Protein 2OYY (pdb70)

Foldseek 3Di:
DVDPDLADPDLVRNLVVLLVVLVVVVCVVPVPVVVVVVVCVVLVPPPVSVVVSVVSSVVSSVVSCVVHVND/DPDPDLADDDLVVLLVVLLVVLVVVCCVVDVPVVVVVVCCVVLVPPDVSVVVSVVSSVVSSVVSCVVHVND/DPDPDLADDDLVRNLVVLLVVLCVVVCVVPVPVVVVVVVCVPLVPPPVSVVVSVVSSVVSSVVSCVVHVVD/DPDPDLADDDLVVLLVVLLVVLVVVVCVVDVPVVVVVVVCVVCVPPPVNVVVSVVSSVVSSVVSCVVNVVD/DVDPDLADDDLVVNLVVLLVVLVVVVCVVDVPVVVVVVVCVPQVPPPVSVVVSVVSSVVSSVVSCVVNVND/DPDPDLADPDLVRNLVVLLVVLVVVVCVVPVPVVVVVVVCVVCVPPPVSVVVSVVSSVVSSVVSCVVNVVD/DVCDDLADPDLVVLLVVLLVVLVVVVCVVPVPVVVVVVVCVVQVPPDVSVVVSVVSSVVSSVVSCVVNVND/DPDPDLADDDLVVLLVVLLVVLCVVVCVVPVPVVVVVVCCVPLVPPPVSVVVSVVSSVVSSVVSCVVNVND

Organism: Ruegeria pomeroyi (strain ATCC 700808 / DSM 15171 / DSS-3) (NCBI:txid246200)

Structure (mmCIF, N/CA/C/O backbone):
data_2OYY
#
_entry.id   2OYY
#
_cell.length_a   173.710
_cell.length_b   173.710
_cell.length_c   45.880
_cell.angle_alpha   90.00
_cell.angle_beta   90.00
_cell.angle_gamma   120.00
#
_symmetry.space_group_name_H-M   'H 3'
#
loop_
_entity.id
_entity.type
_entity.pdbx_description
1 polymer 'Hexameric cytochrome'
2 non-polymer 'IODIDE ION'
3 non-polymer 'PROTOPORPHYRIN IX CONTAINING FE'
#
loop_
_atom_site.group_PDB
_atom_site.id
_atom_site.type_symbol
_atom_site.label_atom_id
_atom_site.label_alt_id
_atom_site.label_comp_id
_atom_site.label_asym_id
_atom_site.label_entity_id
_atom_site.label_seq_id
_atom_site.pdbx_PDB_ins_code
_atom_site.Cartn_x
_atom_site.Cartn_y
_atom_site.Cartn_z
_atom_site.occupancy
_atom_site.B_iso_or_equiv
_atom_site.auth_seq_id
_atom_site.auth_comp_id
_atom_site.auth_asym_id
_atom_site.auth_atom_id
_atom_site.pdbx_PDB_model_num
ATOM 1 N N . THR A 1 4 ? -27.786 6.195 -5.098 1.00 10.51 1 THR A N 1
ATOM 2 C CA . THR A 1 4 ? -26.699 6.574 -6.058 1.00 10.22 1 THR A CA 1
ATOM 3 C C . THR A 1 4 ? -25.746 7.650 -5.504 1.00 9.99 1 THR A C 1
ATOM 4 O O . THR A 1 4 ? -25.784 8.815 -5.919 1.00 9.85 1 THR A O 1
ATOM 6 N N . TRP A 1 5 ? -24.888 7.228 -4.574 1.00 9.84 2 TRP A N 1
ATOM 7 C CA . TRP A 1 5 ? -23.852 8.081 -3.965 1.00 9.50 2 TRP A CA 1
ATOM 8 C C . TRP A 1 5 ? -22.519 8.091 -4.744 1.00 8.89 2 TRP A C 1
ATOM 9 O O . TRP A 1 5 ? -21.818 9.115 -4.756 1.00 9.18 2 TRP A O 1
ATOM 20 N N . LEU A 1 6 ? -22.149 6.971 -5.369 1.00 7.60 3 LEU A N 1
ATOM 21 C CA . LEU A 1 6 ? -20.912 6.958 -6.166 1.00 6.59 3 LEU A CA 1
ATOM 22 C C . LEU A 1 6 ? -21.127 6.736 -7.667 1.00 6.31 3 LEU A C 1
ATOM 23 O O . LEU A 1 6 ? -20.926 5.614 -8.158 1.00 6.12 3 LEU A O 1
ATOM 28 N N . PRO A 1 7 ? -21.524 7.807 -8.395 1.00 6.18 4 PRO A N 1
ATOM 29 C CA . PRO A 1 7 ? -21.833 7.709 -9.828 1.00 5.98 4 PRO A CA 1
ATOM 30 C C . PRO A 1 7 ? -20.597 7.427 -10.672 1.00 5.86 4 PRO A C 1
ATOM 31 O O . PRO A 1 7 ? -20.626 6.540 -11.533 1.00 5.38 4 PRO A O 1
ATOM 35 N N . THR A 1 8 ? -19.525 8.183 -10.419 1.00 5.93 5 THR A N 1
ATOM 36 C CA . THR A 1 8 ? -18.270 8.049 -11.159 1.00 5.92 5 THR A CA 1
ATOM 37 C C . THR A 1 8 ? -17.059 8.455 -10.348 1.00 5.80 5 THR A C 1
ATOM 38 O O . THR A 1 8 ? -17.165 9.066 -9.281 1.00 6.13 5 THR A O 1
ATOM 42 N N . LEU A 1 9 ? -15.899 8.116 -10.898 1.00 5.56 6 LEU A N 1
ATOM 43 C CA . LEU A 1 9 ? -14.615 8.470 -10.343 1.00 4.62 6 LEU A CA 1
ATOM 44 C C . LEU A 1 9 ? -14.049 9.590 -11.174 1.00 4.15 6 LEU A C 1
ATOM 45 O O . LEU A 1 9 ? -13.021 10.175 -10.830 1.00 4.35 6 LEU A O 1
ATOM 50 N N . VAL A 1 10 ? -14.696 9.873 -12.291 1.00 3.85 7 VAL A N 1
ATOM 51 C CA . VAL A 1 10 ? -14.245 10.967 -13.140 1.00 3.74 7 VAL A CA 1
ATOM 52 C C . VAL A 1 10 ? -14.485 12.288 -12.390 1.00 3.92 7 VAL A C 1
ATOM 53 O O . VAL A 1 10 ? -15.573 12.541 -11.866 1.00 3.91 7 VAL A O 1
ATOM 57 N N . THR A 1 11 ? -13.428 13.093 -12.318 1.00 3.84 8 THR A N 1
ATOM 58 C CA . THR A 1 11 ? -13.394 14.325 -11.555 1.00 3.50 8 THR A CA 1
ATOM 59 C C . THR A 1 11 ? -12.818 15.442 -12.443 1.00 3.64 8 THR A C 1
ATOM 60 O O . THR A 1 11 ? -11.804 15.238 -13.111 1.00 3.25 8 THR A O 1
ATOM 64 N N . ALA A 1 12 ? -13.472 16.608 -12.452 1.00 3.89 9 ALA A N 1
ATOM 65 C CA . ALA A 1 12 ? -13.076 17.726 -13.331 1.00 4.22 9 ALA A CA 1
ATOM 66 C C . ALA A 1 12 ? -11.661 18.248 -13.066 1.00 4.46 9 ALA A C 1
ATOM 67 O O . ALA A 1 12 ? -10.896 18.486 -14.010 1.00 4.04 9 ALA A O 1
ATOM 69 N N . THR A 1 13 ? -11.320 18.431 -11.788 1.00 4.49 10 THR A N 1
ATOM 70 C CA . THR A 1 13 ? -9.979 18.877 -11.426 1.00 4.89 10 THR A CA 1
ATOM 71 C C . THR A 1 13 ? -9.291 17.922 -10.455 1.00 5.15 10 THR A C 1
ATOM 72 O O . THR A 1 13 ? -9.957 17.267 -9.660 1.00 5.62 10 THR A O 1
ATOM 76 N N . PRO A 1 14 ? -7.948 17.839 -10.501 1.00 5.26 11 PRO A N 1
ATOM 77 C CA . PRO A 1 14 ? -7.248 17.063 -9.476 1.00 5.26 11 PRO A CA 1
ATOM 78 C C . PRO A 1 14 ? -7.750 17.350 -8.069 1.00 5.32 11 PRO A C 1
ATOM 79 O O . PRO A 1 14 ? -7.885 16.443 -7.271 1.00 5.70 11 PRO A O 1
ATOM 83 N N . GLN A 1 15 ? -8.030 18.609 -7.782 1.00 5.64 12 GLN A N 1
ATOM 84 C CA . GLN A 1 15 ? -8.581 19.020 -6.501 1.00 6.21 12 GLN A CA 1
ATOM 85 C C . GLN A 1 15 ? -9.863 18.269 -6.154 1.00 6.39 12 GLN A C 1
ATOM 86 O O . GLN A 1 15 ? -10.016 17.743 -5.035 1.00 6.36 12 GLN A O 1
ATOM 92 N N . GLU A 1 16 ? -10.783 18.219 -7.114 1.00 6.05 13 GLU A N 1
ATOM 93 C CA . GLU A 1 16 ? -12.045 17.519 -6.913 1.00 5.72 13 GLU A CA 1
ATOM 94 C C . GLU A 1 16 ? -11.808 16.021 -6.668 1.00 4.76 13 GLU A C 1
ATOM 95 O O . GLU A 1 16 ? -12.627 15.353 -6.048 1.00 5.17 13 GLU A O 1
ATOM 101 N N . GLY A 1 17 ? -10.683 15.505 -7.153 1.00 3.93 14 GLY A N 1
ATOM 102 C CA . GLY A 1 17 ? -10.323 14.105 -6.964 1.00 2.49 14 GLY A CA 1
ATOM 103 C C . GLY A 1 17 ? -9.924 13.813 -5.527 1.00 2.32 14 GLY A C 1
ATOM 104 O O . GLY A 1 17 ? -10.322 12.801 -4.955 1.00 2.13 14 GLY A O 1
ATOM 105 N N . PHE A 1 18 ? -9.146 14.715 -4.936 1.00 2.00 15 PHE A N 1
ATOM 106 C CA . PHE A 1 18 ? -8.750 14.595 -3.541 1.00 2.00 15 PHE A CA 1
ATOM 107 C C . PHE A 1 18 ? -9.953 14.648 -2.588 1.00 2.00 15 PHE A C 1
ATOM 108 O O . PHE A 1 18 ? -10.003 13.902 -1.594 1.00 2.00 15 PHE A O 1
ATOM 116 N N . ASP A 1 19 ? -10.921 15.517 -2.885 1.00 2.00 16 ASP A N 1
ATOM 117 C CA . ASP A 1 19 ? -12.164 15.569 -2.098 1.00 2.00 16 ASP A CA 1
ATOM 118 C C . ASP A 1 19 ? -12.991 14.320 -2.329 1.00 2.00 16 ASP A C 1
ATOM 119 O O . ASP A 1 19 ? -13.689 13.859 -1.435 1.00 2.00 16 ASP A O 1
ATOM 124 N N . LEU A 1 20 ? -12.922 13.773 -3.537 1.00 2.00 17 LEU A N 1
ATOM 125 C CA . LEU A 1 20 ? -13.607 12.520 -3.796 1.00 2.00 17 LEU A CA 1
ATOM 126 C C . LEU A 1 20 ? -12.898 11.417 -3.032 1.00 2.00 17 LEU A C 1
ATOM 127 O O . LEU A 1 20 ? -13.540 10.488 -2.560 1.00 2.00 17 LEU A O 1
ATOM 132 N N . ALA A 1 21 ? -11.576 11.538 -2.905 1.00 2.00 18 ALA A N 1
ATOM 133 C CA . ALA A 1 21 ? -10.748 10.562 -2.181 1.00 2.00 18 ALA A CA 1
ATOM 134 C C . ALA A 1 21 ? -11.037 10.570 -0.684 1.00 2.00 18 ALA A C 1
ATOM 135 O O . ALA A 1 21 ? -11.111 9.507 -0.059 1.00 2.00 18 ALA A O 1
ATOM 137 N N . VAL A 1 22 ? -11.198 11.776 -0.121 1.00 2.00 19 VAL A N 1
ATOM 138 C CA . VAL A 1 22 ? -11.574 11.935 1.289 1.00 2.00 19 VAL A CA 1
ATOM 139 C C . VAL A 1 22 ? -12.968 11.344 1.462 1.00 2.03 19 VAL A C 1
ATOM 140 O O . VAL A 1 22 ? -13.280 10.706 2.491 1.00 2.12 19 VAL A O 1
ATOM 144 N N . LYS A 1 23 ? -13.804 11.541 0.446 1.00 2.00 20 LYS A N 1
ATOM 145 C CA . LYS A 1 23 ? -15.174 11.036 0.506 1.00 2.00 20 LYS A CA 1
ATOM 146 C C . LYS A 1 23 ? -15.165 9.531 0.543 1.00 2.00 20 LYS A C 1
ATOM 147 O O . LYS A 1 23 ? -15.773 8.937 1.422 1.00 2.00 20 LYS A O 1
ATOM 153 N N . LEU A 1 24 ? -14.464 8.919 -0.407 1.00 2.00 21 LEU A N 1
ATOM 154 C CA . LEU A 1 24 ? -14.380 7.467 -0.483 1.00 2.00 21 LEU A CA 1
ATOM 155 C C . LEU A 1 24 ? -13.882 6.814 0.805 1.00 2.00 21 LEU A C 1
ATOM 156 O O . LEU A 1 24 ? -14.262 5.684 1.127 1.00 2.00 21 LEU A O 1
ATOM 161 N N . SER A 1 25 ? -13.044 7.540 1.536 1.00 2.00 22 SER A N 1
ATOM 162 C CA . SER A 1 25 ? -12.473 7.051 2.772 1.00 2.00 22 SER A CA 1
ATOM 163 C C . SER A 1 25 ? -13.530 7.005 3.854 1.00 2.00 22 SER A C 1
ATOM 164 O O . SER A 1 25 ? -13.594 6.054 4.624 1.00 2.17 22 SER A O 1
ATOM 167 N N . ARG A 1 26 ? -14.363 8.037 3.908 1.00 2.00 23 ARG A N 1
ATOM 168 C CA . ARG A 1 26 ? -15.368 8.153 4.955 1.00 2.00 23 ARG A CA 1
ATOM 169 C C . ARG A 1 26 ? -16.561 7.253 4.730 1.00 2.00 23 ARG A C 1
ATOM 170 O O . ARG A 1 26 ? -17.223 6.848 5.692 1.00 2.00 23 ARG A O 1
ATOM 178 N N . ILE A 1 27 ? -16.849 6.947 3.467 1.00 2.00 24 ILE A N 1
ATOM 179 C CA . ILE A 1 27 ? -18.012 6.138 3.175 1.00 2.00 24 ILE A CA 1
ATOM 180 C C . ILE A 1 27 ? -17.752 4.702 3.634 1.00 2.00 24 ILE A C 1
ATOM 181 O O . ILE A 1 27 ? -18.665 4.035 4.118 1.00 2.00 24 ILE A O 1
ATOM 186 N N . ALA A 1 28 ? -16.513 4.231 3.518 1.00 2.00 25 ALA A N 1
ATOM 187 C CA . ALA A 1 28 ? -16.182 2.899 4.056 1.00 2.00 25 ALA A CA 1
ATOM 188 C C . ALA A 1 28 ? -16.523 2.851 5.544 1.00 2.00 25 ALA A C 1
ATOM 189 O O . ALA A 1 28 ? -17.029 1.852 6.046 1.00 2.00 25 ALA A O 1
ATOM 191 N N . VAL A 1 29 ? -16.245 3.956 6.229 1.00 2.00 26 VAL A N 1
ATOM 192 C CA . VAL A 1 29 ? -16.501 4.083 7.643 1.00 2.00 26 VAL A CA 1
ATOM 193 C C . VAL A 1 29 ? -18.002 4.113 7.929 1.00 2.00 26 VAL A C 1
ATOM 194 O O . VAL A 1 29 ? -18.496 3.344 8.758 1.00 2.00 26 VAL A O 1
ATOM 198 N N . LYS A 1 30 ? -18.720 4.981 7.226 1.00 2.00 27 LYS A N 1
ATOM 199 C CA . LYS A 1 30 ? -20.162 5.099 7.409 1.00 2.10 27 LYS A CA 1
ATOM 200 C C . LYS A 1 30 ? -20.896 3.768 7.150 1.00 2.00 27 LYS A C 1
ATOM 201 O O . LYS A 1 30 ? -21.929 3.503 7.768 1.00 2.00 27 LYS A O 1
ATOM 207 N N . LYS A 1 31 ? -20.350 2.929 6.266 1.00 2.00 28 LYS A N 1
ATOM 208 C CA . LYS A 1 31 ? -20.977 1.643 5.973 1.00 2.00 28 LYS A CA 1
ATOM 209 C C . LYS A 1 31 ? -20.764 0.631 7.079 1.00 2.00 28 LYS A C 1
ATOM 210 O O . LYS A 1 31 ? -21.659 -0.125 7.430 1.00 2.00 28 LYS A O 1
ATOM 216 N N . THR A 1 32 ? -19.582 0.648 7.658 1.00 2.00 29 THR A N 1
ATOM 217 C CA . THR A 1 32 ? -19.218 -0.352 8.634 1.00 2.00 29 THR A CA 1
ATOM 218 C C . THR A 1 32 ? -19.697 0.083 10.015 1.00 2.04 29 THR A C 1
ATOM 219 O O . THR A 1 32 ? -19.746 -0.727 10.945 1.00 2.08 29 THR A O 1
ATOM 223 N N . GLN A 1 33 ? -20.058 1.359 10.142 1.00 2.14 30 GLN A N 1
ATOM 224 C CA . GLN A 1 33 ? -20.600 1.882 11.389 1.00 2.26 30 GLN A CA 1
ATOM 225 C C . GLN A 1 33 ? -21.666 2.936 11.113 1.00 2.68 30 GLN A C 1
ATOM 226 O O . GLN A 1 33 ? -21.407 4.131 11.255 1.00 3.09 30 GLN A O 1
ATOM 232 N N . PRO A 1 34 ? -22.869 2.502 10.700 1.00 2.78 31 PRO A N 1
ATOM 233 C CA . PRO A 1 34 ? -23.897 3.452 10.307 1.00 3.02 31 PRO A CA 1
ATOM 234 C C . PRO A 1 34 ? -24.514 4.236 11.467 1.00 3.53 31 PRO A C 1
ATOM 235 O O . PRO A 1 34 ? -25.162 5.261 11.235 1.00 3.70 31 PRO A O 1
ATOM 239 N N . ASP A 1 35 ? -24.317 3.762 12.695 1.00 3.86 32 ASP A N 1
ATOM 240 C CA . ASP A 1 35 ? -24.806 4.468 13.867 1.00 4.21 32 ASP A CA 1
ATOM 241 C C . ASP A 1 35 ? -24.070 5.803 13.983 1.00 4.69 32 ASP A C 1
ATOM 242 O O . ASP A 1 35 ? -22.940 5.855 14.472 1.00 5.27 32 ASP A O 1
ATOM 247 N N . ALA A 1 36 ? -24.715 6.877 13.528 1.00 4.97 33 ALA A N 1
ATOM 248 C CA . ALA A 1 36 ? -24.116 8.221 13.539 1.00 4.99 33 ALA A CA 1
ATOM 249 C C . ALA A 1 36 ? -23.819 8.735 14.937 1.00 4.83 33 ALA A C 1
ATOM 250 O O . ALA A 1 36 ? -23.044 9.672 15.113 1.00 4.58 33 ALA A O 1
ATOM 252 N N . GLN A 1 37 ? -24.459 8.132 15.929 1.00 5.12 34 GLN A N 1
ATOM 253 C CA . GLN A 1 37 ? -24.240 8.536 17.305 1.00 5.39 34 GLN A CA 1
ATOM 254 C C . GLN A 1 37 ? -22.849 8.086 17.750 1.00 4.90 34 GLN A C 1
ATOM 255 O O . GLN A 1 37 ? -22.111 8.850 18.388 1.00 5.27 34 GLN A O 1
ATOM 261 N N . VAL A 1 38 ? -22.469 6.865 17.399 1.00 4.15 35 VAL A N 1
ATOM 262 C CA . VAL A 1 38 ? -21.150 6.407 17.792 1.00 3.98 35 VAL A CA 1
ATOM 263 C C . VAL A 1 38 ? -20.072 7.002 16.889 1.00 3.96 35 VAL A C 1
ATOM 264 O O . VAL A 1 38 ? -18.924 7.136 17.313 1.00 4.40 35 VAL A O 1
ATOM 268 N N . ARG A 1 39 ? -20.435 7.370 15.661 1.00 3.57 36 ARG A N 1
ATOM 269 C CA . ARG A 1 39 ? -19.486 8.013 14.753 1.00 3.39 36 ARG A CA 1
ATOM 270 C C . ARG A 1 39 ? -19.066 9.374 15.275 1.00 3.45 36 ARG A C 1
ATOM 271 O O . ARG A 1 39 ? -17.946 9.805 15.038 1.00 4.07 36 ARG A O 1
ATOM 279 N N . ASP A 1 40 ? -19.962 10.039 15.994 1.00 3.84 37 ASP A N 1
ATOM 280 C CA . ASP A 1 40 ? -19.656 11.314 16.650 1.00 4.47 37 ASP A CA 1
ATOM 281 C C . ASP A 1 40 ? -18.743 11.136 17.854 1.00 4.32 37 ASP A C 1
ATOM 282 O O . ASP A 1 40 ? -17.816 11.917 18.061 1.00 4.59 37 ASP A O 1
ATOM 287 N N . THR A 1 41 ? -19.017 10.111 18.653 1.00 3.97 38 THR A N 1
ATOM 288 C CA . THR A 1 41 ? -18.213 9.855 19.835 1.00 3.77 38 THR A CA 1
ATOM 289 C C . THR A 1 41 ? -16.773 9.495 19.467 1.00 3.22 38 THR A C 1
ATOM 290 O O . THR A 1 41 ? -15.851 9.825 20.203 1.00 3.54 38 THR A O 1
ATOM 294 N N . LEU A 1 42 ? -16.582 8.829 18.332 1.00 2.55 39 LEU A N 1
ATOM 295 C CA . LEU A 1 42 ? -15.249 8.391 17.942 1.00 2.00 39 LEU A CA 1
ATOM 296 C C . LEU A 1 42 ? -14.508 9.538 17.308 1.00 2.00 39 LEU A C 1
ATOM 297 O O . LEU A 1 42 ? -13.283 9.607 17.375 1.00 2.00 39 LEU A O 1
ATOM 302 N N . ARG A 1 43 ? -15.265 10.439 16.687 1.00 2.00 40 ARG A N 1
ATOM 303 C CA . ARG A 1 43 ? -14.698 11.636 16.091 1.00 2.00 40 ARG A CA 1
ATOM 304 C C . ARG A 1 43 ? -13.990 12.447 17.156 1.00 2.00 40 ARG A C 1
ATOM 305 O O . ARG A 1 43 ? -12.835 12.844 16.976 1.00 2.00 40 ARG A O 1
ATOM 313 N N . ALA A 1 44 ? -14.684 12.681 18.270 1.00 2.00 41 ALA A N 1
ATOM 314 C CA . ALA A 1 44 ? -14.105 13.428 19.389 1.00 2.00 41 ALA A CA 1
ATOM 315 C C . ALA A 1 44 ? -12.751 12.828 19.799 1.00 2.00 41 ALA A C 1
ATOM 316 O O . ALA A 1 44 ? -11.852 13.535 20.236 1.00 2.00 41 ALA A O 1
ATOM 318 N N . VAL A 1 45 ? -12.611 11.523 19.605 1.00 2.00 42 VAL A N 1
ATOM 319 C CA . VAL A 1 45 ? -11.392 10.781 19.941 1.00 2.00 42 VAL A CA 1
ATOM 320 C C . VAL A 1 45 ? -10.244 10.884 18.903 1.00 2.00 42 VAL A C 1
ATOM 321 O O . VAL A 1 45 ? -9.126 11.265 19.262 1.00 2.61 42 VAL A O 1
ATOM 325 N N . TYR A 1 46 ? -10.500 10.542 17.641 1.00 2.00 43 TYR A N 1
ATOM 326 C CA . TYR A 1 46 ? -9.441 10.524 16.615 1.00 2.00 43 TYR A CA 1
ATOM 327 C C . TYR A 1 46 ? -9.076 11.905 16.041 1.00 2.47 43 TYR A C 1
ATOM 328 O O . TYR A 1 46 ? -7.995 12.063 15.441 1.00 3.18 43 TYR A O 1
ATOM 337 N N . GLU A 1 47 ? -9.966 12.894 16.177 1.00 2.75 44 GLU A N 1
ATOM 338 C CA . GLU A 1 47 ? -9.720 14.218 15.586 1.00 2.77 44 GLU A CA 1
ATOM 339 C C . GLU A 1 47 ? -8.531 14.894 16.258 1.00 3.08 44 GLU A C 1
ATOM 340 O O . GLU A 1 47 ? -7.984 15.869 15.732 1.00 3.71 44 GLU A O 1
ATOM 346 N N . LYS A 1 48 ? -8.137 14.350 17.409 1.00 3.03 45 LYS A N 1
ATOM 347 C CA . LYS A 1 48 ? -7.071 14.902 18.228 1.00 3.32 45 LYS A CA 1
ATOM 348 C C . LYS A 1 48 ? -5.965 13.870 18.495 1.00 2.91 45 LYS A C 1
ATOM 349 O O . LYS A 1 48 ? -5.158 14.052 19.410 1.00 2.67 45 LYS A O 1
ATOM 355 N N . ASP A 1 49 ? -5.944 12.797 17.697 1.00 2.21 46 ASP A N 1
ATOM 356 C CA . ASP A 1 49 ? -4.945 11.717 17.804 1.00 2.00 46 ASP A CA 1
ATOM 357 C C . ASP A 1 49 ? -4.032 11.824 16.592 1.00 2.00 46 ASP A C 1
ATOM 358 O O . ASP A 1 49 ? -4.452 11.589 15.453 1.00 2.00 46 ASP A O 1
ATOM 363 N N . ALA A 1 50 ? -2.786 12.194 16.845 1.00 2.00 47 ALA A N 1
ATOM 364 C CA . ALA A 1 50 ? -1.771 12.272 15.802 1.00 2.00 47 ALA A CA 1
ATOM 365 C C . ALA A 1 50 ? -1.717 11.037 14.884 1.00 2.00 47 ALA A C 1
ATOM 366 O O . ALA A 1 50 ? -1.882 11.165 13.672 1.00 2.00 47 ALA A O 1
ATOM 368 N N . ASN A 1 51 ? -1.493 9.856 15.460 1.00 2.00 48 ASN A N 1
ATOM 369 C CA . ASN A 1 51 ? -1.353 8.623 14.675 1.00 2.00 48 ASN A CA 1
ATOM 370 C C . ASN A 1 51 ? -2.596 8.312 13.851 1.00 2.00 48 ASN A C 1
ATOM 371 O O . ASN A 1 51 ? -2.501 7.771 12.768 1.00 2.00 48 ASN A O 1
ATOM 376 N N . ALA A 1 52 ? -3.761 8.652 14.387 1.00 2.00 49 ALA A N 1
ATOM 377 C CA . ALA A 1 52 ? -5.026 8.445 13.699 1.00 2.00 49 ALA A CA 1
ATOM 378 C C . ALA A 1 52 ? -5.096 9.333 12.459 1.00 2.00 49 ALA A C 1
ATOM 379 O O . ALA A 1 52 ? -5.540 8.914 11.396 1.00 2.00 49 ALA A O 1
ATOM 381 N N . LEU A 1 53 ? -4.632 10.563 12.635 1.00 2.00 50 LEU A N 1
ATOM 382 C CA . LEU A 1 53 ? -4.699 11.591 11.624 1.00 2.00 50 LEU A CA 1
ATOM 383 C C . LEU A 1 53 ? -3.690 11.313 10.534 1.00 2.00 50 LEU A C 1
ATOM 384 O O . LEU A 1 53 ? -3.948 11.604 9.375 1.00 2.00 50 LEU A O 1
ATOM 389 N N . ILE A 1 54 ? -2.556 10.720 10.893 1.00 2.00 51 ILE A N 1
ATOM 390 C CA . ILE A 1 54 ? -1.613 10.254 9.880 1.00 2.00 51 ILE A CA 1
ATOM 391 C C . ILE A 1 54 ? -2.242 9.093 9.119 1.00 2.00 51 ILE A C 1
ATOM 392 O O . ILE A 1 54 ? -2.239 9.073 7.892 1.00 2.00 51 ILE A O 1
ATOM 397 N N . ALA A 1 55 ? -2.811 8.154 9.876 1.00 2.00 52 ALA A N 1
ATOM 398 C CA . ALA A 1 55 ? -3.458 6.962 9.344 1.00 2.00 52 ALA A CA 1
ATOM 3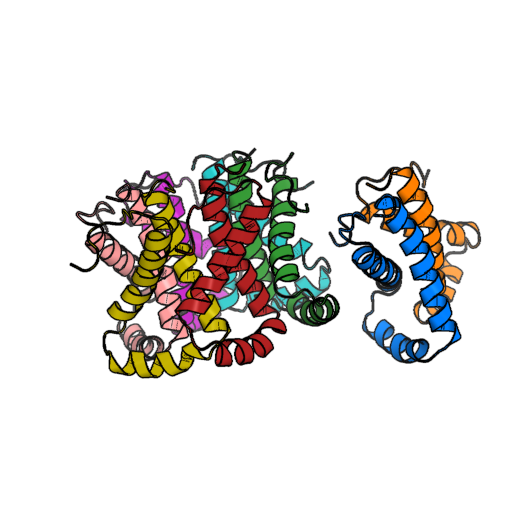99 C C . ALA A 1 55 ? -4.586 7.313 8.369 1.00 2.00 52 ALA A C 1
ATOM 400 O O . ALA A 1 55 ? -4.912 6.548 7.451 1.00 2.00 52 ALA A O 1
ATOM 402 N N . VAL A 1 56 ? -5.195 8.469 8.602 1.00 2.00 53 VAL A N 1
ATOM 403 C CA . VAL A 1 56 ? -6.284 8.933 7.796 1.00 2.00 53 VAL A CA 1
ATOM 404 C C . VAL A 1 56 ? -5.747 9.336 6.428 1.00 2.00 53 VAL A C 1
ATOM 405 O O . VAL A 1 56 ? -6.223 8.850 5.404 1.00 2.00 53 VAL A O 1
ATOM 409 N N . SER A 1 57 ? -4.741 10.207 6.441 1.00 2.00 54 SER A N 1
ATOM 410 C CA . SER A 1 57 ? -4.012 10.616 5.255 1.00 2.00 54 SER A CA 1
ATOM 411 C C . SER A 1 57 ? -3.539 9.407 4.461 1.00 2.00 54 SER A C 1
ATOM 412 O O . SER A 1 57 ? -3.485 9.449 3.225 1.00 2.00 54 SER A O 1
ATOM 415 N N . ALA A 1 58 ? -3.228 8.320 5.163 1.00 2.00 55 ALA A N 1
ATOM 416 C CA . ALA A 1 58 ? -2.780 7.102 4.486 1.00 2.00 55 ALA A CA 1
ATOM 417 C C . ALA A 1 58 ? -3.892 6.520 3.594 1.00 2.00 55 ALA A C 1
ATOM 418 O O . ALA A 1 58 ? -3.642 6.103 2.463 1.00 2.00 55 ALA A O 1
ATOM 420 N N . VAL A 1 59 ? -5.113 6.524 4.131 1.00 2.00 56 VAL A N 1
ATOM 421 C CA . VAL A 1 59 ? -6.280 5.951 3.468 1.00 2.00 56 VAL A CA 1
ATOM 422 C C . VAL A 1 59 ? -6.584 6.778 2.255 1.00 2.00 56 VAL A C 1
ATOM 423 O O . VAL A 1 59 ? -6.628 6.251 1.144 1.00 2.00 56 VAL A O 1
ATOM 427 N N . VAL A 1 60 ? -6.767 8.080 2.468 1.00 2.00 57 VAL A N 1
ATOM 428 C CA . VAL A 1 60 ? -7.057 8.989 1.368 1.00 2.00 57 VAL A CA 1
ATOM 429 C C . VAL A 1 60 ? -5.977 8.995 0.295 1.00 2.00 57 VAL A C 1
ATOM 430 O O . VAL A 1 60 ? -6.273 9.282 -0.856 1.00 2.00 57 VAL A O 1
ATOM 434 N N . ALA A 1 61 ? -4.739 8.669 0.685 1.00 2.00 58 ALA A N 1
ATOM 435 C CA . ALA A 1 61 ? -3.607 8.510 -0.234 1.00 2.00 58 ALA A CA 1
ATOM 436 C C . ALA A 1 61 ? -3.850 7.350 -1.177 1.00 2.00 58 ALA A C 1
ATOM 437 O O . ALA A 1 61 ? -3.722 7.496 -2.407 1.00 2.00 58 ALA A O 1
ATOM 439 N N . THR A 1 62 ? -4.221 6.203 -0.612 1.00 2.00 59 THR A N 1
ATOM 440 C CA . THR A 1 62 ? -4.572 5.058 -1.432 1.00 2.00 59 THR A CA 1
ATOM 441 C C . THR A 1 62 ? -5.689 5.415 -2.414 1.00 2.00 59 THR A C 1
ATOM 442 O O . THR A 1 62 ? -5.560 5.178 -3.605 1.00 2.00 59 THR A O 1
ATOM 446 N N . HIS A 1 63 ? -6.771 5.998 -1.916 1.00 2.00 60 HIS A N 1
ATOM 447 C CA . HIS A 1 63 ? -7.892 6.348 -2.770 1.00 2.00 60 HIS A CA 1
ATOM 448 C C . HIS A 1 63 ? -7.504 7.363 -3.848 1.00 2.00 60 HIS A C 1
ATOM 449 O O . HIS A 1 63 ? -7.830 7.171 -5.026 1.00 2.00 60 HIS A O 1
ATOM 456 N N . PHE A 1 64 ? -6.797 8.422 -3.454 1.00 2.00 61 PHE A N 1
ATOM 457 C CA . PHE A 1 64 ? -6.357 9.395 -4.435 1.00 2.00 61 PHE A CA 1
ATOM 458 C C . PHE A 1 64 ? -5.541 8.766 -5.560 1.00 2.00 61 PHE A C 1
ATOM 459 O O . PHE A 1 64 ? -5.529 9.261 -6.679 1.00 2.00 61 PHE A O 1
ATOM 467 N N . GLN A 1 65 ? -4.884 7.662 -5.267 1.00 2.00 62 GLN A N 1
ATOM 468 C CA . GLN A 1 65 ? -4.098 6.956 -6.268 1.00 2.00 62 GLN A CA 1
ATOM 469 C C . GLN A 1 65 ? -5.033 6.330 -7.291 1.00 2.02 62 GLN A C 1
ATOM 470 O O . GLN A 1 65 ? -4.765 6.371 -8.501 1.00 2.00 62 GLN A O 1
ATOM 476 N N . THR A 1 66 ? -6.149 5.791 -6.794 1.00 2.40 63 THR A N 1
ATOM 477 C CA . THR A 1 66 ? -7.156 5.147 -7.632 1.00 2.73 63 THR A CA 1
ATOM 478 C C . THR A 1 66 ? -7.904 6.145 -8.499 1.00 2.96 63 THR A C 1
ATOM 479 O O . THR A 1 66 ? -8.154 5.874 -9.671 1.00 3.60 63 THR A O 1
ATOM 483 N N . ILE A 1 67 ? -8.270 7.294 -7.933 1.00 3.00 64 ILE A N 1
ATOM 484 C CA . ILE A 1 67 ? -8.999 8.297 -8.710 1.00 3.08 64 ILE A CA 1
ATOM 485 C C . ILE A 1 67 ? -8.126 9.166 -9.641 1.00 2.97 64 ILE A C 1
ATOM 486 O O . ILE A 1 67 ? -8.604 9.694 -10.645 1.00 3.02 64 ILE A O 1
ATOM 491 N N . ALA A 1 68 ? -6.857 9.323 -9.307 1.00 3.01 65 ALA A N 1
ATOM 492 C CA . ALA A 1 68 ? -5.954 10.023 -10.194 1.00 3.21 65 ALA A CA 1
ATOM 493 C C . ALA A 1 68 ? -5.837 9.214 -11.475 1.00 3.51 65 ALA A C 1
ATOM 494 O O . ALA A 1 68 ? -5.939 9.763 -12.580 1.00 3.71 65 ALA A O 1
ATOM 496 N N . ALA A 1 69 ? -5.654 7.904 -11.315 1.00 3.51 66 ALA A N 1
ATOM 497 C CA . ALA A 1 69 ? -5.555 6.991 -12.443 1.00 3.89 66 ALA A CA 1
ATOM 498 C C . ALA A 1 69 ? -6.856 6.972 -13.213 1.00 4.10 66 ALA A C 1
ATOM 499 O O . ALA A 1 69 ? -6.848 6.868 -14.434 1.00 4.12 66 ALA A O 1
ATOM 501 N N . ALA A 1 70 ? -7.976 7.076 -12.504 1.00 4.23 67 ALA A N 1
ATOM 502 C CA . ALA A 1 70 ? -9.268 7.099 -13.187 1.00 4.75 67 ALA A CA 1
ATOM 503 C C . ALA A 1 70 ? -9.353 8.293 -14.148 1.00 4.72 67 ALA A C 1
ATOM 504 O O . ALA A 1 70 ? -9.930 8.199 -15.223 1.00 4.83 67 ALA A O 1
ATOM 506 N N . ASN A 1 71 ? -8.743 9.404 -13.758 1.00 5.13 68 ASN A N 1
ATOM 507 C CA . ASN A 1 71 ? -8.733 10.618 -14.572 1.00 5.49 68 ASN A CA 1
ATOM 508 C C . ASN A 1 71 ? -7.499 10.775 -15.459 1.00 5.74 68 ASN A C 1
ATOM 509 O O . ASN A 1 71 ? -7.247 11.864 -15.971 1.00 6.06 68 ASN A O 1
ATOM 514 N N . ASP A 1 72 ? -6.744 9.692 -15.644 1.00 6.06 69 ASP A N 1
ATOM 515 C CA . ASP A 1 72 ? -5.486 9.733 -16.386 1.00 6.15 69 ASP A CA 1
ATOM 516 C C . ASP A 1 72 ? -4.666 10.928 -15.898 1.00 5.79 69 ASP A C 1
ATOM 517 O O . ASP A 1 72 ? -4.066 11.664 -16.697 1.00 5.37 69 ASP A O 1
ATOM 522 N N . TYR A 1 73 ? -4.700 11.127 -14.575 1.00 5.18 70 TYR A N 1
ATOM 523 C CA . TYR A 1 73 ? -3.922 12.157 -13.879 1.00 4.50 70 TYR A CA 1
ATOM 524 C C . TYR A 1 73 ? -4.209 13.589 -14.344 1.00 4.61 70 TYR A C 1
ATOM 525 O O . TYR A 1 73 ? -3.329 14.460 -14.306 1.00 4.62 70 TYR A O 1
ATOM 534 N N . TRP A 1 74 ? -5.448 13.824 -14.777 1.00 4.72 71 TRP A N 1
ATOM 535 C CA . TRP A 1 74 ? -5.929 15.157 -15.180 1.00 4.86 71 TRP A CA 1
ATOM 536 C C . TRP A 1 74 ? -5.044 15.914 -16.177 1.00 4.80 71 TRP A C 1
ATOM 537 O O . TRP A 1 74 ? -4.373 15.305 -17.020 1.00 5.23 71 TRP A O 1
ATOM 548 N N . THR B 1 4 ? -19.200 -20.981 -4.720 1.00 9.17 1 THR B N 1
ATOM 549 C CA . THR B 1 4 ? -18.816 -19.908 -5.694 1.00 9.47 1 THR B CA 1
ATOM 550 C C . THR B 1 4 ? -19.312 -18.516 -5.261 1.00 9.61 1 THR B C 1
ATOM 551 O O . THR B 1 4 ? -20.422 -18.091 -5.608 1.00 10.05 1 THR B O 1
ATOM 553 N N . TRP B 1 5 ? -18.472 -17.809 -4.510 1.00 9.23 2 TRP B N 1
ATOM 554 C CA . TRP B 1 5 ? -18.837 -16.519 -3.933 1.00 8.70 2 TRP B CA 1
ATOM 555 C C . TRP B 1 5 ? -18.240 -15.348 -4.711 1.00 8.09 2 TRP B C 1
ATOM 556 O O . TRP B 1 5 ? -18.855 -14.274 -4.794 1.00 8.02 2 TRP B O 1
ATOM 567 N N . LEU B 1 6 ? -17.049 -15.543 -5.281 1.00 7.00 3 LEU B N 1
ATOM 568 C CA . LEU B 1 6 ? -16.423 -14.491 -6.086 1.00 6.06 3 LEU B CA 1
ATOM 569 C C . LEU B 1 6 ? -16.367 -14.793 -7.603 1.00 5.71 3 LEU B C 1
ATOM 570 O O . LEU B 1 6 ? -15.316 -15.124 -8.140 1.00 5.64 3 LEU B O 1
ATOM 575 N N . PRO B 1 7 ? -17.502 -14.659 -8.296 1.00 5.44 4 PRO B N 1
ATOM 576 C CA . PRO B 1 7 ? -17.553 -15.010 -9.713 1.00 5.77 4 PRO B CA 1
ATOM 577 C C . PRO B 1 7 ? -16.738 -14.097 -10.634 1.00 5.78 4 PRO B C 1
ATOM 578 O O . PRO B 1 7 ? -16.065 -14.582 -11.555 1.00 5.71 4 PRO B O 1
ATOM 582 N N . THR B 1 8 ? -16.808 -12.788 -10.397 1.00 5.82 5 THR B N 1
ATOM 583 C CA . THR B 1 8 ? -16.141 -11.812 -11.260 1.00 5.59 5 THR B CA 1
ATOM 584 C C . THR B 1 8 ? -15.779 -10.551 -10.509 1.00 5.18 5 THR B C 1
ATOM 585 O O . THR B 1 8 ? -16.366 -10.243 -9.473 1.00 4.63 5 THR B O 1
ATOM 589 N N . LEU B 1 9 ? -14.824 -9.814 -11.076 1.00 5.00 6 LEU B N 1
ATOM 590 C CA . LEU B 1 9 ? -14.440 -8.495 -10.596 1.00 4.56 6 LEU B CA 1
ATOM 591 C C . LEU B 1 9 ? -15.153 -7.423 -11.389 1.00 4.31 6 LEU B C 1
ATOM 592 O O . LEU B 1 9 ? -15.132 -6.254 -11.028 1.00 4.67 6 LEU B O 1
ATOM 597 N N . VAL B 1 10 ? -15.776 -7.818 -12.488 1.00 4.27 7 VAL B N 1
ATOM 598 C CA . VAL B 1 10 ? -16.522 -6.865 -13.288 1.00 3.85 7 VAL B CA 1
ATOM 599 C C . VAL B 1 10 ? -17.758 -6.385 -12.535 1.00 3.44 7 VAL B C 1
ATOM 600 O O . VAL B 1 10 ? -18.539 -7.176 -12.002 1.00 3.25 7 VAL B O 1
ATOM 604 N N . THR B 1 11 ? -17.904 -5.068 -12.499 1.00 3.04 8 THR B N 1
ATOM 605 C CA . THR B 1 11 ? -18.983 -4.406 -11.800 1.00 3.01 8 THR B CA 1
ATOM 606 C C . THR B 1 11 ? -19.552 -3.295 -12.671 1.00 3.25 8 THR B C 1
ATOM 607 O O . THR B 1 11 ? -18.804 -2.552 -13.303 1.00 3.04 8 THR B O 1
ATOM 611 N N . ALA B 1 12 ? -20.880 -3.193 -12.696 1.00 3.76 9 ALA B N 1
ATOM 612 C CA . ALA B 1 12 ? -21.583 -2.208 -13.519 1.00 4.03 9 ALA B CA 1
ATOM 613 C C . ALA B 1 12 ? -21.168 -0.775 -13.196 1.00 3.94 9 ALA B C 1
ATOM 614 O O . ALA B 1 12 ? -20.702 -0.069 -14.074 1.00 3.94 9 ALA B O 1
ATOM 616 N N . THR B 1 13 ? -21.336 -0.351 -11.946 1.00 3.85 10 THR B N 1
ATOM 617 C CA . THR B 1 13 ? -21.009 1.023 -11.554 1.00 4.12 10 THR B CA 1
ATOM 618 C C . THR B 1 13 ? -19.907 1.033 -10.510 1.00 4.26 10 THR B C 1
ATOM 619 O O . THR B 1 13 ? -19.663 0.011 -9.895 1.00 4.05 10 THR B O 1
ATOM 623 N N . PRO B 1 14 ? -19.230 2.191 -10.314 1.00 4.73 11 PRO B N 1
ATOM 624 C CA . PRO B 1 14 ? -18.263 2.381 -9.228 1.00 4.99 11 PRO B CA 1
ATOM 625 C C . PRO B 1 14 ? -18.855 2.100 -7.858 1.00 5.32 11 PRO B C 1
ATOM 626 O O . PRO B 1 14 ? -18.152 1.646 -6.964 1.00 5.96 11 PRO B O 1
ATOM 630 N N . GLN B 1 15 ? -20.138 2.378 -7.696 1.00 5.48 12 GLN B N 1
ATOM 631 C CA . GLN B 1 15 ? -20.815 2.133 -6.440 1.00 6.09 12 GLN B CA 1
ATOM 632 C C . GLN B 1 15 ? -20.718 0.656 -6.058 1.00 5.92 12 GLN B C 1
ATOM 633 O O . GLN B 1 15 ? -20.295 0.301 -4.947 1.00 5.91 12 GLN B O 1
ATOM 639 N N . GLU B 1 16 ? -21.110 -0.195 -7.000 1.00 5.66 13 GLU B N 1
ATOM 640 C CA . GLU B 1 16 ? -21.018 -1.647 -6.846 1.00 5.23 13 GLU B CA 1
ATOM 641 C C . GLU B 1 16 ? -19.573 -2.118 -6.871 1.00 4.15 13 GLU B C 1
ATOM 642 O O . GLU B 1 16 ? -19.287 -3.263 -6.561 1.00 4.04 13 GLU B O 1
ATOM 648 N N . GLY B 1 17 ? -18.669 -1.235 -7.270 1.00 3.46 14 GLY B N 1
ATOM 649 C CA . GLY B 1 17 ? -17.244 -1.512 -7.178 1.00 2.54 14 GLY B CA 1
ATOM 650 C C . GLY B 1 17 ? -16.819 -1.406 -5.727 1.00 2.01 14 GLY B C 1
ATOM 651 O O . GLY B 1 17 ? -16.004 -2.191 -5.242 1.00 2.00 14 GLY B O 1
ATOM 652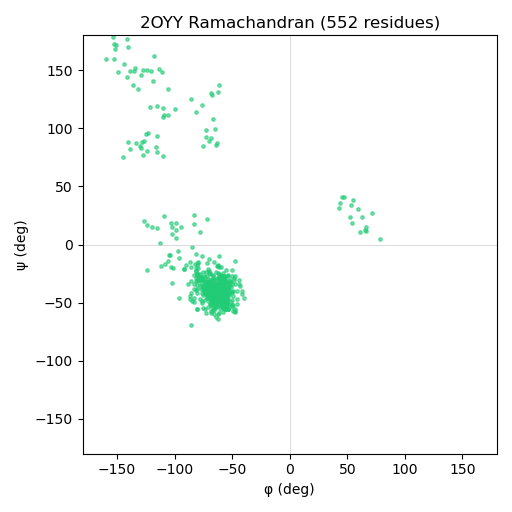 N N . PHE B 1 18 ? -17.405 -0.436 -5.033 1.00 2.00 15 PHE B N 1
ATOM 653 C CA . PHE B 1 18 ? -17.025 -0.137 -3.673 1.00 2.00 15 PHE B CA 1
ATOM 654 C C . PHE B 1 18 ? -17.635 -1.165 -2.734 1.00 2.00 15 PHE B C 1
ATOM 655 O O . PHE B 1 18 ? -17.002 -1.560 -1.758 1.00 2.00 15 PHE B O 1
ATOM 663 N N . ASP B 1 19 ? -18.851 -1.608 -3.058 1.00 2.00 16 ASP B N 1
ATOM 664 C CA . ASP B 1 19 ? -19.561 -2.608 -2.269 1.00 2.00 16 ASP B CA 1
ATOM 665 C C . ASP B 1 19 ? -18.807 -3.949 -2.332 1.00 2.00 16 ASP B C 1
ATOM 666 O O . ASP B 1 19 ? -18.596 -4.612 -1.302 1.00 2.00 16 ASP B O 1
ATOM 671 N N . LEU B 1 20 ? -18.406 -4.335 -3.549 1.00 2.00 17 LEU B N 1
ATOM 672 C CA . LEU B 1 20 ? -17.599 -5.530 -3.763 1.00 2.00 17 LEU B CA 1
ATOM 673 C C . LEU B 1 20 ? -16.276 -5.400 -3.025 1.00 2.00 17 LEU B C 1
ATOM 674 O O . LEU B 1 20 ? -15.824 -6.349 -2.378 1.00 2.09 17 LEU B O 1
ATOM 679 N N . ALA B 1 21 ? -15.654 -4.229 -3.113 1.00 2.00 18 ALA B N 1
ATOM 680 C CA . ALA B 1 21 ? -14.394 -3.994 -2.414 1.00 2.00 18 ALA B CA 1
ATOM 681 C C . ALA B 1 21 ? -14.603 -4.294 -0.933 1.00 2.00 18 ALA B C 1
ATOM 682 O O . ALA B 1 21 ? -13.882 -5.092 -0.362 1.00 2.00 18 ALA B O 1
ATOM 684 N N . VAL B 1 22 ? -15.643 -3.718 -0.342 1.00 2.00 19 VAL B N 1
ATOM 685 C CA . VAL B 1 22 ? -15.992 -3.999 1.048 1.00 2.00 19 VAL B CA 1
ATOM 686 C C . VAL B 1 22 ? -16.172 -5.498 1.311 1.00 2.00 19 VAL B C 1
ATOM 687 O O . VAL B 1 22 ? -15.621 -6.026 2.294 1.00 2.00 19 VAL B O 1
ATOM 691 N N . LYS B 1 23 ? -16.930 -6.181 0.439 1.00 2.00 20 LYS B N 1
ATOM 692 C CA . LYS B 1 23 ? -17.188 -7.616 0.626 1.00 2.00 20 LYS B CA 1
ATOM 693 C C . LYS B 1 23 ? -15.874 -8.364 0.649 1.00 2.00 20 LYS B C 1
ATOM 694 O O . LYS B 1 23 ? -15.582 -9.108 1.604 1.00 2.00 20 LYS B O 1
ATOM 700 N N . LEU B 1 24 ? -15.073 -8.136 -0.398 1.00 2.00 21 LEU B N 1
ATOM 701 C CA . LEU B 1 24 ? -13.773 -8.754 -0.494 1.00 2.00 21 LEU B CA 1
ATOM 702 C C . LEU B 1 24 ? -13.002 -8.541 0.795 1.00 2.00 21 LEU B C 1
ATOM 703 O O . LEU B 1 24 ? -12.352 -9.456 1.285 1.00 2.00 21 LEU B O 1
ATOM 708 N N . SER B 1 25 ? -13.088 -7.352 1.374 1.00 2.00 22 SER B N 1
ATOM 709 C CA . SER B 1 25 ? -12.336 -7.102 2.600 1.00 2.00 22 SER B CA 1
ATOM 710 C C . SER B 1 25 ? -12.777 -8.078 3.681 1.00 2.00 22 SER B C 1
ATOM 711 O O . SER B 1 25 ? -11.947 -8.670 4.354 1.00 2.00 22 SER B O 1
ATOM 714 N N . ARG B 1 26 ? -14.087 -8.276 3.776 1.00 2.00 23 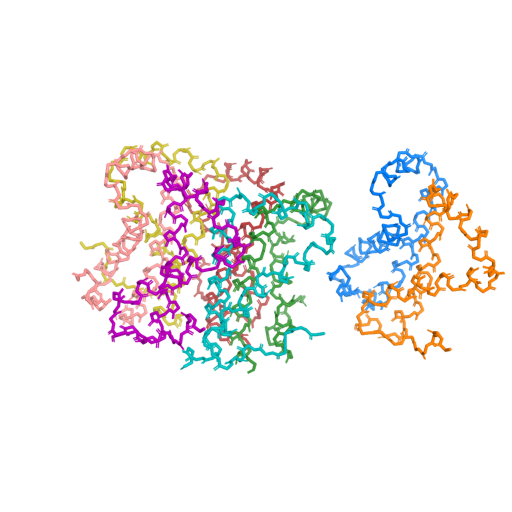ARG B N 1
ATOM 715 C CA . ARG B 1 26 ? -14.711 -9.115 4.784 1.00 2.00 23 ARG B CA 1
ATOM 716 C C . ARG B 1 26 ? -14.492 -10.590 4.604 1.00 2.00 23 ARG B C 1
ATOM 717 O O . ARG B 1 26 ? -14.377 -11.322 5.592 1.00 2.00 23 ARG B O 1
ATOM 725 N N . ILE B 1 27 ? -14.461 -11.050 3.355 1.00 2.00 24 ILE B N 1
ATOM 726 C CA . ILE B 1 27 ? -14.335 -12.482 3.129 1.00 2.00 24 ILE B CA 1
ATOM 727 C C . ILE B 1 27 ? -12.976 -12.990 3.620 1.00 2.00 24 ILE B C 1
ATOM 728 O O . ILE B 1 27 ? -12.854 -14.141 4.034 1.00 2.00 24 ILE B O 1
ATOM 733 N N . ALA B 1 28 ? -11.965 -12.125 3.579 1.00 2.00 25 ALA B N 1
ATOM 734 C CA . ALA B 1 28 ? -10.646 -12.468 4.106 1.00 2.00 25 ALA B CA 1
ATOM 735 C C . ALA B 1 28 ? -10.673 -12.820 5.609 1.00 2.00 25 ALA B C 1
ATOM 736 O O . ALA B 1 28 ? -10.007 -13.765 6.013 1.00 2.00 25 ALA B O 1
ATOM 738 N N . VAL B 1 29 ? -11.432 -12.080 6.419 1.00 2.00 26 VAL B N 1
ATOM 739 C CA . VAL B 1 29 ? -11.514 -12.365 7.851 1.00 2.00 26 VAL B CA 1
ATOM 740 C C . VAL B 1 29 ? -12.397 -13.548 8.132 1.00 2.00 26 VAL B C 1
ATOM 741 O O . VAL B 1 29 ? -12.205 -14.273 9.113 1.00 2.00 26 VAL B O 1
ATOM 745 N N . LYS B 1 30 ? -13.359 -13.748 7.238 1.00 2.25 27 LYS B N 1
ATOM 746 C CA . LYS B 1 30 ? -14.287 -14.830 7.334 1.00 2.54 27 LYS B CA 1
ATOM 747 C C . LYS B 1 30 ? -13.545 -16.135 7.054 1.00 2.40 27 LYS B C 1
ATOM 748 O O . LYS B 1 30 ? -13.755 -17.123 7.761 1.00 2.45 27 LYS B O 1
ATOM 754 N N . LYS B 1 31 ? -12.665 -16.132 6.048 1.00 2.16 28 LYS B N 1
ATOM 755 C CA . LYS B 1 31 ? -11.865 -17.321 5.735 1.00 2.00 28 LYS B CA 1
ATOM 756 C C . LYS B 1 31 ? -10.880 -17.654 6.849 1.00 2.00 28 LYS B C 1
ATOM 757 O O . LYS B 1 31 ? -10.757 -18.804 7.233 1.00 2.48 28 LYS B O 1
ATOM 763 N N . THR B 1 32 ? -10.202 -16.646 7.383 1.00 2.02 29 THR B N 1
ATOM 764 C CA . THR B 1 32 ? -9.189 -16.867 8.412 1.00 2.00 29 THR B CA 1
ATOM 765 C C . THR B 1 32 ? -9.819 -17.256 9.751 1.00 2.00 29 THR B C 1
ATOM 766 O O . THR B 1 32 ? -9.368 -18.181 10.416 1.00 2.00 29 THR B O 1
ATOM 770 N N . GLN B 1 33 ? -10.857 -16.515 10.139 1.00 2.00 30 GLN B N 1
ATOM 771 C CA . GLN B 1 33 ? -11.633 -16.796 11.341 1.00 2.00 30 GLN B CA 1
ATOM 772 C C . GLN B 1 33 ? -13.063 -17.166 10.953 1.00 2.18 30 GLN B C 1
ATOM 773 O O . GLN B 1 33 ? -13.895 -16.278 10.766 1.00 2.01 30 GLN B O 1
ATOM 779 N N . PRO B 1 34 ? -13.342 -18.478 10.791 1.00 2.28 31 PRO B N 1
ATOM 780 C CA . PRO B 1 34 ? -14.677 -18.943 10.414 1.00 2.46 31 PRO B CA 1
ATOM 781 C C . PRO B 1 34 ? -15.719 -19.062 11.547 1.00 2.87 31 PRO B C 1
ATOM 782 O O . PRO B 1 34 ? -16.919 -19.023 11.264 1.00 2.90 31 PRO B O 1
ATOM 786 N N . ASP B 1 35 ? -15.275 -19.192 12.800 1.00 3.13 32 ASP B N 1
ATOM 787 C CA . ASP B 1 35 ? -16.185 -19.279 13.954 1.00 3.56 32 ASP B CA 1
ATOM 788 C C . ASP B 1 35 ? -17.012 -17.996 14.115 1.00 3.87 32 ASP B C 1
ATOM 789 O O . ASP B 1 35 ? -16.635 -17.079 14.860 1.00 4.03 32 ASP B O 1
ATOM 794 N N . ALA B 1 36 ? -18.151 -17.958 13.425 1.00 3.93 33 ALA B N 1
ATOM 795 C CA . ALA B 1 36 ? -18.991 -16.768 13.341 1.00 4.39 33 ALA B CA 1
ATOM 796 C C . ALA B 1 36 ? -19.288 -16.158 14.702 1.00 4.67 33 ALA B C 1
ATOM 797 O O . ALA B 1 36 ? -19.530 -14.946 14.815 1.00 4.70 33 ALA B O 1
ATOM 799 N N . GLN B 1 37 ? -19.261 -16.996 15.728 1.00 4.73 34 GLN B N 1
ATOM 800 C CA . GLN B 1 37 ? -19.555 -16.531 17.067 1.00 5.70 34 GLN B CA 1
ATOM 801 C C . GLN B 1 37 ? -18.489 -15.546 17.579 1.00 5.38 34 GLN B C 1
ATOM 802 O O . GLN B 1 37 ? -18.833 -14.462 18.056 1.00 5.98 34 GLN B O 1
ATOM 808 N N . VAL B 1 38 ? -17.210 -15.903 17.466 1.00 4.86 35 VAL B N 1
ATOM 809 C CA . VAL B 1 38 ? -16.131 -15.029 17.937 1.00 3.98 35 VAL B CA 1
ATOM 810 C C . VAL B 1 38 ? -16.072 -13.783 17.067 1.00 4.15 35 VAL B C 1
ATOM 811 O O . VAL B 1 38 ? -15.731 -12.694 17.550 1.00 4.07 35 VAL B O 1
ATOM 815 N N . ARG B 1 39 ? -16.410 -13.957 15.785 1.00 3.97 36 ARG B N 1
ATOM 816 C CA . ARG B 1 39 ? -16.506 -12.842 14.852 1.00 3.68 36 ARG B CA 1
ATOM 817 C C . ARG B 1 39 ? -17.490 -11.834 15.395 1.00 4.17 36 ARG B C 1
ATOM 818 O O . ARG B 1 39 ? -17.263 -10.623 15.263 1.00 4.78 36 ARG B O 1
ATOM 826 N N . ASP B 1 40 ? -18.567 -12.330 16.019 1.00 4.34 37 ASP B N 1
ATOM 827 C CA . ASP B 1 40 ? -19.552 -11.463 16.686 1.00 4.41 37 ASP B CA 1
ATOM 828 C C . ASP B 1 40 ? -18.911 -10.728 17.868 1.00 4.38 37 ASP B C 1
ATOM 829 O O . ASP B 1 40 ? -19.142 -9.530 18.047 1.00 4.78 37 ASP B O 1
ATOM 834 N N . THR B 1 41 ? -18.097 -11.436 18.653 1.00 3.61 38 THR B N 1
ATOM 835 C CA . THR B 1 41 ? -17.467 -10.836 19.823 1.00 3.44 38 THR B CA 1
ATOM 836 C C . THR B 1 41 ? -16.568 -9.638 19.431 1.00 3.31 38 THR B C 1
ATOM 837 O O . THR B 1 41 ? -16.592 -8.577 20.066 1.00 3.49 38 THR B O 1
ATOM 841 N N . LEU B 1 42 ? -15.812 -9.799 18.357 1.00 2.97 39 LEU B N 1
ATOM 842 C CA . LEU B 1 42 ? -14.808 -8.812 17.969 1.00 2.53 39 LEU B CA 1
ATOM 843 C C . LEU B 1 42 ? -15.432 -7.644 17.243 1.00 2.00 39 LEU B C 1
ATOM 844 O O . LEU B 1 42 ? -14.883 -6.547 17.240 1.00 2.13 39 LEU B O 1
ATOM 849 N N . ARG B 1 43 ? -16.575 -7.907 16.622 1.00 2.00 40 ARG B N 1
ATOM 850 C CA . ARG B 1 43 ? -17.356 -6.891 15.946 1.00 2.00 40 ARG B CA 1
ATOM 851 C C . ARG B 1 43 ? -17.640 -5.792 16.953 1.00 2.00 40 ARG B C 1
ATOM 852 O O . ARG B 1 43 ? -17.455 -4.605 16.668 1.00 2.00 40 ARG B O 1
ATOM 860 N N . ALA B 1 44 ? -18.048 -6.236 18.143 1.00 2.00 41 ALA B N 1
ATOM 861 C CA . ALA B 1 44 ? -18.403 -5.387 19.284 1.00 2.00 41 ALA B CA 1
ATOM 862 C C . ALA B 1 44 ? -17.250 -4.540 19.789 1.00 2.00 41 ALA B C 1
ATOM 863 O O . ALA B 1 44 ? -17.468 -3.558 20.501 1.00 2.00 41 ALA B O 1
ATOM 865 N N . VAL B 1 45 ? -16.039 -4.939 19.427 1.00 2.00 42 VAL B N 1
ATOM 866 C CA . VAL B 1 45 ? -14.824 -4.263 19.845 1.00 2.00 42 VAL B CA 1
ATOM 867 C C . VAL B 1 45 ? -14.331 -3.251 18.764 1.00 2.00 42 VAL B C 1
ATOM 868 O O . VAL B 1 45 ? -13.987 -2.101 19.092 1.00 2.00 42 VAL B O 1
ATOM 872 N N . TYR B 1 46 ? -14.306 -3.661 17.491 1.00 2.00 43 TYR B N 1
ATOM 873 C CA . TYR B 1 46 ? -13.801 -2.770 16.429 1.00 2.00 43 TYR B CA 1
ATOM 874 C C . TYR B 1 46 ? -14.786 -1.739 15.935 1.00 2.00 43 TYR B C 1
ATOM 875 O O . TYR B 1 46 ? -14.393 -0.653 15.531 1.00 2.08 43 TYR B O 1
ATOM 884 N N . GLU B 1 47 ? -16.070 -2.070 15.968 1.00 2.49 44 GLU B N 1
ATOM 885 C CA . GLU B 1 47 ? -17.085 -1.160 15.468 1.00 2.63 44 GLU B CA 1
ATOM 886 C C . GLU B 1 47 ? -17.086 0.122 16.292 1.00 2.87 44 GLU B C 1
ATOM 887 O O . GLU B 1 47 ? -17.622 1.134 15.871 1.00 3.28 44 GLU B O 1
ATOM 893 N N . LYS B 1 48 ? -16.485 0.074 17.473 1.00 3.21 45 LYS B N 1
ATOM 894 C CA . LYS B 1 48 ? -16.414 1.253 18.325 1.00 3.24 45 LYS B CA 1
ATOM 895 C C . LYS B 1 48 ? -14.979 1.713 18.508 1.00 2.74 45 LYS B C 1
ATOM 896 O O . LYS B 1 48 ? -14.680 2.516 19.391 1.00 3.62 45 LYS B O 1
ATOM 902 N N . ASP B 1 49 ? -14.084 1.205 17.673 1.00 2.23 46 ASP B N 1
ATOM 903 C CA . ASP B 1 49 ? -12.687 1.616 17.709 1.00 2.00 46 ASP B CA 1
ATOM 904 C C . ASP B 1 49 ? -12.414 2.519 16.510 1.00 2.00 46 ASP B C 1
ATOM 905 O O . ASP B 1 49 ? -12.835 2.223 15.384 1.00 2.00 46 ASP B O 1
ATOM 910 N N . ALA B 1 50 ? -11.739 3.633 16.757 1.00 2.00 47 ALA B N 1
ATOM 911 C CA . ALA B 1 50 ? -11.465 4.613 15.712 1.00 2.00 47 ALA B CA 1
ATOM 912 C C . ALA B 1 50 ? -10.358 4.128 14.797 1.00 2.00 47 ALA B C 1
ATOM 913 O O . ALA B 1 50 ? -10.516 4.060 13.566 1.00 2.00 47 ALA B O 1
ATOM 915 N N . ASN B 1 51 ? -9.232 3.788 15.409 1.00 2.00 48 ASN B N 1
ATOM 916 C CA . ASN B 1 51 ? -8.110 3.236 14.683 1.00 2.00 48 ASN B CA 1
ATOM 917 C C . ASN B 1 51 ? -8.533 1.985 13.919 1.00 2.00 48 ASN B C 1
ATOM 918 O O . ASN B 1 51 ? -8.077 1.764 12.805 1.00 2.00 48 ASN B O 1
ATOM 923 N N . ALA B 1 52 ? -9.428 1.191 14.502 1.00 2.00 49 ALA B N 1
ATOM 924 C CA . ALA B 1 52 ? -9.931 -0.002 13.807 1.00 2.00 49 ALA B CA 1
ATOM 925 C C . ALA B 1 52 ? -10.743 0.324 12.544 1.00 2.00 49 ALA B C 1
ATOM 926 O O . ALA B 1 52 ? -10.647 -0.371 11.554 1.00 2.00 49 ALA B O 1
ATOM 928 N N . LEU B 1 53 ? -11.551 1.379 12.613 1.00 2.00 50 LEU B N 1
ATOM 929 C CA . LEU B 1 53 ? -12.402 1.775 11.509 1.00 2.00 50 LEU B CA 1
ATOM 930 C C . LEU B 1 53 ? -11.610 2.362 10.335 1.00 2.00 50 LEU B C 1
ATOM 931 O O . LEU B 1 53 ? -11.949 2.119 9.164 1.00 2.00 50 LEU B O 1
ATOM 936 N N . ILE B 1 54 ? -10.558 3.125 10.658 1.00 2.00 51 ILE B N 1
ATOM 937 C CA . ILE B 1 54 ? -9.648 3.724 9.659 1.00 2.00 51 ILE B CA 1
ATOM 938 C C . ILE B 1 54 ? -8.824 2.607 9.014 1.00 2.00 51 ILE B C 1
ATOM 939 O O . ILE B 1 54 ? -8.599 2.605 7.793 1.00 2.00 51 ILE B O 1
ATOM 944 N N . ALA B 1 55 ? -8.367 1.657 9.838 1.00 2.00 52 ALA B N 1
ATOM 945 C CA . ALA B 1 55 ? -7.666 0.506 9.310 1.00 2.00 52 ALA B CA 1
ATOM 946 C C . ALA B 1 55 ? -8.589 -0.179 8.287 1.00 2.00 52 ALA B C 1
ATOM 947 O O . ALA B 1 55 ? -8.203 -0.425 7.135 1.00 2.00 52 ALA B O 1
ATOM 949 N N . VAL B 1 56 ? -9.816 -0.459 8.728 1.00 2.00 53 VAL B N 1
ATOM 950 C CA . VAL B 1 56 ? -10.835 -1.070 7.893 1.00 2.00 53 VAL B CA 1
ATOM 951 C C . VAL B 1 56 ? -10.975 -0.341 6.543 1.00 2.00 53 VAL B C 1
ATOM 952 O O . VAL B 1 56 ? -10.883 -0.975 5.499 1.00 2.00 53 VAL B O 1
ATOM 956 N N . SER B 1 57 ? -11.153 0.985 6.587 1.00 2.00 54 SER B N 1
ATOM 957 C CA . SER B 1 57 ? -11.242 1.802 5.389 1.00 2.00 54 SER B CA 1
ATOM 958 C C . SER B 1 57 ? -10.045 1.612 4.442 1.00 2.00 54 SER B C 1
ATOM 959 O O . SER B 1 57 ? -10.202 1.643 3.212 1.00 2.00 54 SER B O 1
ATOM 962 N N . ALA B 1 58 ? -8.869 1.387 5.018 1.00 2.00 55 ALA B N 1
ATOM 963 C CA . ALA B 1 58 ? -7.649 1.162 4.259 1.00 2.00 55 ALA B CA 1
ATOM 964 C C . ALA B 1 58 ? -7.677 -0.100 3.444 1.00 2.00 55 ALA B C 1
ATOM 965 O O . ALA B 1 58 ? -7.353 -0.078 2.243 1.00 2.00 55 ALA B O 1
ATOM 967 N N . VAL B 1 59 ? -8.029 -1.212 4.087 1.00 2.00 56 VAL B N 1
ATOM 968 C CA . VAL B 1 59 ? -8.189 -2.498 3.386 1.00 2.00 56 VAL B CA 1
ATOM 969 C C . VAL B 1 59 ? -9.105 -2.375 2.152 1.00 2.00 56 VAL B C 1
ATOM 970 O O . VAL B 1 59 ? -8.747 -2.822 1.058 1.00 2.00 56 VAL B O 1
ATOM 974 N N . VAL B 1 60 ? -10.279 -1.768 2.344 1.00 2.00 57 VAL B N 1
ATOM 975 C CA . VAL B 1 60 ? -11.208 -1.605 1.246 1.00 2.00 57 VAL B CA 1
ATOM 976 C C . VAL B 1 60 ? -10.627 -0.648 0.203 1.00 2.00 57 VAL B C 1
ATOM 977 O O . VAL B 1 60 ? -10.926 -0.761 -0.980 1.00 2.00 57 VAL B O 1
ATOM 981 N N . ALA B 1 61 ? -9.759 0.260 0.634 1.00 2.00 58 ALA B N 1
ATOM 982 C CA . ALA B 1 61 ? -9.165 1.230 -0.288 1.00 2.00 58 ALA B CA 1
ATOM 983 C C . ALA B 1 61 ? -8.174 0.522 -1.211 1.00 2.00 58 ALA B C 1
ATOM 984 O O . ALA B 1 61 ? -8.051 0.866 -2.403 1.00 2.00 58 ALA B O 1
ATOM 986 N N . THR B 1 62 ? -7.477 -0.470 -0.659 1.00 2.00 59 THR B N 1
ATOM 987 C CA . THR B 1 62 ? -6.622 -1.325 -1.461 1.00 2.00 59 THR B CA 1
ATOM 988 C C . THR B 1 62 ? -7.456 -2.172 -2.412 1.00 2.00 59 THR B C 1
ATOM 989 O O . THR B 1 62 ? -7.081 -2.359 -3.572 1.00 2.00 59 THR B O 1
ATOM 993 N N . HIS B 1 63 ? -8.570 -2.705 -1.921 1.00 2.00 60 HIS B N 1
ATOM 994 C CA . HIS B 1 63 ? -9.397 -3.606 -2.724 1.00 2.00 60 HIS B CA 1
ATOM 995 C C . HIS B 1 63 ? -10.065 -2.847 -3.865 1.00 2.00 60 HIS B C 1
ATOM 996 O O . HIS B 1 63 ? -10.049 -3.284 -5.009 1.00 2.00 60 HIS B O 1
ATOM 1003 N N . PHE B 1 64 ? -10.632 -1.695 -3.536 1.00 2.00 61 PHE B N 1
ATOM 1004 C CA . PHE B 1 64 ? -11.293 -0.834 -4.514 1.00 2.00 61 PHE B CA 1
ATOM 1005 C C . PHE B 1 64 ? -10.354 -0.458 -5.649 1.00 2.00 61 PHE B C 1
ATOM 1006 O O . PHE B 1 64 ? -10.775 -0.367 -6.815 1.00 2.00 61 PHE B O 1
ATOM 1014 N N . GLN B 1 65 ? -9.082 -0.290 -5.287 1.00 2.00 62 GLN B N 1
ATOM 1015 C CA . GLN B 1 65 ? -7.992 -0.006 -6.227 1.00 2.00 62 GLN B CA 1
ATOM 1016 C C . GLN B 1 65 ? -7.817 -1.110 -7.294 1.00 2.00 62 GLN B C 1
ATOM 1017 O O . GLN B 1 65 ? -7.523 -0.824 -8.459 1.00 2.00 62 GLN B O 1
ATOM 1023 N N . THR B 1 66 ? -8.023 -2.354 -6.860 1.00 2.00 63 THR B N 1
ATOM 1024 C CA . THR B 1 66 ? -7.909 -3.552 -7.691 1.00 2.11 63 THR B CA 1
ATOM 1025 C C . THR B 1 66 ? -9.082 -3.665 -8.648 1.00 2.38 63 THR B C 1
ATOM 1026 O O . THR B 1 66 ? -8.901 -3.749 -9.859 1.00 2.19 63 THR B O 1
ATOM 1030 N N . ILE B 1 67 ? -10.292 -3.653 -8.097 1.00 2.90 64 ILE B N 1
ATOM 1031 C CA . ILE B 1 67 ? -11.493 -3.783 -8.915 1.00 3.05 64 ILE B CA 1
ATOM 1032 C C . ILE B 1 67 ? -11.682 -2.581 -9.848 1.00 3.08 64 ILE B C 1
ATOM 1033 O O . ILE B 1 67 ? -12.008 -2.753 -11.025 1.00 2.98 64 ILE B O 1
ATOM 1038 N N . ALA B 1 68 ? -11.441 -1.376 -9.334 1.00 3.19 65 ALA B N 1
ATOM 1039 C CA . ALA B 1 68 ? -11.533 -0.168 -10.156 1.00 3.23 65 ALA B CA 1
ATOM 1040 C C . ALA B 1 68 ? -10.684 -0.323 -11.413 1.00 3.21 65 ALA B C 1
ATOM 1041 O O . ALA B 1 68 ? -11.119 0.022 -12.514 1.00 3.15 65 ALA B O 1
ATOM 1043 N N . ALA B 1 69 ? -9.482 -0.868 -11.231 1.00 3.51 66 ALA B N 1
ATOM 1044 C CA . ALA B 1 69 ? -8.554 -1.157 -12.333 1.00 3.80 66 ALA B CA 1
ATOM 1045 C C . ALA B 1 69 ? -9.115 -2.233 -13.237 1.00 3.86 66 ALA B C 1
ATOM 1046 O O . ALA B 1 69 ? -8.933 -2.177 -14.446 1.00 4.24 66 ALA B O 1
ATOM 1048 N N . ALA B 1 70 ? -9.805 -3.198 -12.627 1.00 4.32 67 ALA B N 1
ATOM 1049 C CA . ALA B 1 70 ? -10.421 -4.336 -13.317 1.00 4.57 67 ALA B CA 1
ATOM 1050 C C . ALA B 1 70 ? -11.617 -3.904 -14.152 1.00 4.71 67 ALA B C 1
ATOM 1051 O O . ALA B 1 70 ? -12.002 -4.580 -15.104 1.00 5.21 67 ALA B O 1
ATOM 1053 N N . ASN B 1 71 ? -12.210 -2.778 -13.788 1.00 4.89 68 ASN B N 1
ATOM 1054 C CA . ASN B 1 71 ? -13.342 -2.254 -14.527 1.00 5.26 68 ASN B CA 1
ATOM 1055 C C . ASN B 1 71 ? -12.948 -1.171 -15.506 1.00 5.41 68 ASN B C 1
ATOM 1056 O O . ASN B 1 71 ? -13.809 -0.565 -16.146 1.00 5.30 68 ASN B O 1
ATOM 1061 N N . ASP B 1 72 ? -11.640 -0.947 -15.631 1.00 5.69 69 ASP B N 1
ATOM 1062 C CA . ASP B 1 72 ? -11.110 0.155 -16.437 1.00 6.13 69 ASP B CA 1
ATOM 1063 C C . ASP B 1 72 ? -11.723 1.497 -15.973 1.00 5.63 69 ASP B C 1
ATOM 1064 O O . ASP B 1 72 ? -12.047 2.384 -16.768 1.00 5.25 69 ASP B O 1
ATOM 1069 N N . TYR B 1 73 ? -11.882 1.593 -14.655 1.00 5.03 70 TYR B N 1
ATOM 1070 C CA . TYR B 1 73 ? -12.242 2.819 -13.952 1.00 4.57 70 TYR B CA 1
ATOM 1071 C C . TYR B 1 73 ? -13.638 3.402 -14.249 1.00 4.61 70 TYR B C 1
ATOM 1072 O O . TYR B 1 73 ? -13.941 4.511 -13.830 1.00 4.73 70 TYR B O 1
ATOM 1081 N N . TRP B 1 74 ? -14.498 2.628 -14.912 1.00 5.04 71 TRP B N 1
ATOM 1082 C CA . TRP B 1 74 ? -15.855 3.073 -15.323 1.00 5.29 71 TRP B CA 1
ATOM 1083 C C . TRP B 1 74 ? -15.868 4.390 -16.106 1.00 5.05 71 TRP B C 1
ATOM 1084 O O . TRP B 1 74 ? -15.546 4.421 -17.295 1.00 5.68 71 TRP B O 1
ATOM 1095 N N . THR C 1 4 ? -16.037 20.082 -19.267 1.00 9.35 1 THR C N 1
ATOM 1096 C CA . THR C 1 4 ? -17.132 19.536 -20.126 1.00 9.53 1 THR C CA 1
ATOM 1097 C C . THR C 1 4 ? -17.904 18.429 -19.404 1.00 9.43 1 THR C C 1
ATOM 1098 O O . THR C 1 4 ? -17.683 17.242 -19.660 1.00 9.53 1 THR C O 1
ATOM 1100 N N . TRP C 1 5 ? -18.816 18.845 -18.516 1.00 8.86 2 TRP C N 1
ATOM 1101 C CA . TRP C 1 5 ? -19.598 17.938 -17.677 1.00 8.48 2 TRP C CA 1
ATOM 1102 C C . TRP C 1 5 ? -20.932 17.559 -18.321 1.00 7.92 2 TRP C C 1
ATOM 1103 O O . TRP C 1 5 ? -21.521 16.545 -17.963 1.00 8.06 2 TRP C O 1
ATOM 1114 N N . LEU C 1 6 ? -21.411 18.366 -19.266 1.00 7.12 3 LEU C N 1
ATOM 1115 C CA . LEU C 1 6 ? -22.662 18.064 -19.980 1.00 6.09 3 LEU C CA 1
ATOM 1116 C C . LEU C 1 6 ? -22.451 17.830 -21.491 1.00 6.04 3 LEU C C 1
ATOM 1117 O O . LEU C 1 6 ? -22.604 18.747 -22.302 1.00 6.51 3 LEU C O 1
ATOM 1122 N N . PRO C 1 7 ? -22.081 16.603 -21.873 1.00 5.65 4 PRO C N 1
ATOM 1123 C CA . PRO C 1 7 ? -21.887 16.323 -23.290 1.00 5.90 4 PRO C CA 1
ATOM 1124 C C . PRO C 1 7 ? -23.164 16.406 -24.130 1.00 6.04 4 PRO C C 1
ATOM 1125 O O . PRO C 1 7 ? -23.140 16.996 -25.218 1.00 6.47 4 PRO C O 1
ATOM 1129 N N . THR C 1 8 ? -24.248 15.796 -23.648 1.00 5.72 5 THR C N 1
ATOM 1130 C CA . THR C 1 8 ? -25.536 15.815 -24.338 1.00 5.80 5 THR C CA 1
ATOM 1131 C C . THR C 1 8 ? -26.700 15.645 -23.372 1.00 5.45 5 THR C C 1
ATOM 1132 O O . THR C 1 8 ? -26.509 15.473 -22.164 1.00 5.14 5 THR C O 1
ATOM 1136 N N . LEU C 1 9 ? -27.905 15.689 -23.937 1.00 4.73 6 LEU C N 1
ATOM 1137 C CA . LEU C 1 9 ? -29.113 15.375 -23.215 1.00 4.30 6 LEU C CA 1
ATOM 1138 C C . LEU C 1 9 ? -29.690 14.028 -23.673 1.00 4.23 6 LEU C C 1
ATOM 1139 O O . LEU C 1 9 ? -30.524 13.434 -22.993 1.00 4.81 6 LEU C O 1
ATOM 1144 N N . VAL C 1 10 ? -29.246 13.555 -24.833 1.00 4.32 7 VAL C N 1
ATOM 1145 C CA . VAL C 1 10 ? -29.602 12.238 -25.338 1.00 3.71 7 VAL C CA 1
ATOM 1146 C C . VAL C 1 10 ? -29.111 11.179 -24.375 1.00 3.86 7 VAL C C 1
ATOM 1147 O O . VAL C 1 10 ? -27.983 11.239 -23.882 1.00 4.24 7 VAL C O 1
ATOM 1151 N N . THR C 1 11 ? -29.964 10.193 -24.145 1.00 3.85 8 THR C N 1
ATOM 1152 C CA . THR C 1 11 ? -29.741 9.148 -23.165 1.00 3.52 8 THR C CA 1
ATOM 1153 C C . THR C 1 11 ? -30.181 7.792 -23.737 1.00 3.50 8 THR C C 1
ATOM 1154 O O . THR C 1 11 ? -31.104 7.717 -24.547 1.00 3.26 8 THR C O 1
ATOM 1158 N N . ALA C 1 12 ? -29.526 6.721 -23.310 1.00 3.78 9 ALA C N 1
ATOM 1159 C CA . ALA C 1 12 ? -29.894 5.386 -23.781 1.00 4.22 9 ALA C CA 1
ATOM 1160 C C . ALA C 1 12 ? -31.318 4.953 -23.377 1.00 4.53 9 ALA C C 1
ATOM 1161 O O . ALA C 1 12 ? -32.066 4.419 -24.188 1.00 4.76 9 ALA C O 1
ATOM 1163 N N . THR C 1 13 ? -31.699 5.202 -22.130 1.00 4.88 10 THR C N 1
ATOM 1164 C CA . THR C 1 13 ? -32.931 4.639 -21.584 1.00 5.19 10 THR C CA 1
ATOM 1165 C C . THR C 1 13 ? -33.609 5.672 -20.702 1.00 5.13 10 THR C C 1
ATOM 1166 O O . THR C 1 13 ? -32.932 6.381 -19.984 1.00 5.18 10 THR C O 1
ATOM 1170 N N . PRO C 1 14 ? -34.950 5.724 -20.705 1.00 5.29 11 PRO C N 1
ATOM 1171 C CA . PRO C 1 14 ? -35.621 6.668 -19.808 1.00 5.66 11 PRO C CA 1
ATOM 1172 C C . PRO C 1 14 ? -34.968 6.695 -18.440 1.00 5.78 11 PRO C C 1
ATOM 1173 O O . PRO C 1 14 ? -34.801 7.748 -17.859 1.00 6.04 11 PRO C O 1
ATOM 1177 N N . GLN C 1 15 ? -34.579 5.536 -17.938 1.00 6.29 12 GLN C N 1
ATOM 1178 C CA . GLN C 1 15 ? -33.924 5.468 -16.648 1.00 6.60 12 GLN C CA 1
ATOM 1179 C C . GLN C 1 15 ? -32.676 6.363 -16.589 1.00 6.82 12 GLN C C 1
ATOM 1180 O O . GLN C 1 15 ? -32.525 7.191 -15.674 1.00 6.89 12 GLN C O 1
ATOM 1186 N N . GLU C 1 16 ? -31.789 6.190 -17.568 1.00 6.53 13 GLU C N 1
ATOM 1187 C CA . GLU C 1 16 ? -30.610 7.037 -17.687 1.00 6.25 13 GLU C CA 1
ATOM 1188 C C . GLU C 1 16 ? -31.005 8.506 -17.816 1.00 5.57 13 GLU C C 1
ATOM 1189 O O . GLU C 1 16 ? -30.222 9.404 -17.469 1.00 5.60 13 GLU C O 1
ATOM 1195 N N . GLY C 1 17 ? -32.228 8.737 -18.300 1.00 4.58 14 GLY C N 1
ATOM 1196 C CA . GLY C 1 17 ? -32.778 10.086 -18.426 1.00 3.28 14 GLY C CA 1
ATOM 1197 C C . GLY C 1 17 ? -32.983 10.730 -17.070 1.00 2.32 14 GLY C C 1
ATOM 1198 O O . GLY C 1 17 ? -32.603 11.865 -16.851 1.00 2.24 14 GLY C O 1
ATOM 1199 N N . PHE C 1 18 ? -33.589 9.975 -16.169 1.00 2.00 15 PHE C N 1
ATOM 1200 C CA . PHE C 1 18 ? -33.863 10.401 -14.799 1.00 2.00 15 PHE C CA 1
ATOM 1201 C C . PHE C 1 18 ? -32.560 10.759 -14.098 1.00 2.00 15 PHE C C 1
ATOM 1202 O O . PHE C 1 18 ? -32.423 11.848 -13.557 1.00 2.00 15 PHE C O 1
ATOM 1210 N N . ASP C 1 19 ? -31.596 9.842 -14.142 1.00 2.00 16 ASP C N 1
ATOM 1211 C CA . ASP C 1 19 ? -30.300 10.008 -13.477 1.00 2.00 16 ASP C CA 1
ATOM 1212 C C . ASP C 1 19 ? -29.613 11.284 -13.918 1.00 2.00 16 ASP C C 1
ATOM 1213 O O . ASP C 1 19 ? -28.926 11.938 -13.140 1.00 2.00 16 ASP C O 1
ATOM 1218 N N . LEU C 1 20 ? -29.857 11.658 -15.165 1.00 2.00 17 LEU C N 1
ATOM 1219 C CA . LEU C 1 20 ? -29.344 12.903 -15.711 1.00 2.00 17 LEU C CA 1
ATOM 1220 C C . LEU C 1 20 ? -30.081 14.090 -15.120 1.00 2.00 17 LEU C C 1
ATOM 1221 O O . LEU C 1 20 ? -29.470 15.114 -14.830 1.00 2.00 17 LE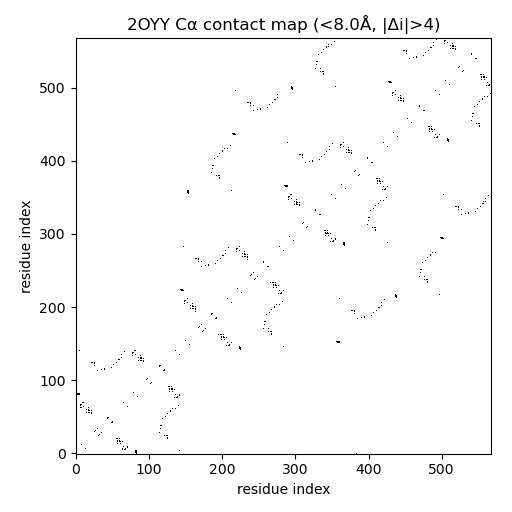U C O 1
ATOM 1226 N N . ALA C 1 21 ? -31.391 13.940 -14.948 1.00 2.00 18 ALA C N 1
ATOM 1227 C CA . ALA C 1 21 ? -32.235 14.982 -14.391 1.00 2.00 18 ALA C CA 1
ATOM 1228 C C . ALA C 1 21 ? -31.797 15.274 -12.965 1.00 2.00 18 ALA C C 1
ATOM 1229 O O . ALA C 1 21 ? -31.683 16.437 -12.560 1.00 2.00 18 ALA C O 1
ATOM 1231 N N . VAL C 1 22 ? -31.515 14.216 -12.223 1.00 2.00 19 VAL C N 1
ATOM 1232 C CA . VAL C 1 22 ? -30.933 14.350 -10.899 1.00 2.00 19 VAL C CA 1
ATOM 1233 C C . VAL C 1 22 ? -29.554 15.005 -10.965 1.00 2.00 19 VAL C C 1
ATOM 1234 O O . VAL C 1 22 ? -29.211 15.802 -10.083 1.00 2.14 19 VAL C O 1
ATOM 1238 N N . LYS C 1 23 ? -28.764 14.687 -11.988 1.00 2.00 20 LYS C N 1
ATOM 1239 C CA . LYS C 1 23 ? -27.438 15.304 -12.120 1.00 2.00 20 LYS C CA 1
ATOM 1240 C C . LYS C 1 23 ? -27.568 16.815 -12.362 1.00 2.00 20 LYS C C 1
ATOM 1241 O O . LYS C 1 23 ? -26.937 17.622 -11.687 1.00 2.00 20 LYS C O 1
ATOM 1247 N N . LEU C 1 24 ? -28.427 17.178 -13.307 1.00 2.00 21 LEU C N 1
ATOM 1248 C CA . LEU C 1 24 ? -28.715 18.566 -13.629 1.00 2.00 21 LEU C CA 1
ATOM 1249 C C . LEU C 1 24 ? -29.299 19.309 -12.452 1.00 2.00 21 LEU C C 1
ATOM 1250 O O . LEU C 1 24 ? -29.032 20.487 -12.262 1.00 2.00 21 LEU C O 1
ATOM 1255 N N . SER C 1 25 ? -30.123 18.638 -11.664 1.00 2.00 22 SER C N 1
ATOM 1256 C CA . SER C 1 25 ? -30.660 19.302 -10.500 1.00 2.00 22 SER C CA 1
ATOM 1257 C C . SER C 1 25 ? -29.528 19.656 -9.533 1.00 2.00 22 SER C C 1
ATOM 1258 O O . SER C 1 25 ? -29.569 20.690 -8.891 1.00 2.00 22 SER C O 1
ATOM 1261 N N . ARG C 1 26 ? -28.501 18.813 -9.474 1.00 2.00 23 ARG C N 1
ATOM 1262 C CA . ARG C 1 26 ? -27.448 18.963 -8.488 1.00 2.00 23 ARG C CA 1
ATOM 1263 C C . ARG C 1 26 ? -26.370 19.940 -8.860 1.00 2.00 23 ARG C C 1
ATOM 1264 O O . ARG C 1 26 ? -25.837 20.616 -7.986 1.00 2.00 23 ARG C O 1
ATOM 1272 N N . ILE C 1 27 ? -26.050 20.029 -10.154 1.00 2.00 24 ILE C N 1
ATOM 1273 C CA . ILE C 1 27 ? -24.889 20.815 -10.565 1.00 2.00 24 ILE C CA 1
ATOM 1274 C C . ILE C 1 27 ? -25.174 22.295 -10.392 1.00 2.00 24 ILE C C 1
ATOM 1275 O O . ILE C 1 27 ? -24.256 23.071 -10.102 1.00 2.00 24 ILE C O 1
ATOM 1280 N N . ALA C 1 28 ? -26.446 22.669 -10.569 1.00 2.00 25 ALA C N 1
ATOM 1281 C CA . ALA C 1 28 ? -26.903 24.029 -10.307 1.00 2.00 25 ALA C CA 1
ATOM 1282 C C . ALA C 1 28 ? -26.687 24.407 -8.860 1.00 2.00 25 ALA C C 1
ATOM 1283 O O . ALA C 1 28 ? -26.492 25.581 -8.554 1.00 2.00 25 ALA C O 1
ATOM 1285 N N . VAL C 1 29 ? -26.744 23.418 -7.971 1.00 2.00 26 VAL C N 1
ATOM 1286 C CA . VAL C 1 29 ? -26.408 23.634 -6.563 1.00 2.00 26 VAL C CA 1
ATOM 1287 C C . VAL C 1 29 ? -24.903 23.917 -6.482 1.00 2.01 26 VAL C C 1
ATOM 1288 O O . VAL C 1 29 ? -24.482 24.972 -6.015 1.00 2.17 26 VAL C O 1
ATOM 1292 N N . LYS C 1 30 ? -24.112 22.969 -6.983 1.00 2.50 27 LYS C N 1
ATOM 1293 C CA . LYS C 1 30 ? -22.657 23.033 -6.976 1.00 2.97 27 LYS C CA 1
ATOM 1294 C C . LYS C 1 30 ? -22.157 24.378 -7.499 1.00 2.69 27 LYS C C 1
ATOM 1295 O O . LYS C 1 30 ? -21.283 24.984 -6.907 1.00 2.65 27 LYS C O 1
ATOM 1301 N N . LYS C 1 31 ? -22.740 24.857 -8.592 1.00 2.48 28 LYS C N 1
ATOM 1302 C CA . LYS C 1 31 ? -22.301 26.107 -9.212 1.00 2.14 28 LYS C CA 1
ATOM 1303 C C . LYS C 1 31 ? -22.602 27.338 -8.387 1.00 2.55 28 LYS C C 1
ATOM 1304 O O . LYS C 1 31 ? -21.784 28.264 -8.336 1.00 2.97 28 LYS C O 1
ATOM 1310 N N . THR C 1 32 ? -23.772 27.380 -7.749 1.00 2.47 29 THR C N 1
ATOM 1311 C CA . THR C 1 32 ? -24.114 28.560 -6.950 1.00 2.39 29 THR C CA 1
ATOM 1312 C C . THR C 1 32 ? -23.490 28.462 -5.551 1.00 2.47 29 THR C C 1
ATOM 1313 O O . THR C 1 32 ? -23.208 29.476 -4.901 1.00 2.43 29 THR C O 1
ATOM 1317 N N . GLN C 1 33 ? -23.252 27.234 -5.102 1.00 2.46 30 GLN C N 1
ATOM 1318 C CA . GLN C 1 33 ? -22.509 27.025 -3.862 1.00 2.62 30 GLN C CA 1
ATOM 1319 C C . GLN C 1 33 ? -21.357 26.029 -4.059 1.00 2.69 30 GLN C C 1
ATOM 1320 O O . GLN C 1 33 ? -21.509 24.831 -3.783 1.00 2.37 30 GLN C O 1
ATOM 1326 N N . PRO C 1 34 ? -20.208 26.536 -4.559 1.00 3.01 31 PRO C N 1
ATOM 1327 C CA . PRO C 1 34 ? -18.963 25.791 -4.843 1.00 3.11 31 PRO C CA 1
ATOM 1328 C C . PRO C 1 34 ? -18.155 25.284 -3.637 1.00 3.51 31 PRO C C 1
ATOM 1329 O O . PRO C 1 34 ? -17.367 24.340 -3.789 1.00 3.88 31 PRO C O 1
ATOM 1333 N N . ASP C 1 35 ? -18.331 25.900 -2.470 1.00 3.54 32 ASP C N 1
ATOM 1334 C CA . ASP C 1 35 ? -17.640 25.475 -1.260 1.00 3.88 32 ASP C CA 1
ATOM 1335 C C . ASP C 1 35 ? -18.182 24.123 -0.780 1.00 4.00 32 ASP C C 1
ATOM 1336 O O . ASP C 1 35 ? -19.107 24.064 0.031 1.00 4.22 32 ASP C O 1
ATOM 1341 N N . ALA C 1 36 ? -17.583 23.045 -1.278 1.00 4.21 33 ALA C N 1
ATOM 1342 C CA . ALA C 1 36 ? -18.047 21.673 -1.019 1.00 4.58 33 ALA C CA 1
ATOM 1343 C C . ALA C 1 36 ? -18.309 21.380 0.456 1.00 4.76 33 ALA C C 1
ATOM 1344 O O . ALA C 1 36 ? -19.191 20.581 0.793 1.00 4.97 33 ALA C O 1
ATOM 1346 N N . GLN C 1 37 ? -17.560 22.053 1.321 1.00 4.92 34 GLN C N 1
ATOM 1347 C CA . GLN C 1 37 ? -17.695 21.899 2.755 1.00 4.89 34 GLN C CA 1
ATOM 1348 C C . GLN C 1 37 ? -19.079 22.336 3.211 1.00 4.50 34 GLN C C 1
ATOM 1349 O O . GLN C 1 37 ? -19.699 21.663 4.045 1.00 4.62 34 GLN C O 1
ATOM 1355 N N . VAL C 1 38 ? -19.581 23.449 2.676 1.00 4.04 35 VAL C N 1
ATOM 1356 C CA . VAL C 1 38 ? -20.889 23.937 3.146 1.00 3.63 35 VAL C CA 1
ATOM 1357 C C . VAL C 1 38 ? -22.028 23.061 2.605 1.00 3.49 35 VAL C C 1
ATOM 1358 O O . VAL C 1 38 ? -23.025 22.832 3.286 1.00 3.24 35 VAL C O 1
ATOM 1362 N N . ARG C 1 39 ? -21.852 22.551 1.387 1.00 3.45 36 ARG C N 1
ATOM 1363 C CA . ARG C 1 39 ? -22.819 21.643 0.800 1.00 3.37 36 ARG C CA 1
ATOM 1364 C C . ARG C 1 39 ? -22.980 20.402 1.660 1.00 3.44 36 ARG C C 1
ATOM 1365 O O . ARG C 1 39 ? -24.060 19.841 1.729 1.00 3.69 36 ARG C O 1
ATOM 1373 N N . ASP C 1 40 ? -21.905 19.988 2.315 1.00 3.57 37 ASP C N 1
ATOM 1374 C CA . ASP C 1 40 ? -21.968 18.883 3.258 1.00 4.13 37 ASP C CA 1
ATOM 1375 C C . ASP C 1 40 ? -22.813 19.208 4.490 1.00 4.03 37 ASP C C 1
ATOM 1376 O O . ASP C 1 40 ? -23.648 18.399 4.890 1.00 4.33 37 ASP C O 1
ATOM 1381 N N . THR C 1 41 ? -22.605 20.395 5.067 1.00 3.73 38 THR C N 1
ATOM 1382 C CA . THR C 1 41 ? -23.386 20.872 6.213 1.00 3.33 38 THR C CA 1
ATOM 1383 C C . THR C 1 41 ? -24.884 20.933 5.880 1.00 3.34 38 THR C C 1
ATOM 1384 O O . THR C 1 41 ? -25.729 20.392 6.618 1.00 3.45 38 THR C O 1
ATOM 1388 N N . LEU C 1 42 ? -25.199 21.588 4.766 1.00 2.70 39 LEU C N 1
ATOM 1389 C CA . LEU C 1 42 ? -26.583 21.788 4.359 1.00 2.49 39 LEU C CA 1
ATOM 1390 C C . LEU C 1 42 ? -27.271 20.457 4.036 1.00 2.31 39 LEU C C 1
ATOM 1391 O O . LEU C 1 42 ? -28.474 20.292 4.298 1.00 2.19 39 LEU C O 1
ATOM 1396 N N . ARG C 1 43 ? -26.502 19.530 3.459 1.00 2.00 40 ARG C N 1
ATOM 1397 C CA . ARG C 1 43 ? -26.988 18.195 3.148 1.00 2.00 40 ARG C CA 1
ATOM 1398 C C . ARG C 1 43 ? -27.554 17.543 4.397 1.00 2.00 40 ARG C C 1
ATOM 1399 O O . ARG C 1 43 ? -28.630 16.964 4.352 1.00 2.00 40 ARG C O 1
ATOM 1407 N N . ALA C 1 44 ? -26.819 17.638 5.506 1.00 2.00 41 ALA C N 1
ATOM 1408 C CA . ALA C 1 44 ? -27.280 17.076 6.766 1.00 2.00 41 ALA C CA 1
ATOM 1409 C C . ALA C 1 44 ? -28.710 17.520 7.086 1.00 2.00 41 ALA C C 1
ATOM 1410 O O . ALA C 1 44 ? -29.480 16.751 7.642 1.00 2.00 41 ALA C O 1
ATOM 1412 N N . VAL C 1 45 ? -29.058 18.745 6.692 1.00 2.00 42 VAL C N 1
ATOM 1413 C CA . VAL C 1 45 ? -30.319 19.371 7.087 1.00 2.00 42 VAL C CA 1
ATOM 1414 C C . VAL C 1 45 ? -31.455 18.970 6.158 1.00 2.03 42 VAL C C 1
ATOM 1415 O O . VAL C 1 45 ? -32.534 18.581 6.626 1.00 2.13 42 VAL C O 1
ATOM 1419 N N . TYR C 1 46 ? -31.223 19.058 4.848 1.00 2.00 43 TYR C N 1
ATOM 1420 C CA . TYR C 1 46 ? -32.300 18.850 3.897 1.00 2.00 43 TYR C CA 1
ATOM 1421 C C . TYR C 1 46 ? -32.607 17.373 3.736 1.00 2.04 43 TYR C C 1
ATOM 1422 O O . TYR C 1 46 ? -33.752 17.008 3.439 1.00 2.23 43 TYR C O 1
ATOM 1431 N N . GLU C 1 47 ? -31.589 16.532 3.918 1.00 2.13 44 GLU C N 1
ATOM 1432 C CA . GLU C 1 47 ? -31.734 15.095 3.697 1.00 2.22 44 GLU C CA 1
ATOM 1433 C C . GLU C 1 47 ? -32.761 14.524 4.647 1.00 2.45 44 GLU C C 1
ATOM 1434 O O . GLU C 1 47 ? -33.279 13.436 4.440 1.00 2.58 44 GLU C O 1
ATOM 1440 N N . LYS C 1 48 ? -33.048 15.270 5.702 1.00 2.89 45 LYS C N 1
ATOM 1441 C CA . LYS C 1 48 ? -33.949 14.791 6.726 1.00 3.44 45 LYS C CA 1
ATOM 1442 C C . LYS C 1 48 ? -35.140 15.728 6.831 1.00 3.18 45 LYS C C 1
ATOM 1443 O O . LYS C 1 48 ? -35.882 15.681 7.800 1.00 3.68 45 LYS C O 1
ATOM 1449 N N . ASP C 1 49 ? -35.308 16.576 5.823 1.00 2.51 46 ASP C N 1
ATOM 1450 C CA . ASP C 1 49 ? -36.413 17.516 5.771 1.00 2.00 46 ASP C CA 1
ATOM 1451 C C . ASP C 1 49 ? -37.433 17.024 4.750 1.00 2.00 46 ASP C C 1
ATOM 1452 O O . ASP C 1 49 ? -37.160 17.016 3.537 1.00 2.00 46 ASP C O 1
ATOM 1457 N N . ALA C 1 50 ? -38.602 16.615 5.246 1.00 2.00 47 ALA C N 1
ATOM 1458 C CA . ALA C 1 50 ? -39.678 16.120 4.400 1.00 2.00 47 ALA C CA 1
ATOM 1459 C C . ALA C 1 50 ? -40.023 17.121 3.297 1.00 2.00 47 ALA C C 1
ATOM 1460 O O . ALA C 1 50 ? -40.132 16.746 2.133 1.00 2.00 47 ALA C O 1
ATOM 1462 N N . ASN C 1 51 ? -40.159 18.390 3.673 1.00 2.00 48 ASN C N 1
ATOM 1463 C CA . ASN C 1 51 ? -40.453 19.467 2.721 1.00 2.00 48 ASN C CA 1
ATOM 1464 C C . ASN C 1 51 ? -39.378 19.684 1.658 1.00 2.00 48 ASN C C 1
ATOM 1465 O O . ASN C 1 51 ? -39.702 19.835 0.489 1.00 2.00 48 ASN C O 1
ATOM 1470 N N . ALA C 1 52 ? -38.117 19.691 2.073 1.00 2.00 49 ALA C N 1
ATOM 1471 C CA . ALA C 1 52 ? -36.978 19.791 1.153 1.00 2.00 49 ALA C CA 1
ATOM 1472 C C . ALA C 1 52 ? -36.997 18.694 0.090 1.00 2.00 49 ALA C C 1
ATOM 1473 O O . ALA C 1 52 ? -37.000 18.993 -1.116 1.00 2.00 49 ALA C O 1
ATOM 1475 N N . LEU C 1 53 ? -37.053 17.441 0.556 1.00 2.00 50 LEU C N 1
ATOM 1476 C CA . LEU C 1 53 ? -37.019 16.256 -0.285 1.00 2.00 50 LEU C CA 1
ATOM 1477 C C . LEU C 1 53 ? -38.138 16.216 -1.335 1.00 2.00 50 LEU C C 1
ATOM 1478 O O . LEU C 1 53 ? -37.972 15.598 -2.388 1.00 2.00 50 LEU C O 1
ATOM 1483 N N . ILE C 1 54 ? -39.263 16.877 -1.046 1.00 2.00 51 ILE C N 1
ATOM 1484 C CA . ILE C 1 54 ? -40.375 16.998 -2.000 1.00 2.00 51 ILE C CA 1
ATOM 1485 C C . ILE C 1 54 ? -40.010 18.039 -3.050 1.00 2.00 51 ILE C C 1
ATOM 1486 O O . ILE C 1 54 ? -40.232 17.842 -4.266 1.00 2.00 51 ILE C O 1
ATOM 1491 N N . ALA C 1 55 ? -39.414 19.131 -2.565 1.00 2.00 52 ALA C N 1
ATOM 1492 C CA . ALA C 1 55 ? -38.971 20.229 -3.417 1.00 2.00 52 ALA C CA 1
ATOM 1493 C C . ALA C 1 55 ? -37.894 19.745 -4.390 1.00 2.00 52 ALA C C 1
ATOM 1494 O O . ALA C 1 55 ? -37.831 20.186 -5.541 1.00 2.00 52 ALA C O 1
ATOM 1496 N N . VAL C 1 56 ? -37.070 18.816 -3.907 1.00 2.00 53 VAL C N 1
ATOM 1497 C CA . VAL C 1 56 ? -35.993 18.208 -4.678 1.00 2.00 53 VAL C CA 1
ATOM 1498 C C . VAL C 1 56 ? -36.551 17.348 -5.804 1.00 2.00 53 VAL C C 1
ATOM 1499 O O . VAL C 1 56 ? -36.136 17.487 -6.964 1.00 2.00 53 VAL C O 1
ATOM 1503 N N . SER C 1 57 ? -37.514 16.497 -5.456 1.00 2.00 54 SER C N 1
ATOM 1504 C CA . SER C 1 57 ? -38.221 15.691 -6.443 1.00 2.00 54 SER C CA 1
ATOM 1505 C C . SER C 1 57 ? -38.793 16.598 -7.516 1.00 2.00 54 SER C C 1
ATOM 1506 O O . SER C 1 57 ? -38.702 16.295 -8.714 1.00 2.00 54 SER C O 1
ATOM 1509 N N . ALA C 1 58 ? -39.334 17.729 -7.072 1.00 2.00 55 ALA C N 1
ATOM 1510 C CA . ALA C 1 58 ? -39.937 18.720 -7.943 1.00 2.00 55 ALA C CA 1
ATOM 1511 C C . ALA C 1 58 ? -38.971 19.278 -8.972 1.00 2.00 55 ALA C C 1
ATOM 1512 O O . ALA C 1 58 ? -39.343 19.440 -10.127 1.00 2.00 55 ALA C O 1
ATOM 1514 N N . VAL C 1 59 ? -37.734 19.555 -8.562 1.00 2.00 56 VAL C N 1
ATOM 1515 C CA . VAL C 1 59 ? -36.697 19.982 -9.513 1.00 2.00 56 VAL C CA 1
ATOM 1516 C C . VAL C 1 59 ? -36.439 18.896 -10.566 1.00 2.00 56 VAL C C 1
ATOM 1517 O O . VAL C 1 59 ? -36.618 19.130 -11.756 1.00 2.00 56 VAL C O 1
ATOM 1521 N N . VAL C 1 60 ? -36.043 17.703 -10.123 1.00 2.00 57 VAL C N 1
ATOM 1522 C CA . VAL C 1 60 ? -35.821 16.601 -11.054 1.00 2.00 57 VAL C CA 1
ATOM 1523 C C . VAL C 1 60 ? -37.038 16.355 -11.922 1.00 2.00 57 VAL C C 1
ATOM 1524 O O . VAL C 1 60 ? -36.881 15.886 -13.040 1.00 2.20 57 VAL C O 1
ATOM 1528 N N . ALA C 1 61 ? -38.236 16.689 -11.450 1.00 2.00 58 ALA C N 1
ATOM 1529 C CA . ALA C 1 61 ? -39.409 16.527 -12.319 1.00 2.00 58 ALA C CA 1
ATOM 1530 C C . ALA C 1 61 ? -39.347 17.461 -13.545 1.00 2.00 58 ALA C C 1
ATOM 1531 O O . ALA C 1 61 ? -39.607 17.033 -14.677 1.00 2.00 58 ALA C O 1
ATOM 1533 N N . THR C 1 62 ? -38.971 18.715 -13.306 1.00 2.00 59 THR C N 1
ATOM 1534 C CA . THR C 1 62 ? -38.853 19.731 -14.342 1.00 2.00 59 THR C CA 1
ATOM 1535 C C . THR C 1 62 ? -37.770 19.343 -15.345 1.00 2.00 59 THR C C 1
ATOM 1536 O O . THR C 1 62 ? -37.980 19.403 -16.570 1.00 2.00 59 THR C O 1
ATOM 1540 N N . HIS C 1 63 ? -36.613 18.949 -14.820 1.00 2.00 60 HIS C N 1
ATOM 1541 C CA . HIS C 1 63 ? -35.474 18.580 -15.664 1.00 2.00 60 HIS C CA 1
ATOM 1542 C C . HIS C 1 63 ? -35.810 17.336 -16.450 1.00 2.00 60 HIS C C 1
ATOM 1543 O O . HIS C 1 63 ? -35.515 17.265 -17.639 1.00 2.00 60 HIS C O 1
ATOM 1550 N N . PHE C 1 64 ? -36.443 16.363 -15.788 1.00 2.00 61 PHE C N 1
ATOM 1551 C CA . PHE C 1 64 ? -36.755 15.101 -16.454 1.00 2.00 61 PHE C CA 1
ATOM 1552 C C . PHE C 1 64 ? -37.671 15.292 -17.641 1.00 2.00 61 PHE C C 1
ATOM 1553 O O . PHE C 1 64 ? -37.670 14.489 -18.557 1.00 2.00 61 PHE C O 1
ATOM 1561 N N . GLN C 1 65 ? -38.436 16.367 -17.595 1.00 2.00 62 GLN C N 1
ATOM 1562 C CA . GLN C 1 65 ? -39.341 16.756 -18.650 1.00 2.00 62 GLN C CA 1
ATOM 1563 C C . GLN C 1 65 ? -38.563 17.238 -19.843 1.00 2.00 62 GLN C C 1
ATOM 1564 O O . GLN C 1 65 ? -38.907 16.904 -20.976 1.00 2.04 62 GLN C O 1
ATOM 1570 N N . THR C 1 66 ? -37.518 18.029 -19.571 1.00 2.00 63 THR C N 1
ATOM 1571 C CA . THR C 1 66 ? -36.652 18.594 -20.590 1.00 2.00 63 THR C CA 1
ATOM 1572 C C . THR C 1 66 ? -35.915 17.485 -21.306 1.00 2.19 63 THR C C 1
ATOM 1573 O O . THR C 1 66 ? -35.960 17.380 -22.541 1.00 2.11 63 THR C O 1
ATOM 1577 N N . ILE C 1 67 ? -35.234 16.643 -20.534 1.00 2.71 64 ILE C N 1
ATOM 1578 C CA . ILE C 1 67 ? -34.488 15.540 -21.148 1.00 2.75 64 ILE C CA 1
ATOM 1579 C C . ILE C 1 67 ? -35.402 14.514 -21.825 1.00 2.84 64 ILE C C 1
ATOM 1580 O O . ILE C 1 67 ? -35.040 13.954 -22.862 1.00 3.02 64 ILE C O 1
ATOM 1585 N N . ALA C 1 68 ? -36.592 14.307 -21.255 1.00 2.62 65 ALA C N 1
ATOM 1586 C CA . ALA C 1 68 ? -37.571 13.388 -21.818 1.00 2.46 65 ALA C CA 1
ATOM 1587 C C . ALA C 1 68 ? -37.927 13.787 -23.242 1.00 2.23 65 ALA C C 1
ATOM 1588 O O . ALA C 1 68 ? -38.044 12.938 -24.120 1.00 2.00 65 ALA C O 1
ATOM 1590 N N . ALA C 1 69 ? -38.100 15.088 -23.447 1.00 2.43 66 ALA C N 1
ATOM 1591 C CA . ALA C 1 69 ? -38.429 15.619 -24.746 1.00 2.78 66 ALA C CA 1
ATOM 1592 C C . ALA C 1 69 ? -37.229 15.501 -25.672 1.00 3.39 66 ALA C C 1
ATOM 1593 O O . ALA C 1 69 ? -37.395 15.188 -26.849 1.00 3.13 66 ALA C O 1
ATOM 1595 N N . ALA C 1 70 ? -36.027 15.730 -25.128 1.00 3.89 67 ALA C N 1
ATOM 1596 C CA . ALA C 1 70 ? -34.768 15.605 -25.894 1.00 4.16 67 ALA C CA 1
ATOM 1597 C C . ALA C 1 70 ? -34.594 14.239 -26.529 1.00 4.33 67 ALA C C 1
ATOM 1598 O O . ALA C 1 70 ? -34.000 14.130 -27.601 1.00 4.29 67 ALA C O 1
ATOM 1600 N N . ASN C 1 71 ? -35.114 13.214 -25.844 1.00 4.59 68 ASN C N 1
ATOM 1601 C CA . ASN C 1 71 ? -35.045 11.807 -26.250 1.00 4.58 68 ASN C CA 1
ATOM 1602 C C . ASN C 1 71 ? -36.312 11.342 -26.932 1.00 5.06 68 ASN C C 1
ATOM 1603 O O . ASN C 1 71 ? -36.536 10.137 -27.079 1.00 5.04 68 ASN C O 1
ATOM 1608 N N . ASP C 1 72 ? -37.173 12.290 -27.289 1.00 5.58 69 ASP C N 1
ATOM 1609 C CA . ASP C 1 72 ? -38.457 11.975 -27.889 1.00 5.85 69 ASP C CA 1
ATOM 1610 C C . ASP C 1 72 ? -39.128 10.834 -27.103 1.00 5.53 69 ASP C C 1
ATOM 1611 O O . ASP C 1 72 ? -39.706 9.903 -27.672 1.00 5.39 69 ASP C O 1
ATOM 1616 N N . TYR C 1 73 ? -39.010 10.921 -25.775 1.00 5.33 70 TYR C N 1
ATOM 1617 C CA . TYR C 1 73 ? -39.697 10.029 -24.815 1.00 4.69 70 TYR C CA 1
ATOM 1618 C C . TYR C 1 73 ? -39.347 8.559 -24.944 1.00 4.86 70 TYR C C 1
ATOM 1619 O O . TYR C 1 73 ? -40.001 7.700 -24.332 1.00 4.97 70 TYR C O 1
ATOM 1628 N N . TRP C 1 74 ? -38.308 8.289 -25.736 1.00 4.91 71 TRP C N 1
ATOM 1629 C CA . TRP C 1 74 ? -37.731 6.958 -25.894 1.00 5.13 71 TRP C CA 1
ATOM 1630 C C . TRP C 1 74 ? -38.719 5.932 -26.473 1.00 5.34 71 TRP C C 1
ATOM 1631 O O . TRP C 1 74 ? -39.576 6.261 -27.306 1.00 5.98 71 TRP C O 1
ATOM 1642 N N . THR D 1 4 ? -27.843 45.518 -24.134 1.00 10.09 1 THR D N 1
ATOM 1643 C CA . THR D 1 4 ? -28.046 44.227 -24.876 1.00 9.88 1 THR D CA 1
ATOM 1644 C C . THR D 1 4 ? -27.323 43.024 -24.231 1.00 9.38 1 THR D C 1
ATOM 1645 O O . THR D 1 4 ? -26.184 42.693 -24.571 1.00 9.47 1 THR D O 1
ATOM 1647 N N . TRP D 1 5 ? -28.015 42.371 -23.305 1.00 8.86 2 TRP D N 1
ATOM 1648 C CA . TRP D 1 5 ? -27.430 41.312 -22.474 1.00 8.53 2 TRP D CA 1
ATOM 1649 C C . TRP D 1 5 ? -27.827 39.894 -22.893 1.00 8.01 2 TRP D C 1
ATOM 1650 O O . TRP D 1 5 ? -27.167 38.911 -22.536 1.00 7.76 2 TRP D O 1
ATOM 1661 N N . LEU D 1 6 ? -28.910 39.800 -23.655 1.00 7.27 3 LEU D N 1
ATOM 1662 C CA . LEU D 1 6 ? -29.349 38.533 -24.196 1.00 6.22 3 LEU D CA 1
ATOM 1663 C C . LEU D 1 6 ? -29.506 38.686 -25.703 1.00 6.15 3 LEU D C 1
ATOM 1664 O O . LEU D 1 6 ? -30.577 39.070 -26.175 1.00 6.04 3 LEU D O 1
ATOM 1669 N N . PRO D 1 7 ? -28.415 38.429 -26.459 1.00 6.09 4 PRO D N 1
ATOM 1670 C CA . PRO D 1 7 ? -28.410 38.517 -27.928 1.00 6.04 4 PRO D CA 1
ATOM 1671 C C . PRO D 1 7 ? -29.089 37.341 -28.664 1.00 5.88 4 PRO D C 1
ATOM 1672 O O . PRO D 1 7 ? -29.602 37.533 -29.773 1.00 5.42 4 PRO D O 1
ATOM 1676 N N . THR D 1 8 ? -29.055 36.148 -28.059 1.00 5.94 5 THR D N 1
ATOM 1677 C CA . THR D 1 8 ? -29.733 34.932 -28.567 1.00 6.24 5 THR D CA 1
ATOM 1678 C C . THR D 1 8 ? -29.933 33.893 -27.474 1.00 5.66 5 THR D C 1
ATOM 1679 O O . THR D 1 8 ? -29.238 33.895 -26.460 1.00 5.86 5 THR D O 1
ATOM 1683 N N . LEU D 1 9 ? -30.867 32.983 -27.718 1.00 5.42 6 LEU D N 1
ATOM 1684 C CA . LEU D 1 9 ? -31.052 31.802 -26.877 1.00 4.82 6 LEU D CA 1
ATOM 1685 C C . LEU D 1 9 ? -30.334 30.567 -27.465 1.00 4.79 6 LEU D C 1
ATOM 1686 O O . LEU D 1 9 ? -30.306 29.493 -26.824 1.00 4.95 6 LEU D O 1
ATOM 1691 N N . VAL D 1 10 ? -29.773 30.726 -28.673 1.00 4.00 7 VAL D N 1
ATOM 1692 C CA . VAL D 1 10 ? -29.057 29.653 -29.355 1.00 3.55 7 VAL D CA 1
ATOM 1693 C C . VAL D 1 10 ? -27.633 29.532 -28.833 1.00 3.50 7 VAL D C 1
ATOM 1694 O O . VAL D 1 10 ? -26.788 30.416 -29.017 1.00 3.23 7 VAL D O 1
ATOM 1698 N N . THR D 1 11 ? -27.398 28.395 -28.192 1.00 3.56 8 THR D N 1
ATOM 1699 C CA . THR D 1 11 ? -26.151 28.052 -27.536 1.00 3.36 8 THR D CA 1
ATOM 1700 C C . THR D 1 11 ? -25.452 26.929 -28.303 1.00 3.45 8 THR D C 1
ATOM 1701 O O . THR D 1 11 ? -26.117 26.085 -28.903 1.00 3.24 8 THR D O 1
ATOM 1705 N N . ALA D 1 12 ? -24.119 26.920 -28.280 1.00 3.77 9 ALA D N 1
ATOM 1706 C CA . ALA D 1 12 ? -23.332 25.888 -28.973 1.00 4.30 9 ALA D CA 1
ATOM 1707 C C . ALA D 1 12 ? -23.437 24.476 -28.339 1.00 4.68 9 ALA D C 1
ATOM 1708 O O . ALA D 1 12 ? -23.721 23.490 -29.040 1.00 4.75 9 ALA D O 1
ATOM 1710 N N . THR D 1 13 ? -23.206 24.387 -27.024 1.00 4.83 10 THR D N 1
ATOM 1711 C CA . THR D 1 13 ? -23.307 23.121 -26.285 1.00 4.74 10 THR D CA 1
ATOM 1712 C C . THR D 1 13 ? -24.338 23.167 -25.155 1.00 4.44 10 THR D C 1
ATOM 1713 O O . THR D 1 13 ? -24.517 24.209 -24.540 1.00 3.88 10 THR D O 1
ATOM 1717 N N . PRO D 1 14 ? -24.972 22.016 -24.843 1.00 4.60 11 PRO D N 1
ATOM 1718 C CA . PRO D 1 14 ? -25.847 21.880 -23.676 1.00 4.96 11 PRO D CA 1
ATOM 1719 C C . PRO D 1 14 ? -25.267 22.535 -22.434 1.00 5.16 11 PRO D C 1
ATOM 1720 O O . PRO D 1 14 ? -25.997 23.122 -21.647 1.00 5.30 11 PRO D O 1
ATOM 1724 N N . GLN D 1 15 ? -23.952 22.455 -22.294 1.00 5.71 12 GLN D N 1
ATOM 1725 C CA . GLN D 1 15 ? -23.234 23.068 -21.182 1.00 6.48 12 GLN D CA 1
ATOM 1726 C C . GLN D 1 15 ? -23.293 24.608 -21.153 1.00 6.51 12 GLN D C 1
ATOM 1727 O O . GLN D 1 15 ? -23.379 25.215 -20.074 1.00 6.51 12 GLN D O 1
ATOM 1733 N N . GLU D 1 16 ? -23.233 25.231 -22.331 1.00 6.22 13 GLU D N 1
ATOM 1734 C CA . GLU D 1 16 ? -23.393 26.680 -22.436 1.00 5.82 13 GLU D CA 1
ATOM 1735 C C . GLU D 1 16 ? -24.848 27.042 -22.212 1.00 5.20 13 GLU D C 1
ATOM 1736 O O . GLU D 1 16 ? -25.168 28.171 -21.828 1.00 5.62 13 GLU D O 1
ATOM 1742 N N . GLY D 1 17 ? -25.716 26.062 -22.453 1.00 4.28 14 GLY D N 1
ATOM 1743 C CA . GLY D 1 17 ? -27.137 26.198 -22.273 1.00 2.84 14 GLY D CA 1
ATOM 1744 C C . GLY D 1 17 ? -27.472 26.352 -20.812 1.00 2.35 14 GLY D C 1
ATOM 1745 O O . GLY D 1 17 ? -28.266 27.218 -20.426 1.00 2.01 14 GLY D O 1
ATOM 1746 N N . PHE D 1 18 ? -26.870 25.497 -19.996 1.00 2.06 15 PHE D N 1
ATOM 1747 C CA . PHE D 1 18 ? -27.088 25.519 -18.542 1.00 2.00 15 PHE D CA 1
ATOM 1748 C C . PHE D 1 18 ? -26.507 26.815 -17.942 1.00 2.00 15 PHE D C 1
ATOM 1749 O O . PHE D 1 18 ? -27.047 27.380 -16.998 1.00 2.00 15 PHE D O 1
ATOM 1757 N N . ASP D 1 19 ? -25.415 27.291 -18.527 1.00 2.00 16 ASP D N 1
ATOM 1758 C CA . ASP D 1 19 ? -24.796 28.532 -18.085 1.00 2.00 16 ASP D CA 1
ATOM 1759 C C . ASP D 1 19 ? -25.651 29.735 -18.445 1.00 2.00 16 ASP D C 1
ATOM 1760 O O . ASP D 1 19 ? -25.729 30.707 -17.689 1.00 2.00 16 ASP D O 1
ATOM 1765 N N . LEU D 1 20 ? -26.291 29.649 -19.611 1.00 2.00 17 LEU D N 1
ATOM 1766 C CA . LEU D 1 20 ? -27.244 30.658 -20.042 1.00 2.00 17 LEU D CA 1
ATOM 1767 C C . LEU D 1 20 ? -28.503 30.549 -19.191 1.00 2.00 17 LEU D C 1
ATOM 1768 O O . LEU D 1 20 ? -29.151 31.545 -18.904 1.00 2.00 17 LEU D O 1
ATOM 1773 N N . ALA D 1 21 ? -28.827 29.321 -18.792 1.00 2.00 18 ALA D N 1
ATOM 1774 C CA . ALA D 1 21 ? -29.917 29.044 -17.877 1.00 2.00 18 ALA D CA 1
ATOM 1775 C C . ALA D 1 21 ? -29.665 29.621 -16.490 1.00 2.00 18 ALA D C 1
ATOM 1776 O O . ALA D 1 21 ? -30.598 30.106 -15.861 1.00 2.00 18 ALA D O 1
ATOM 1778 N N . VAL D 1 22 ? -28.425 29.583 -16.010 1.00 2.00 19 VAL D N 1
ATOM 1779 C CA . VAL D 1 22 ? -28.102 30.162 -14.688 1.00 2.00 19 VAL D CA 1
ATOM 1780 C C . VAL D 1 22 ? -28.093 31.682 -14.758 1.00 2.00 19 VAL D C 1
ATOM 1781 O O . VAL D 1 22 ? -28.337 32.364 -13.758 1.00 2.00 19 VAL D O 1
ATOM 1785 N N . LYS D 1 23 ? -27.796 32.207 -15.946 1.00 2.00 20 LYS D N 1
ATOM 1786 C CA . LYS D 1 23 ? -27.679 33.641 -16.147 1.00 2.00 20 LYS D CA 1
ATOM 1787 C C . LYS D 1 23 ? -29.040 34.273 -15.978 1.00 2.00 20 LYS D C 1
ATOM 1788 O O . LYS D 1 23 ? -29.225 35.144 -15.126 1.00 2.00 20 LYS D O 1
ATOM 1794 N N . LEU D 1 24 ? -29.991 33.808 -16.779 1.00 2.00 21 LEU D N 1
ATOM 1795 C CA . LEU D 1 24 ? -31.348 34.329 -16.767 1.00 2.00 21 LEU D CA 1
ATOM 1796 C C . LEU D 1 24 ? -31.947 34.327 -15.364 1.00 2.00 21 LEU D C 1
ATOM 1797 O O . LEU D 1 24 ? -32.728 35.208 -15.020 1.00 2.00 21 LEU D O 1
ATOM 1802 N N . SER D 1 25 ? -31.568 33.334 -14.563 1.00 2.00 22 SER D N 1
ATOM 1803 C CA . SER D 1 25 ? -32.029 33.224 -13.196 1.00 2.00 22 SER D CA 1
ATOM 1804 C C . SER D 1 25 ? -31.509 34.353 -12.306 1.00 2.00 22 SER D C 1
ATOM 1805 O O . SER D 1 25 ? -32.227 34.874 -11.445 1.00 2.00 22 SER D O 1
ATOM 1808 N N . ARG D 1 26 ? -30.269 34.748 -12.542 1.00 2.00 23 ARG D N 1
ATOM 1809 C CA . ARG D 1 26 ? -29.655 35.812 -11.778 1.00 2.00 23 ARG D CA 1
ATOM 1810 C C . ARG D 1 26 ? -30.064 37.191 -12.267 1.00 2.00 23 ARG D C 1
ATOM 1811 O O . ARG D 1 26 ? -30.316 38.089 -11.467 1.00 2.00 23 ARG D O 1
ATOM 1819 N N . ILE D 1 27 ? -30.117 37.368 -13.579 1.00 2.00 24 ILE D N 1
ATOM 1820 C CA . ILE D 1 27 ? -30.398 38.695 -14.107 1.00 2.00 24 ILE D CA 1
ATOM 1821 C C . ILE D 1 27 ? -31.771 39.135 -13.613 1.00 2.00 24 ILE D C 1
ATOM 1822 O O . ILE D 1 27 ? -31.955 40.294 -13.241 1.00 2.00 24 ILE D O 1
ATOM 1827 N N . ALA D 1 28 ? -32.721 38.198 -13.594 1.00 2.00 25 ALA D N 1
ATOM 1828 C CA . ALA D 1 28 ? -34.048 38.476 -13.055 1.00 2.00 25 ALA D CA 1
ATOM 1829 C C . ALA D 1 28 ? -33.967 39.030 -11.637 1.00 2.00 25 ALA D C 1
ATOM 1830 O O . ALA D 1 28 ? -34.735 39.916 -11.297 1.00 2.00 25 ALA D O 1
ATOM 1832 N N . VAL D 1 29 ? -33.027 38.536 -10.827 1.00 2.00 26 VAL D N 1
ATOM 1833 C CA . VAL D 1 29 ? -32.807 39.078 -9.477 1.00 2.00 26 VAL D CA 1
ATOM 1834 C C . VAL D 1 29 ? -32.111 40.430 -9.555 1.00 2.00 26 VAL D C 1
ATOM 1835 O O . VAL D 1 29 ? -32.446 41.373 -8.827 1.00 2.12 26 VAL D O 1
ATOM 1839 N N . LYS D 1 30 ? -31.127 40.500 -10.442 1.00 2.27 27 LYS D N 1
ATOM 1840 C CA . LYS D 1 30 ? -30.338 41.706 -10.657 1.00 2.80 27 LYS D CA 1
ATOM 1841 C C . LYS D 1 30 ? -31.230 42.910 -10.983 1.00 2.50 27 LYS D C 1
ATOM 1842 O O . LYS D 1 30 ? -30.978 44.023 -10.511 1.00 2.46 27 LYS D O 1
ATOM 1848 N N . LYS D 1 31 ? -32.275 42.661 -11.778 1.00 2.41 28 LYS D N 1
ATOM 1849 C CA . LYS D 1 31 ? -33.209 43.692 -12.247 1.00 2.19 28 LYS D CA 1
ATOM 1850 C C . LYS D 1 31 ? -34.182 44.153 -11.185 1.00 2.19 28 LYS D C 1
ATOM 1851 O O . LYS D 1 31 ? -34.429 45.353 -11.076 1.00 2.54 28 LYS D O 1
ATOM 1857 N N . THR D 1 32 ? -34.747 43.213 -10.420 1.00 2.11 29 THR D N 1
ATOM 1858 C CA . THR D 1 32 ? -35.756 43.555 -9.402 1.00 2.00 29 THR D CA 1
ATOM 1859 C C . THR D 1 32 ? -35.066 44.088 -8.157 1.00 2.00 29 THR D C 1
ATOM 1860 O O . THR D 1 32 ? -35.624 44.894 -7.411 1.00 2.00 29 THR D O 1
ATOM 1864 N N . GLN D 1 33 ? -33.840 43.640 -7.940 1.00 2.00 30 GLN D N 1
ATOM 1865 C CA . GLN D 1 33 ? -33.009 44.276 -6.924 1.00 2.21 30 GLN D CA 1
ATOM 1866 C C . GLN D 1 33 ? -31.713 44.767 -7.570 1.00 2.11 30 GLN D C 1
ATOM 1867 O O . GLN D 1 33 ? -30.778 43.989 -7.762 1.00 2.22 30 GLN D O 1
ATOM 1873 N N . PRO D 1 34 ? -31.678 46.056 -7.956 1.00 2.28 31 PRO D N 1
ATOM 1874 C CA . PRO D 1 34 ? -30.495 46.672 -8.571 1.00 2.69 31 PRO D CA 1
ATOM 1875 C C . PRO D 1 34 ? -29.420 47.153 -7.584 1.00 2.92 31 PRO D C 1
ATOM 1876 O O . PRO D 1 34 ? -28.279 47.412 -7.994 1.00 2.99 31 PRO D O 1
ATOM 1880 N N . ASP D 1 35 ? -29.781 47.285 -6.307 1.00 3.19 32 ASP D N 1
ATOM 1881 C CA . ASP D 1 35 ? -28.807 47.672 -5.300 1.00 3.62 32 ASP D CA 1
ATOM 1882 C C . ASP D 1 35 ? -27.900 46.488 -5.050 1.00 3.95 32 ASP D C 1
ATOM 1883 O O . ASP D 1 35 ? -28.250 45.576 -4.298 1.00 4.21 32 ASP D O 1
ATOM 1888 N N . ALA D 1 36 ? -26.736 46.515 -5.695 1.00 4.15 33 ALA D N 1
ATOM 1889 C CA . ALA D 1 36 ? -25.739 45.460 -5.568 1.00 4.43 33 ALA D CA 1
ATOM 1890 C C . ALA D 1 36 ? -25.376 45.185 -4.100 1.00 4.71 33 ALA D C 1
ATOM 1891 O O . ALA D 1 36 ? -25.171 44.031 -3.704 1.00 4.57 33 ALA D O 1
ATOM 1893 N N . GLN D 1 37 ? -25.324 46.250 -3.301 1.00 4.82 34 GLN D N 1
ATOM 1894 C CA . GLN D 1 37 ? -24.965 46.155 -1.890 1.00 5.19 34 GLN D CA 1
ATOM 1895 C C . GLN D 1 37 ? -25.898 45.232 -1.125 1.00 4.48 34 GLN D C 1
ATOM 1896 O O . GLN D 1 37 ? -25.449 44.349 -0.397 1.00 4.51 34 GLN D O 1
ATOM 1902 N N . VAL D 1 38 ? -27.198 45.418 -1.299 1.00 4.14 35 VAL D N 1
ATOM 1903 C CA . VAL D 1 38 ? -28.154 44.552 -0.610 1.00 3.74 35 VAL D CA 1
ATOM 1904 C C . VAL D 1 38 ? -28.111 43.136 -1.167 1.00 3.32 35 VAL D C 1
ATOM 1905 O O . VAL D 1 38 ? -28.344 42.182 -0.435 1.00 3.34 35 VAL D O 1
ATOM 1909 N N . ARG D 1 39 ? -27.794 43.014 -2.454 1.00 3.14 36 ARG D N 1
ATOM 1910 C CA . ARG D 1 39 ? -27.591 41.712 -3.098 1.00 3.20 36 ARG D CA 1
ATOM 1911 C C . ARG D 1 39 ? -26.521 40.884 -2.407 1.00 3.43 36 ARG D C 1
ATOM 1912 O O . ARG D 1 39 ? -26.680 39.684 -2.264 1.00 3.87 36 ARG D O 1
ATOM 1920 N N . ASP D 1 40 ? -25.443 41.538 -1.979 1.00 3.79 37 ASP D N 1
ATOM 1921 C CA . ASP D 1 40 ? -24.377 40.888 -1.228 1.00 3.99 37 ASP D CA 1
ATOM 1922 C C . ASP D 1 40 ? -24.864 40.418 0.145 1.00 3.95 37 ASP D C 1
ATOM 1923 O O . ASP D 1 40 ? -24.579 39.283 0.552 1.00 3.97 37 ASP D O 1
ATOM 1928 N N . THR D 1 41 ? -25.588 41.297 0.846 1.00 3.72 38 THR D N 1
ATOM 1929 C CA . THR D 1 41 ? -26.139 41.005 2.175 1.00 3.62 38 THR D CA 1
ATOM 1930 C C . THR D 1 41 ? -26.989 39.739 2.105 1.00 3.69 38 THR D C 1
ATOM 1931 O O . THR D 1 41 ? -26.836 38.836 2.939 1.00 3.65 38 THR D O 1
ATOM 1935 N N . LEU D 1 42 ? -27.873 39.687 1.101 1.00 3.40 39 LEU D N 1
ATOM 1936 C CA . LEU D 1 42 ? -28.783 38.556 0.897 1.00 2.79 39 LEU D CA 1
ATOM 1937 C C . LEU D 1 42 ? -28.055 37.303 0.433 1.00 2.57 39 LEU D C 1
ATOM 1938 O O . LEU D 1 42 ? -28.464 36.184 0.770 1.00 2.79 39 LEU D O 1
ATOM 1943 N N . ARG D 1 43 ? -26.990 37.489 -0.344 1.00 2.14 40 ARG D N 1
ATOM 1944 C CA . ARG D 1 43 ? -26.144 36.374 -0.780 1.00 2.00 40 ARG D CA 1
ATOM 1945 C C . ARG D 1 43 ? -25.659 35.547 0.418 1.00 2.00 40 ARG D C 1
ATOM 1946 O O . ARG D 1 43 ? -25.802 34.314 0.429 1.00 2.00 40 ARG D O 1
ATOM 1954 N N . ALA D 1 44 ? -25.093 36.240 1.411 1.00 2.00 41 ALA D N 1
ATOM 1955 C CA . ALA D 1 44 ? -24.582 35.609 2.625 1.00 2.00 41 ALA D CA 1
ATOM 1956 C C . ALA D 1 44 ? -25.679 34.860 3.387 1.00 2.00 41 ALA D C 1
ATOM 1957 O O . ALA D 1 44 ? -25.382 33.985 4.206 1.00 2.00 41 ALA D O 1
ATOM 1959 N N . VAL D 1 45 ? -26.939 35.202 3.103 1.00 2.00 42 VAL D N 1
ATOM 1960 C CA . VAL D 1 45 ? -28.088 34.546 3.740 1.00 2.00 42 VAL D CA 1
ATOM 1961 C C . VAL D 1 45 ? -28.529 33.271 3.012 1.00 2.00 42 VAL D C 1
ATOM 1962 O O . VAL D 1 45 ? -28.731 32.238 3.644 1.00 2.00 42 VAL D O 1
ATOM 1966 N N . TYR D 1 46 ? -28.659 33.332 1.693 1.00 2.00 43 TYR D N 1
ATOM 1967 C CA . TYR D 1 46 ? -29.205 32.197 0.975 1.00 2.00 43 TYR D CA 1
ATOM 1968 C C . TYR D 1 46 ? -28.181 31.115 0.710 1.00 2.00 43 TYR D C 1
ATOM 1969 O O . TYR D 1 46 ? -28.523 29.933 0.683 1.00 2.07 43 TYR D O 1
ATOM 1978 N N . GLU D 1 47 ? -26.925 31.502 0.537 1.00 2.00 44 GLU D N 1
ATOM 1979 C CA . GLU D 1 47 ? -25.895 30.547 0.143 1.00 2.14 44 GLU D CA 1
ATOM 1980 C C . GLU D 1 47 ? -25.703 29.431 1.179 1.00 2.33 44 GLU D C 1
ATOM 1981 O O . GLU D 1 47 ? -25.154 28.368 0.869 1.00 2.43 44 GLU D O 1
ATOM 1987 N N . LYS D 1 48 ? -26.162 29.674 2.404 1.00 2.57 45 LYS D N 1
ATOM 1988 C CA . LYS D 1 48 ? -26.150 28.641 3.429 1.00 2.76 45 LYS D CA 1
ATOM 1989 C C . LYS D 1 48 ? -27.520 28.024 3.627 1.00 2.56 45 LYS D C 1
ATOM 1990 O O . LYS D 1 48 ? -27.715 27.256 4.562 1.00 2.56 45 LYS D O 1
ATOM 1996 N N . ASP D 1 49 ? -28.467 28.347 2.746 1.00 2.20 46 ASP D N 1
ATOM 1997 C CA . ASP D 1 49 ? -29.843 27.893 2.926 1.00 2.39 46 ASP D CA 1
ATOM 1998 C C . ASP D 1 49 ? -30.130 26.686 2.054 1.00 2.49 46 ASP D C 1
ATOM 1999 O O . ASP D 1 49 ? -30.082 26.767 0.806 1.00 2.64 46 ASP D O 1
ATOM 2004 N N . ALA D 1 50 ? -30.428 25.563 2.707 1.00 2.00 47 ALA D N 1
ATOM 2005 C CA . ALA D 1 50 ? -30.649 24.338 1.965 1.00 2.00 47 ALA D CA 1
ATOM 2006 C C . ALA D 1 50 ? -31.838 24.533 1.031 1.00 2.00 47 ALA D C 1
ATOM 2007 O O . ALA D 1 50 ? -31.736 24.314 -0.170 1.00 2.00 47 ALA D O 1
ATOM 2009 N N . ASN D 1 51 ? -32.941 25.006 1.594 1.00 2.00 48 ASN D N 1
ATOM 2010 C CA . ASN D 1 51 ? -34.192 25.176 0.862 1.00 2.00 48 ASN D CA 1
ATOM 2011 C C . ASN D 1 51 ? -34.091 26.183 -0.282 1.00 2.00 48 ASN D C 1
ATOM 2012 O O . ASN D 1 51 ? -34.811 26.072 -1.276 1.00 2.02 48 ASN D O 1
ATOM 2017 N N . ALA D 1 52 ? -33.206 27.168 -0.147 1.00 2.00 49 ALA D N 1
ATOM 2018 C CA . ALA D 1 52 ? -33.138 28.244 -1.143 1.00 2.00 49 ALA D CA 1
ATOM 2019 C C . ALA D 1 52 ? -32.342 27.809 -2.353 1.00 2.00 49 ALA D C 1
ATOM 2020 O O . ALA D 1 52 ? -32.696 28.131 -3.493 1.00 2.00 49 ALA D O 1
ATOM 2022 N N . LEU D 1 53 ? -31.268 27.072 -2.091 1.00 2.00 50 LEU D N 1
ATOM 2023 C CA . LEU D 1 53 ? -30.431 26.506 -3.131 1.00 2.00 50 LEU D CA 1
ATOM 2024 C C . LEU D 1 53 ? -31.209 25.503 -3.962 1.00 2.00 50 LEU D C 1
ATOM 2025 O O . LEU D 1 53 ? -30.995 25.394 -5.174 1.00 2.00 50 LEU D O 1
ATOM 2030 N N . ILE D 1 54 ? -32.122 24.788 -3.297 1.00 2.00 51 ILE D N 1
ATOM 2031 C CA . ILE D 1 54 ? -33.029 23.864 -3.964 1.00 2.00 51 ILE D CA 1
ATOM 2032 C C . ILE D 1 54 ? -33.957 24.677 -4.845 1.00 2.00 51 ILE D C 1
ATOM 2033 O O . ILE D 1 54 ? -34.316 24.256 -5.947 1.00 2.00 51 ILE D O 1
ATOM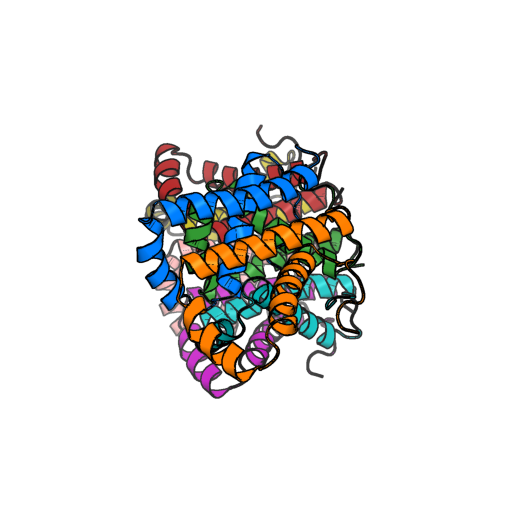 2038 N N . ALA D 1 55 ? -34.328 25.855 -4.350 1.00 2.00 52 ALA D N 1
ATOM 2039 C CA . ALA D 1 55 ? -35.251 26.724 -5.061 1.00 2.00 52 ALA D CA 1
ATOM 2040 C C . ALA D 1 55 ? -34.526 27.372 -6.235 1.00 2.00 52 ALA D C 1
ATOM 2041 O O . ALA D 1 55 ? -35.058 27.483 -7.340 1.00 2.00 52 ALA D O 1
ATOM 2043 N N . VAL D 1 56 ? -33.292 27.780 -5.987 1.00 2.00 53 VAL D N 1
ATOM 2044 C CA . VAL D 1 56 ? -32.449 28.328 -7.034 1.00 2.00 53 VAL D CA 1
ATOM 2045 C C . VAL D 1 56 ? -32.382 27.337 -8.190 1.00 2.00 53 VAL D C 1
ATOM 2046 O O . VAL D 1 56 ? -32.720 27.679 -9.324 1.00 2.19 53 VAL D O 1
ATOM 2050 N N . SER D 1 57 ? -31.977 26.104 -7.887 1.00 2.00 54 SER D N 1
ATOM 2051 C CA . SER D 1 57 ? -31.909 25.026 -8.864 1.00 2.00 54 SER D CA 1
ATOM 2052 C C . SER D 1 57 ? -33.209 24.908 -9.623 1.00 2.00 54 SER D C 1
ATOM 2053 O O . SER D 1 57 ? -33.188 24.689 -10.832 1.00 2.00 54 SER D O 1
ATOM 2056 N N . ALA D 1 58 ? -34.330 25.056 -8.905 1.00 2.00 55 ALA D N 1
ATOM 2057 C CA . ALA D 1 58 ? -35.672 25.002 -9.503 1.00 2.00 55 ALA D CA 1
ATOM 2058 C C . ALA D 1 58 ? -35.875 26.062 -10.598 1.00 2.00 55 ALA D C 1
ATOM 2059 O O . ALA D 1 58 ? -36.591 25.825 -11.580 1.00 2.00 55 ALA D O 1
ATOM 2061 N N . VAL D 1 59 ? -35.235 27.219 -10.402 1.00 2.00 56 VAL D N 1
ATOM 2062 C CA . VAL D 1 59 ? -35.355 28.372 -11.307 1.00 2.00 56 VAL D CA 1
ATOM 2063 C C . VAL D 1 59 ? -34.568 28.160 -12.586 1.00 2.00 56 VAL D C 1
ATOM 2064 O O . VAL D 1 59 ? -34.989 28.599 -13.644 1.00 2.00 56 VAL D O 1
ATOM 2068 N N . VAL D 1 60 ? -33.420 27.498 -12.486 1.00 2.00 57 VAL D N 1
ATOM 2069 C CA . VAL D 1 60 ? -32.633 27.238 -13.691 1.00 2.00 57 VAL D CA 1
ATOM 2070 C C . VAL D 1 60 ? -33.275 26.096 -14.456 1.00 2.00 57 VAL D C 1
ATOM 2071 O O . VAL D 1 60 ? -33.290 26.086 -15.675 1.00 2.00 57 VAL D O 1
ATOM 2075 N N . ALA D 1 61 ? -33.852 25.163 -13.713 1.00 2.00 58 ALA D N 1
ATOM 2076 C CA . ALA D 1 61 ? -34.569 24.041 -14.286 1.00 2.00 58 ALA D CA 1
ATOM 2077 C C . ALA D 1 61 ? -35.642 24.496 -15.294 1.00 2.00 58 ALA D C 1
ATOM 2078 O O . ALA D 1 61 ? -35.815 23.863 -16.345 1.00 2.00 58 ALA D O 1
ATOM 2080 N N . THR D 1 62 ? -36.341 25.595 -14.990 1.00 2.00 59 THR D N 1
ATOM 2081 C CA . THR D 1 62 ? -37.377 26.088 -15.886 1.00 2.00 59 THR D CA 1
ATOM 2082 C C . THR D 1 62 ? -36.716 26.780 -17.059 1.00 2.00 59 THR D C 1
ATOM 2083 O O . THR D 1 62 ? -37.058 26.516 -18.214 1.00 2.00 59 THR D O 1
ATOM 2087 N N . HIS D 1 63 ? -35.774 27.669 -16.758 1.00 2.00 60 HIS D N 1
ATOM 2088 C CA . HIS D 1 63 ? -35.095 28.412 -17.803 1.00 2.00 60 HIS D CA 1
ATOM 2089 C C . HIS D 1 63 ? -34.401 27.461 -18.766 1.00 2.00 60 HIS D C 1
ATOM 2090 O O . HIS D 1 63 ? -34.544 27.581 -19.975 1.00 2.00 60 HIS D O 1
ATOM 2097 N N . PHE D 1 64 ? -33.672 26.501 -18.219 1.00 2.00 61 PHE D N 1
ATOM 2098 C CA . PHE D 1 64 ? -33.018 25.506 -19.035 1.00 2.00 61 PHE D CA 1
ATOM 2099 C C . PHE D 1 64 ? -34.009 24.749 -19.913 1.00 2.00 61 PHE D C 1
ATOM 2100 O O . PHE D 1 64 ? -33.648 24.306 -21.010 1.00 2.00 61 PHE D O 1
ATOM 2108 N N . GLN D 1 65 ? -35.251 24.611 -19.445 1.00 2.00 62 GLN D N 1
ATOM 2109 C CA . GLN D 1 65 ? -36.308 24.048 -20.296 1.00 2.00 62 GLN D CA 1
ATOM 2110 C C . GLN D 1 65 ? -36.488 24.899 -21.569 1.00 2.08 62 GLN D C 1
ATOM 2111 O O . GLN D 1 65 ? -36.496 24.366 -22.687 1.00 2.00 62 GLN D O 1
ATOM 2117 N N . THR D 1 66 ? -36.572 26.221 -21.388 1.00 2.24 63 THR D N 1
ATOM 2118 C CA . THR D 1 66 ? -36.779 27.150 -22.493 1.00 2.25 63 THR D CA 1
ATOM 2119 C C . THR D 1 66 ? -35.651 27.075 -23.505 1.00 2.61 63 THR D C 1
ATOM 2120 O O . THR D 1 66 ? -35.899 26.841 -24.702 1.00 2.83 63 THR D O 1
ATOM 2124 N N . ILE D 1 67 ? -34.419 27.262 -23.025 1.00 2.68 64 ILE D N 1
ATOM 2125 C CA . ILE D 1 67 ? -33.253 27.309 -23.912 1.00 2.86 64 ILE D CA 1
ATOM 2126 C C . ILE D 1 67 ? -32.980 26.008 -24.669 1.00 2.92 64 ILE D C 1
ATOM 2127 O O . ILE D 1 67 ? -32.596 26.041 -25.837 1.00 3.07 64 ILE D O 1
ATOM 2132 N N . ALA D 1 68 ? -33.181 24.871 -24.006 1.00 3.34 65 ALA D N 1
ATOM 2133 C CA . ALA D 1 68 ? -33.020 23.572 -24.656 1.00 3.46 65 ALA D CA 1
ATOM 2134 C C . ALA D 1 68 ? -33.984 23.488 -25.822 1.00 3.62 65 ALA D C 1
ATOM 2135 O O . ALA D 1 68 ? -33.596 23.188 -26.948 1.00 3.87 65 ALA D O 1
ATOM 2137 N N . ALA D 1 69 ? -35.243 23.781 -25.535 1.00 4.01 66 ALA D N 1
ATOM 2138 C CA . ALA D 1 69 ? -36.288 23.826 -26.541 1.00 4.46 66 ALA D CA 1
ATOM 2139 C C . ALA D 1 69 ? -35.873 24.731 -27.702 1.00 4.84 66 ALA D C 1
ATOM 2140 O O . ALA D 1 69 ? -36.190 24.436 -28.864 1.00 5.02 66 ALA D O 1
ATOM 2142 N N . ALA D 1 70 ? -35.159 25.820 -27.383 1.00 5.07 67 ALA D N 1
ATOM 2143 C CA . ALA D 1 70 ? -34.671 26.761 -28.403 1.00 4.97 67 ALA D CA 1
ATOM 2144 C C . ALA D 1 70 ? -33.669 26.066 -29.302 1.00 4.98 67 ALA D C 1
ATOM 2145 O O . ALA D 1 70 ? -33.844 26.021 -30.514 1.00 4.97 67 ALA D O 1
ATOM 2147 N N . ASN D 1 71 ? -32.644 25.488 -28.681 1.00 5.18 68 ASN D N 1
ATOM 2148 C CA . ASN D 1 71 ? -31.588 24.773 -29.382 1.00 5.18 68 ASN D CA 1
ATOM 2149 C C . ASN D 1 71 ? -31.957 23.337 -29.713 1.00 5.61 68 ASN D C 1
ATOM 2150 O O . ASN D 1 71 ? -31.069 22.483 -29.840 1.00 5.54 68 ASN D O 1
ATOM 2155 N N . ASP D 1 72 ? -33.258 23.062 -29.832 1.00 5.90 69 ASP D N 1
ATOM 2156 C CA . ASP D 1 72 ? -33.732 21.741 -30.236 1.00 6.13 69 ASP D CA 1
ATOM 2157 C C . ASP D 1 72 ? -32.955 20.642 -29.515 1.00 5.67 69 ASP D C 1
ATOM 2158 O O . ASP D 1 72 ? -32.662 19.594 -30.087 1.00 5.15 69 ASP D O 1
ATOM 2163 N N . TYR D 1 73 ? -32.610 20.910 -28.256 1.00 5.29 70 TYR D N 1
ATOM 2164 C CA . TYR D 1 73 ? -31.978 19.930 -27.349 1.00 4.91 70 TYR D CA 1
ATOM 2165 C C . TYR D 1 73 ? -30.567 19.470 -27.738 1.00 5.03 70 TYR D C 1
ATOM 2166 O O . TYR D 1 73 ? -30.043 18.526 -27.143 1.00 5.24 70 TYR D O 1
ATOM 2175 N N . TRP D 1 74 ? -29.954 20.157 -28.703 1.00 5.09 71 TRP D N 1
ATOM 2176 C CA . TRP D 1 74 ? -28.619 19.816 -29.231 1.00 5.05 71 TRP D CA 1
ATOM 2177 C C . TRP D 1 74 ? -28.480 18.346 -29.643 1.00 4.87 71 TRP D C 1
ATOM 2178 O O . TRP D 1 74 ? -29.263 17.821 -30.433 1.00 4.83 71 TRP D O 1
ATOM 2189 N N . THR E 1 4 ? -61.093 1.593 -12.337 1.00 9.83 1 THR E N 1
ATOM 2190 C CA . THR E 1 4 ? -60.857 2.515 -13.491 1.00 9.61 1 THR E CA 1
ATOM 2191 C C . THR E 1 4 ? -61.508 3.888 -13.267 1.00 9.37 1 THR E C 1
ATOM 2192 O O . THR E 1 4 ? -62.613 4.158 -13.742 1.00 9.40 1 THR E O 1
ATOM 2194 N N . TRP E 1 5 ? -60.785 4.741 -12.540 1.00 9.05 2 TRP E N 1
ATOM 2195 C CA . TRP E 1 5 ? -61.204 6.105 -12.190 1.00 8.64 2 TRP E CA 1
ATOM 2196 C C . TRP E 1 5 ? -60.769 7.175 -13.204 1.00 8.07 2 TRP E C 1
ATOM 2197 O O . TRP E 1 5 ? -61.284 8.300 -13.177 1.00 8.05 2 TRP E O 1
ATOM 2208 N N . LEU E 1 6 ? -59.793 6.843 -14.054 1.00 7.13 3 LEU E N 1
ATOM 2209 C CA . LEU E 1 6 ? -59.364 7.736 -15.142 1.00 6.11 3 LEU E CA 1
ATOM 2210 C C . LEU E 1 6 ? -59.358 6.985 -16.462 1.00 5.82 3 LEU E C 1
ATOM 2211 O O . LEU E 1 6 ? -58.339 6.393 -16.835 1.00 5.52 3 LEU E O 1
ATOM 2216 N N . PRO E 1 7 ? -60.515 6.974 -17.151 1.00 5.78 4 PRO E N 1
ATOM 2217 C CA . PRO E 1 7 ? -60.625 6.366 -18.477 1.00 5.58 4 PRO E CA 1
ATOM 2218 C C . PRO E 1 7 ? -59.850 7.118 -19.557 1.00 5.39 4 PRO E C 1
ATOM 2219 O O . PRO E 1 7 ? -59.111 6.494 -20.313 1.00 5.35 4 PRO E O 1
ATOM 2223 N N . THR E 1 8 ? -60.000 8.439 -19.622 1.00 5.36 5 THR E N 1
ATOM 2224 C CA . THR E 1 8 ? -59.317 9.243 -20.646 1.00 5.76 5 THR E CA 1
ATOM 2225 C C . THR E 1 8 ? -59.048 10.680 -20.234 1.00 5.45 5 THR E C 1
ATOM 2226 O O . THR E 1 8 ? -59.513 11.152 -19.193 1.00 5.98 5 THR E O 1
ATOM 2230 N N . LEU E 1 9 ? -58.305 11.385 -21.075 1.00 5.02 6 LEU E N 1
ATOM 2231 C CA . LEU E 1 9 ? -58.044 12.792 -20.837 1.00 4.70 6 LEU E CA 1
ATOM 2232 C C . LEU E 1 9 ? -58.932 13.650 -21.713 1.00 4.51 6 LEU E C 1
ATOM 2233 O O . LEU E 1 9 ? -59.156 14.813 -21.394 1.00 5.21 6 LEU E O 1
ATOM 2238 N N . VAL E 1 10 ? -59.459 13.078 -22.791 1.00 3.89 7 VAL E N 1
ATOM 2239 C CA . VAL E 1 10 ? -60.383 13.807 -23.654 1.00 3.80 7 VAL E CA 1
ATOM 2240 C C . VAL E 1 10 ? -61.664 14.207 -22.916 1.00 3.89 7 VAL E C 1
ATOM 2241 O O . VAL E 1 10 ? -62.307 13.384 -22.259 1.00 3.96 7 VAL E O 1
ATOM 2245 N N . THR E 1 11 ? -62.029 15.478 -23.052 1.00 3.78 8 THR E N 1
ATOM 2246 C CA . THR E 1 11 ? -63.181 16.046 -22.387 1.00 3.68 8 THR E CA 1
ATOM 2247 C C . THR E 1 11 ? -63.960 16.891 -23.371 1.00 3.99 8 THR E C 1
ATOM 2248 O O . THR E 1 11 ? -63.378 17.480 -24.278 1.00 4.15 8 THR E O 1
ATOM 2252 N N . ALA E 1 12 ? -65.274 16.961 -23.176 1.00 4.20 9 ALA E N 1
ATOM 2253 C CA . ALA E 1 12 ? -66.162 17.691 -24.080 1.00 4.69 9 ALA E CA 1
ATOM 2254 C C . ALA E 1 12 ? -65.976 19.219 -24.105 1.00 4.73 9 ALA E C 1
ATOM 2255 O O . ALA E 1 12 ? -66.090 19.850 -25.160 1.00 4.90 9 ALA E O 1
ATOM 2257 N N . THR E 1 13 ? -65.723 19.818 -22.947 1.00 4.75 10 THR E N 1
ATOM 2258 C CA . THR E 1 13 ? -65.570 21.278 -22.862 1.00 4.70 10 THR E CA 1
ATOM 2259 C C . THR E 1 13 ? -64.356 21.703 -22.021 1.00 4.79 10 THR E C 1
ATOM 2260 O O . THR E 1 13 ? -63.959 20.981 -21.104 1.00 4.47 10 THR E O 1
ATOM 2264 N N . PRO E 1 14 ? -63.770 22.884 -22.323 1.00 4.95 11 PRO E N 1
ATOM 2265 C CA . PRO E 1 14 ? -62.724 23.453 -21.456 1.00 5.28 11 PRO E CA 1
ATOM 2266 C C . PRO E 1 14 ? -63.143 23.451 -19.981 1.00 5.68 11 PRO E C 1
ATOM 2267 O O . PRO E 1 14 ? -62.308 23.331 -19.086 1.00 5.97 11 PRO E O 1
ATOM 2271 N N . GLN E 1 15 ? -64.439 23.545 -19.740 1.00 5.93 12 GLN E N 1
ATOM 2272 C CA . GLN E 1 15 ? -64.959 23.533 -18.393 1.00 6.38 12 GLN E CA 1
ATOM 2273 C C . GLN E 1 15 ? -64.882 22.150 -17.738 1.00 6.21 12 GLN E C 1
ATOM 2274 O O . GLN E 1 15 ? -64.518 22.043 -16.565 1.00 6.47 12 GLN E O 1
ATOM 2280 N N . GLU E 1 16 ? -65.215 21.099 -18.489 1.00 6.08 13 GLU E N 1
ATOM 2281 C CA . GLU E 1 16 ? -65.116 19.720 -17.989 1.00 5.55 13 GLU E CA 1
ATOM 2282 C C . GLU E 1 16 ? -63.653 19.365 -17.828 1.00 5.15 13 GLU E C 1
ATOM 2283 O O . GLU E 1 16 ? -63.293 18.486 -17.046 1.00 5.49 13 GLU E O 1
ATOM 2289 N N . GLY E 1 17 ? -62.813 20.059 -18.590 1.00 4.53 14 GLY E N 1
ATOM 2290 C CA . GLY E 1 17 ? -61.385 19.842 -18.551 1.00 3.16 14 GLY E CA 1
ATOM 2291 C C . GLY E 1 17 ? -60.817 20.424 -17.287 1.00 2.48 14 GLY E C 1
ATOM 2292 O O . GLY E 1 17 ? -59.918 19.849 -16.699 1.00 2.85 14 GLY E O 1
ATOM 2293 N N . PHE E 1 18 ? -61.342 21.571 -16.867 1.00 2.00 15 PHE E N 1
ATOM 2294 C CA . PHE E 1 18 ? -60.910 22.192 -15.625 1.00 2.00 15 PHE E CA 1
ATOM 2295 C C . PHE E 1 18 ? -61.265 21.282 -14.446 1.00 2.00 15 PHE E C 1
ATOM 2296 O O . PHE E 1 18 ? -60.428 20.997 -13.603 1.00 2.00 15 PHE E O 1
ATOM 2304 N N . ASP E 1 19 ? -62.503 20.792 -14.436 1.00 2.00 16 ASP E N 1
ATOM 2305 C CA . ASP E 1 19 ? -62.969 19.805 -13.457 1.00 2.00 16 ASP E CA 1
ATOM 2306 C C . ASP E 1 19 ? -62.057 18.602 -13.417 1.00 2.00 16 ASP E C 1
ATOM 2307 O O . ASP E 1 19 ? -61.773 18.093 -12.331 1.00 2.00 16 ASP E O 1
ATOM 2312 N N . LEU E 1 20 ? -61.626 18.139 -14.598 1.00 2.00 17 LEU E N 1
ATOM 2313 C CA . LEU E 1 20 ? -60.649 17.046 -14.694 1.00 2.00 17 LEU E CA 1
ATOM 2314 C C . LEU E 1 20 ? -59.284 17.377 -14.067 1.00 2.00 17 LEU E C 1
ATOM 2315 O O . LEU E 1 20 ? -58.681 16.521 -13.430 1.00 2.00 17 LEU E O 1
ATOM 2320 N N . ALA E 1 21 ? -58.813 18.611 -14.232 1.00 2.00 18 ALA E N 1
ATOM 2321 C CA . ALA E 1 21 ? -57.593 19.029 -13.567 1.00 2.00 18 ALA E CA 1
ATOM 2322 C C . ALA E 1 21 ? -57.784 18.917 -12.069 1.00 2.00 18 ALA E C 1
ATOM 2323 O O . ALA E 1 21 ? -56.918 18.365 -11.359 1.00 2.00 18 ALA E O 1
ATOM 2325 N N . VAL E 1 22 ? -58.918 19.426 -11.590 1.00 2.00 19 VAL E N 1
ATOM 2326 C CA . VAL E 1 22 ? -59.164 19.507 -10.156 1.00 2.00 19 VAL E CA 1
ATOM 2327 C C . VAL E 1 22 ? -59.129 18.105 -9.567 1.00 2.00 19 VAL E C 1
ATOM 2328 O O . VAL E 1 22 ? -58.554 17.891 -8.489 1.00 2.00 19 VAL E O 1
ATOM 2332 N N . LYS E 1 23 ? -59.708 17.159 -10.307 1.00 2.00 20 LYS E N 1
ATOM 2333 C CA . LYS E 1 23 ? -59.784 15.767 -9.887 1.00 2.00 20 LYS E CA 1
ATOM 2334 C C . LYS E 1 23 ? -58.389 15.150 -9.773 1.00 2.00 20 LYS E C 1
ATOM 2335 O O . LYS E 1 23 ? -57.973 14.744 -8.683 1.00 2.00 20 LYS E O 1
ATOM 2341 N N . LEU E 1 24 ? -57.671 15.091 -10.894 1.00 2.00 21 LEU E N 1
ATOM 2342 C CA . LEU E 1 24 ? -56.278 14.624 -10.912 1.00 2.00 21 LEU E CA 1
ATOM 2343 C C . LEU E 1 24 ? -55.468 15.163 -9.738 1.00 2.00 21 LEU E C 1
ATOM 2344 O O . LEU E 1 24 ? -54.702 14.432 -9.124 1.00 2.00 21 LEU E O 1
ATOM 2349 N N . SER E 1 25 ? -55.649 16.444 -9.434 1.00 2.00 22 SER E N 1
ATOM 2350 C CA . SER E 1 25 ? -54.923 17.083 -8.340 1.00 2.00 22 SER E CA 1
ATOM 2351 C C . SER E 1 25 ? -55.271 16.418 -7.010 1.00 2.00 22 SER E C 1
ATOM 2352 O O . SER E 1 25 ? -54.376 16.130 -6.217 1.00 2.17 22 SER E O 1
ATOM 2355 N N . ARG E 1 26 ? -56.557 16.155 -6.787 1.00 2.00 23 ARG E N 1
ATOM 2356 C CA . ARG E 1 26 ? -57.011 15.523 -5.540 1.00 2.01 23 ARG E CA 1
ATOM 2357 C C . ARG E 1 26 ? -56.611 14.056 -5.396 1.00 2.09 23 ARG E C 1
ATOM 2358 O O . ARG E 1 26 ? -56.229 13.641 -4.297 1.00 2.08 23 ARG E O 1
ATOM 2366 N N . ILE E 1 27 ? -56.707 13.266 -6.477 1.00 2.00 24 ILE E N 1
ATOM 2367 C CA . ILE E 1 27 ? -56.516 11.819 -6.325 1.00 2.02 24 ILE E CA 1
ATOM 2368 C C . ILE E 1 27 ? -55.094 11.520 -5.838 1.00 2.00 24 ILE E C 1
ATOM 2369 O O . ILE E 1 27 ? -54.888 10.642 -4.990 1.00 2.00 24 ILE E O 1
ATOM 2374 N N . ALA E 1 28 ? -54.124 12.262 -6.360 1.00 2.00 25 ALA E N 1
ATOM 2375 C CA . ALA E 1 28 ? -52.746 12.144 -5.904 1.00 2.00 25 ALA E CA 1
ATOM 2376 C C . ALA E 1 28 ? -52.674 12.259 -4.372 1.00 2.00 25 ALA E C 1
ATOM 2377 O O . ALA E 1 28 ? -51.875 11.575 -3.725 1.00 2.00 25 ALA E O 1
ATOM 2379 N N . VAL E 1 29 ? -53.520 13.113 -3.797 1.00 2.00 26 VAL E N 1
ATOM 2380 C CA . VAL E 1 29 ? -53.590 13.273 -2.343 1.00 2.00 26 VAL E CA 1
ATOM 2381 C C . VAL E 1 29 ? -54.271 12.055 -1.735 1.00 2.00 26 VAL E C 1
ATOM 2382 O O . VAL E 1 29 ? -53.842 11.534 -0.702 1.00 2.07 26 VAL E O 1
ATOM 2386 N N . LYS E 1 30 ? -55.333 11.606 -2.392 1.00 2.43 27 LYS E N 1
ATOM 2387 C CA . LYS E 1 30 ? -56.039 10.406 -1.978 1.00 2.96 27 LYS E CA 1
ATOM 2388 C C . LYS E 1 30 ? -55.052 9.243 -1.941 1.00 2.71 27 LYS E C 1
ATOM 2389 O O . LYS E 1 30 ? -54.915 8.585 -0.914 1.00 2.51 27 LYS E O 1
ATOM 2395 N N . LYS E 1 31 ? -54.339 9.023 -3.046 1.00 2.60 28 LYS E N 1
ATOM 2396 C CA . LYS E 1 31 ? -53.358 7.917 -3.147 1.00 2.28 28 LYS E CA 1
ATOM 2397 C C . LYS E 1 31 ? -52.241 7.946 -2.085 1.00 2.16 28 LYS E C 1
ATOM 2398 O O . LYS E 1 31 ? -51.926 6.915 -1.471 1.00 2.11 28 LYS E O 1
ATOM 2404 N N . THR E 1 32 ? -51.652 9.120 -1.869 1.00 2.00 29 THR E N 1
ATOM 2405 C CA . THR E 1 32 ? -50.553 9.271 -0.893 1.00 2.00 29 THR E CA 1
ATOM 2406 C C . THR E 1 32 ? -51.011 9.132 0.565 1.00 2.00 29 THR E C 1
ATOM 2407 O O . THR E 1 32 ? -50.289 8.616 1.416 1.00 2.00 29 THR E O 1
ATOM 2411 N N . GLN E 1 33 ? -52.223 9.606 0.825 1.00 2.08 30 GLN E N 1
ATOM 2412 C CA . GLN E 1 33 ? -52.819 9.611 2.138 1.00 2.00 30 GLN E CA 1
ATOM 2413 C C . GLN E 1 33 ? -54.223 9.009 2.033 1.00 2.36 30 GLN E C 1
ATOM 2414 O O . GLN E 1 33 ? -55.200 9.752 1.881 1.00 2.63 30 GLN E O 1
ATOM 2420 N N . PRO E 1 34 ? -54.340 7.663 2.083 1.00 2.52 31 PRO E N 1
ATOM 2421 C CA . PRO E 1 34 ? -55.684 7.098 1.912 1.00 2.70 31 PRO E CA 1
ATOM 2422 C C . PRO E 1 34 ? -56.560 7.155 3.161 1.00 2.99 31 PRO E C 1
ATOM 2423 O O . PRO E 1 34 ? -57.772 6.986 3.054 1.00 3.36 31 PRO E O 1
ATOM 2427 N N . ASP E 1 35 ? -55.975 7.396 4.331 1.00 3.44 32 ASP E N 1
ATOM 2428 C CA . ASP E 1 35 ? -56.785 7.550 5.545 1.00 3.95 32 ASP E CA 1
ATOM 2429 C C . ASP E 1 35 ? -57.710 8.778 5.477 1.00 4.43 32 ASP E C 1
ATOM 2430 O O . ASP E 1 35 ? -57.369 9.863 5.977 1.00 4.61 32 ASP E O 1
ATOM 2435 N N . ALA E 1 36 ? -58.886 8.587 4.873 1.00 4.63 33 ALA E N 1
ATOM 2436 C CA . ALA E 1 36 ? -59.879 9.658 4.689 1.00 5.00 33 ALA E CA 1
ATOM 2437 C C . ALA E 1 36 ? -60.158 10.485 5.947 1.00 4.94 33 ALA E C 1
ATOM 2438 O O . ALA E 1 36 ? -60.546 11.652 5.861 1.00 4.99 33 ALA E O 1
ATOM 2440 N N . GLN E 1 37 ? -59.960 9.881 7.112 1.00 5.01 34 GLN E N 1
ATOM 2441 C CA . GLN E 1 37 ? -60.195 10.582 8.361 1.00 5.22 34 GLN E CA 1
ATOM 2442 C C . GLN E 1 37 ? -59.255 11.764 8.513 1.00 4.64 34 GLN E C 1
ATOM 2443 O O . GLN E 1 37 ? -59.701 12.852 8.853 1.00 4.33 34 GLN E O 1
ATOM 2449 N N . VAL E 1 38 ? -57.962 11.552 8.271 1.00 4.16 35 VAL E N 1
ATOM 2450 C CA . VAL E 1 38 ? -56.989 12.648 8.384 1.00 3.88 35 VAL E CA 1
ATOM 2451 C C . VAL E 1 38 ? -57.179 13.680 7.265 1.00 3.77 35 VAL E C 1
ATOM 2452 O O . VAL E 1 38 ? -56.977 14.881 7.484 1.00 3.60 35 VAL E O 1
ATOM 2456 N N . ARG E 1 39 ? -57.590 13.221 6.080 1.00 3.45 36 ARG E N 1
ATOM 2457 C CA . ARG E 1 39 ? -57.910 14.148 4.992 1.00 3.41 36 ARG E CA 1
ATOM 2458 C C . ARG E 1 39 ? -58.925 15.169 5.482 1.00 3.65 36 ARG E C 1
ATOM 2459 O O . ARG E 1 39 ? -58.809 16.353 5.174 1.00 4.06 36 ARG E O 1
ATOM 2467 N N . ASP E 1 40 ? -59.903 14.714 6.258 1.00 3.77 37 ASP E N 1
ATOM 2468 C CA . ASP E 1 40 ? -60.840 15.625 6.905 1.00 4.13 37 ASP E CA 1
ATOM 2469 C C . ASP E 1 40 ? -60.115 16.580 7.851 1.00 3.87 37 ASP E C 1
ATOM 2470 O O . ASP E 1 40 ? -60.331 17.798 7.781 1.00 4.17 37 ASP E O 1
ATOM 2475 N N . THR E 1 41 ? -59.237 16.048 8.699 1.00 3.18 38 THR E N 1
ATOM 2476 C CA . THR E 1 41 ? -58.510 16.894 9.641 1.00 3.07 38 THR E CA 1
ATOM 2477 C C . THR E 1 41 ? -57.730 17.953 8.861 1.00 3.02 38 THR E C 1
ATOM 2478 O O . THR E 1 41 ? -57.734 19.129 9.228 1.00 3.12 38 THR E O 1
ATOM 2482 N N . LEU E 1 42 ? -57.106 17.540 7.756 1.00 2.89 39 LEU E N 1
ATOM 2483 C CA . LEU E 1 42 ? -56.263 18.440 6.951 1.00 2.27 39 LEU E CA 1
ATOM 2484 C C . LEU E 1 42 ? -57.057 19.452 6.125 1.00 2.00 39 LEU E C 1
ATOM 2485 O O . LEU E 1 42 ? -56.619 20.583 5.958 1.00 2.00 39 LEU E O 1
ATOM 2490 N N . ARG E 1 43 ? -58.229 19.043 5.641 1.00 2.00 40 ARG E N 1
ATOM 2491 C CA . ARG E 1 43 ? -59.165 19.928 4.944 1.00 2.00 40 ARG E CA 1
ATOM 2492 C C . ARG E 1 43 ? -59.570 21.124 5.775 1.00 2.00 40 ARG E C 1
ATOM 2493 O O . ARG E 1 43 ? -59.647 22.228 5.243 1.00 2.00 40 ARG E O 1
ATOM 2501 N N . ALA E 1 44 ? -59.842 20.899 7.065 1.00 2.00 41 ALA E N 1
ATOM 2502 C CA . ALA E 1 44 ? -60.246 21.964 7.988 1.00 2.00 41 ALA E CA 1
ATOM 2503 C C . ALA E 1 44 ? -59.164 23.020 8.114 1.00 2.00 41 ALA E C 1
ATOM 2504 O O . ALA E 1 44 ? -59.453 24.188 8.379 1.00 2.00 41 ALA E O 1
ATOM 2506 N N . VAL E 1 45 ? -57.915 22.596 7.927 1.00 2.00 42 VAL E N 1
ATOM 2507 C CA . VAL E 1 45 ? -56.768 23.483 8.072 1.00 2.00 42 VAL E CA 1
ATOM 2508 C C . VAL E 1 45 ? -56.562 24.348 6.818 1.00 2.00 42 VAL E C 1
ATOM 2509 O O . VAL E 1 45 ? -56.515 25.580 6.913 1.00 2.00 42 VAL E O 1
ATOM 2513 N N . TYR E 1 46 ? -56.431 23.702 5.658 1.00 2.00 43 TYR E N 1
ATOM 2514 C CA . TYR E 1 46 ? -56.024 24.403 4.450 1.00 2.00 43 TYR E CA 1
ATOM 2515 C C . TYR E 1 46 ? -57.132 25.206 3.777 1.00 2.46 43 TYR E C 1
ATOM 2516 O O . TYR E 1 46 ? -56.850 26.203 3.099 1.00 2.92 43 TYR E O 1
ATOM 2525 N N . GLU E 1 47 ? -58.385 24.767 3.936 1.00 2.97 44 GLU E N 1
ATOM 2526 C CA . GLU E 1 47 ? -59.524 25.485 3.367 1.00 2.97 44 GLU E CA 1
ATOM 2527 C C . GLU E 1 47 ? -59.550 26.931 3.882 1.00 3.38 44 GLU E C 1
ATOM 2528 O O . GLU E 1 47 ? -60.039 27.834 3.201 1.00 3.57 44 GLU E O 1
ATOM 2534 N N . LYS E 1 48 ? -59.023 27.142 5.090 1.00 3.31 45 LYS E N 1
ATOM 2535 C CA . LYS E 1 48 ? -58.907 28.488 5.643 1.00 3.31 45 LYS E CA 1
ATOM 2536 C C . LYS E 1 48 ? -57.484 29.062 5.551 1.00 2.61 45 LYS E C 1
ATOM 2537 O O . LYS E 1 48 ? -57.176 30.054 6.200 1.00 2.40 45 LYS E O 1
ATOM 2543 N N . ASP E 1 49 ? -56.639 28.438 4.728 1.00 2.14 46 ASP E N 1
ATOM 2544 C CA . ASP E 1 49 ? -55.262 28.877 4.503 1.00 2.00 46 ASP E CA 1
ATOM 2545 C C . ASP E 1 49 ? -55.045 29.467 3.087 1.00 2.00 46 ASP E C 1
ATOM 2546 O O . ASP E 1 49 ? -55.172 28.760 2.079 1.00 2.00 46 ASP E O 1
ATOM 2551 N N . ALA E 1 50 ? -54.686 30.756 3.053 1.00 2.00 47 ALA E N 1
ATOM 2552 C CA . ALA E 1 50 ? -54.551 31.548 1.835 1.00 2.00 47 ALA E CA 1
ATOM 2553 C C . ALA E 1 50 ? -53.428 31.061 0.951 1.00 2.00 47 ALA E C 1
ATOM 2554 O O . ALA E 1 50 ? -53.585 30.952 -0.269 1.00 2.00 47 ALA E O 1
ATOM 2556 N N . ASN E 1 51 ? -52.282 30.797 1.579 1.00 2.00 48 ASN E N 1
ATOM 2557 C CA . ASN E 1 51 ? -51.098 30.292 0.891 1.00 2.00 48 ASN E CA 1
ATOM 2558 C C . ASN E 1 51 ? -51.371 28.912 0.257 1.00 2.00 48 ASN E C 1
ATOM 2559 O O . ASN E 1 51 ? -50.914 28.632 -0.878 1.00 2.05 48 ASN E O 1
ATOM 2564 N N . ALA E 1 52 ? -52.139 28.087 0.986 1.00 2.00 49 ALA E N 1
ATOM 2565 C CA . ALA E 1 52 ? -52.515 26.732 0.586 1.00 2.00 49 ALA E CA 1
ATOM 2566 C C . ALA E 1 52 ? -53.481 26.684 -0.583 1.00 2.00 49 ALA E C 1
ATOM 2567 O O . ALA E 1 52 ? -53.362 25.825 -1.450 1.00 2.00 49 ALA E O 1
ATOM 2569 N N . LEU E 1 53 ? -54.458 27.586 -0.588 1.00 2.00 50 LEU E N 1
ATOM 2570 C CA . LEU E 1 53 ? -55.443 27.649 -1.648 1.00 2.00 50 LEU E CA 1
ATOM 2571 C C . LEU E 1 53 ? -54.810 28.165 -2.935 1.00 2.00 50 LEU E C 1
ATOM 2572 O O . LEU E 1 53 ? -55.250 27.819 -4.042 1.00 2.00 50 LEU E O 1
ATOM 2577 N N . ILE E 1 54 ? -53.783 29.001 -2.776 1.00 2.00 51 ILE E N 1
ATOM 2578 C CA . ILE E 1 54 ? -52.971 29.487 -3.891 1.00 2.00 51 ILE E CA 1
ATOM 2579 C C . ILE E 1 54 ? -52.106 28.338 -4.410 1.00 2.00 51 ILE E C 1
ATOM 2580 O O . ILE E 1 54 ? -51.982 28.157 -5.618 1.00 2.00 51 ILE E O 1
ATOM 2585 N N . ALA E 1 55 ? -51.521 27.558 -3.503 1.00 2.00 52 ALA E N 1
ATOM 2586 C CA . ALA E 1 55 ? -50.748 26.391 -3.908 1.00 2.00 52 ALA E CA 1
ATOM 2587 C C . ALA E 1 55 ? -51.667 25.432 -4.615 1.00 2.00 52 ALA E C 1
ATOM 2588 O O . ALA E 1 55 ? -51.335 24.901 -5.667 1.00 2.00 52 ALA E O 1
ATOM 2590 N N . VAL E 1 56 ? -52.836 25.215 -4.028 1.00 2.00 53 VAL E N 1
ATOM 2591 C CA . VAL E 1 56 ? -53.853 24.348 -4.619 1.00 2.00 53 VAL E CA 1
ATOM 2592 C C . VAL E 1 56 ? -54.167 24.799 -6.042 1.00 2.00 53 VAL E C 1
ATOM 2593 O O . VAL E 1 56 ? -54.185 23.989 -6.972 1.00 2.00 53 VAL E O 1
ATOM 2597 N N . SER E 1 57 ? -54.354 26.105 -6.207 1.00 2.00 54 SER E N 1
ATOM 2598 C CA . SER E 1 57 ? -54.675 26.652 -7.495 1.00 2.00 54 SER E CA 1
ATOM 2599 C C . SER E 1 57 ? -53.544 26.362 -8.469 1.00 2.00 54 SER E C 1
ATOM 2600 O O . SER E 1 57 ? -53.772 26.148 -9.663 1.00 2.00 54 SER E O 1
ATOM 2603 N N . ALA E 1 58 ? -52.328 26.332 -7.946 1.00 2.00 55 ALA E N 1
ATOM 2604 C CA . ALA E 1 58 ? -51.154 26.092 -8.773 1.00 2.00 55 ALA E CA 1
ATOM 2605 C C . ALA E 1 58 ? -51.186 24.687 -9.396 1.00 2.00 55 ALA E C 1
ATOM 2606 O O . ALA E 1 58 ? -51.046 24.535 -10.607 1.00 2.00 55 ALA E O 1
ATOM 2608 N N . VAL E 1 59 ? -51.406 23.688 -8.537 1.00 2.00 56 VAL E N 1
ATOM 2609 C CA . VAL E 1 59 ? -51.456 22.295 -8.920 1.00 2.00 56 VAL E CA 1
ATOM 2610 C C . VAL E 1 59 ? -52.491 22.041 -10.007 1.00 2.00 56 VAL E C 1
ATOM 2611 O O . VAL E 1 59 ? -52.221 21.302 -10.948 1.00 2.00 56 VAL E O 1
ATOM 2615 N N . VAL E 1 60 ? -53.669 22.647 -9.885 1.00 2.00 57 VAL E N 1
ATOM 2616 C CA . VAL E 1 60 ? -54.706 22.473 -10.903 1.00 2.00 57 VAL E CA 1
ATOM 2617 C C . VAL E 1 60 ? -54.361 23.195 -12.215 1.00 2.00 57 VAL E C 1
ATOM 2618 O O . VAL E 1 60 ? -54.860 22.836 -13.293 1.00 2.00 57 VAL E O 1
ATOM 2622 N N . ALA E 1 61 ? -53.474 24.183 -12.118 1.00 2.00 58 ALA E N 1
ATOM 2623 C CA . ALA E 1 61 ? -53.075 24.961 -13.281 1.00 2.00 58 ALA E CA 1
ATOM 2624 C C . ALA E 1 61 ? -52.146 24.138 -14.148 1.00 2.00 58 ALA E C 1
ATOM 2625 O O . ALA E 1 61 ? -52.199 24.221 -15.380 1.00 2.00 58 ALA E O 1
ATOM 2627 N N . THR E 1 62 ? -51.301 23.341 -13.495 1.00 2.00 59 THR E N 1
ATOM 2628 C CA . THR E 1 62 ? -50.406 22.436 -14.199 1.00 2.00 59 THR E CA 1
ATOM 2629 C C . THR E 1 62 ? -51.200 21.333 -14.872 1.00 2.00 59 THR E C 1
ATOM 2630 O O . THR E 1 62 ? -50.957 21.022 -16.033 1.00 2.00 59 THR E O 1
ATOM 2634 N N . HIS E 1 63 ? -52.139 20.736 -14.131 1.00 2.00 60 HIS E N 1
ATOM 2635 C CA . HIS E 1 63 ? -52.942 19.655 -14.669 1.00 2.00 60 HIS E CA 1
ATOM 2636 C C . HIS E 1 63 ? -53.854 20.168 -15.765 1.00 2.00 60 HIS E C 1
ATOM 2637 O O . HIS E 1 63 ? -54.169 19.442 -16.678 1.00 2.00 60 HIS E O 1
ATOM 2644 N N . PHE E 1 64 ? -54.268 21.425 -15.690 1.00 2.00 61 PHE E N 1
ATOM 2645 C CA . PHE E 1 64 ? -55.158 21.951 -16.708 1.00 2.00 61 PHE E CA 1
ATOM 2646 C C . PHE E 1 64 ? -54.382 22.075 -17.999 1.00 2.00 61 PHE E C 1
ATOM 2647 O O . PHE E 1 64 ? -54.921 21.878 -19.079 1.00 2.00 61 PHE E O 1
ATOM 2655 N N . GLN E 1 65 ? -53.105 22.379 -17.856 1.00 2.00 62 GLN E N 1
ATOM 2656 C CA . GLN E 1 65 ? -52.211 22.558 -18.969 1.00 2.00 62 GLN E CA 1
ATOM 2657 C C . GLN E 1 65 ? -52.120 21.249 -19.710 1.00 2.00 62 GLN E C 1
ATOM 2658 O O . GLN E 1 65 ? -52.289 21.200 -20.959 1.00 2.00 62 GLN E O 1
ATOM 2664 N N . THR E 1 66 ? -51.872 20.197 -18.925 1.00 2.00 63 THR E N 1
ATOM 2665 C CA . THR E 1 66 ? -51.763 18.832 -19.430 1.00 2.37 63 THR E CA 1
ATOM 2666 C C . THR E 1 66 ? -53.023 18.443 -20.195 1.00 2.67 63 THR E C 1
ATOM 2667 O O . THR E 1 66 ? -52.927 18.061 -21.360 1.00 2.96 63 THR E O 1
ATOM 2671 N N . ILE E 1 67 ? -54.195 18.554 -19.560 1.00 2.63 64 ILE E N 1
ATOM 2672 C CA . ILE E 1 67 ? -55.422 18.076 -20.195 1.00 2.94 64 ILE E CA 1
ATOM 2673 C C . ILE E 1 67 ? -55.815 18.958 -21.387 1.00 3.03 64 ILE E C 1
ATOM 2674 O O . ILE E 1 67 ? -56.322 18.459 -22.403 1.00 2.93 64 ILE E O 1
ATOM 2679 N N . ALA E 1 68 ? -55.550 20.259 -21.255 1.00 3.01 65 ALA E N 1
ATOM 2680 C CA . ALA E 1 68 ? -55.818 21.228 -22.307 1.00 2.87 65 ALA E CA 1
ATOM 2681 C C . ALA E 1 68 ? -55.116 20.818 -23.599 1.00 2.82 65 ALA E C 1
ATOM 2682 O O . ALA E 1 68 ? -55.717 20.817 -24.659 1.00 2.71 65 ALA E O 1
ATOM 2684 N N . ALA E 1 69 ? -53.846 20.448 -23.471 1.00 3.09 66 ALA E N 1
ATOM 2685 C CA . ALA E 1 69 ? -53.034 19.962 -24.571 1.00 3.34 66 ALA E CA 1
ATOM 2686 C C . ALA E 1 69 ? -53.633 18.698 -25.158 1.00 3.72 66 ALA E C 1
ATOM 2687 O O . ALA E 1 69 ? -53.646 18.524 -26.380 1.00 3.61 66 ALA E O 1
ATOM 2689 N N . ALA E 1 70 ? -54.116 17.811 -24.290 1.00 4.01 67 ALA E N 1
ATOM 2690 C CA . ALA E 1 70 ? -54.713 16.562 -24.750 1.00 4.41 67 ALA E CA 1
ATOM 2691 C C . ALA E 1 70 ? -55.833 16.872 -25.731 1.00 4.65 67 ALA E C 1
ATOM 2692 O O . ALA E 1 70 ? -55.863 16.349 -26.848 1.00 4.20 67 ALA E O 1
ATOM 2694 N N . ASN E 1 71 ? -56.730 17.758 -25.299 1.00 4.85 68 ASN E N 1
ATOM 2695 C CA . ASN E 1 71 ? -57.914 18.121 -26.068 1.00 5.04 68 ASN E CA 1
ATOM 2696 C C . ASN E 1 71 ? -57.652 19.190 -27.122 1.00 5.44 68 ASN E C 1
ATOM 2697 O O . ASN E 1 71 ? -58.601 19.834 -27.597 1.00 5.81 68 ASN E O 1
ATOM 2702 N N . ASP E 1 72 ? -56.375 19.387 -27.469 1.00 5.61 69 ASP E N 1
ATOM 2703 C CA . ASP E 1 72 ? -55.963 20.362 -28.489 1.00 6.08 69 ASP E CA 1
ATOM 2704 C C . ASP E 1 72 ? -56.507 21.769 -28.195 1.00 5.59 69 ASP E C 1
ATOM 2705 O O . ASP E 1 72 ? -56.562 22.626 -29.078 1.00 5.48 69 ASP E O 1
ATOM 2710 N N . TYR E 1 73 ? -56.899 21.987 -26.941 1.00 5.00 70 TYR E N 1
ATOM 2711 C CA . TYR E 1 73 ? -57.452 23.255 -26.466 1.00 4.66 70 TYR E CA 1
ATOM 2712 C C . TYR E 1 73 ? -58.872 23.504 -27.002 1.00 4.76 70 TYR E C 1
ATOM 2713 O O . TYR E 1 73 ? -59.303 24.654 -27.142 1.00 4.73 70 TYR E O 1
ATOM 2722 N N . TRP E 1 74 ? -59.591 22.422 -27.302 1.00 4.97 71 TRP E N 1
ATOM 2723 C CA . TRP E 1 74 ? -61.008 22.496 -27.692 1.00 5.13 71 TRP E CA 1
ATOM 2724 C C . TRP E 1 74 ? -61.306 23.543 -28.779 1.00 5.10 71 TRP E C 1
ATOM 2725 O O . TRP E 1 74 ? -60.771 23.494 -29.890 1.00 5.12 71 TRP E O 1
ATOM 2736 N N . THR F 1 4 ? -32.846 -2.087 -12.793 1.00 9.48 1 THR F N 1
ATOM 2737 C CA . THR F 1 4 ? -33.396 -1.045 -13.712 1.00 9.62 1 THR F CA 1
ATOM 2738 C C . THR F 1 4 ? -34.936 -0.957 -13.678 1.00 9.55 1 THR F C 1
ATOM 2739 O O . THR F 1 4 ? -35.642 -1.921 -14.009 1.00 9.81 1 THR F O 1
ATOM 2741 N N . TRP F 1 5 ? -35.417 0.238 -13.318 1.00 9.01 2 TRP F N 1
ATOM 2742 C CA . TRP F 1 5 ? -36.785 0.505 -12.865 1.00 8.33 2 TRP F CA 1
ATOM 2743 C C . TRP F 1 5 ? -37.651 1.343 -13.831 1.00 7.85 2 TRP F C 1
ATOM 2744 O O . TRP F 1 5 ? -38.888 1.360 -13.716 1.00 7.54 2 TRP F O 1
ATOM 2755 N N . LEU F 1 6 ? -37.008 2.051 -14.760 1.00 7.06 3 LEU F N 1
ATOM 2756 C CA . LEU F 1 6 ? -37.731 2.864 -15.736 1.00 6.08 3 LEU F CA 1
ATOM 2757 C C . LEU F 1 6 ? -37.374 2.490 -17.172 1.00 6.10 3 LEU F C 1
ATOM 2758 O O . LEU F 1 6 ? -36.570 3.180 -17.823 1.00 6.15 3 LEU F O 1
ATOM 2763 N N . PRO F 1 7 ? -37.983 1.404 -17.685 1.00 5.75 4 PRO F N 1
ATOM 2764 C CA . PRO F 1 7 ? -37.682 0.964 -19.042 1.00 5.47 4 PRO F CA 1
ATOM 2765 C C . PRO F 1 7 ? -38.327 1.840 -20.118 1.00 5.50 4 PRO F C 1
ATOM 2766 O O . PRO F 1 7 ? -37.726 2.025 -21.176 1.00 5.35 4 PRO F O 1
ATOM 2770 N N . THR F 1 8 ? -39.541 2.343 -19.862 1.00 5.38 5 THR F N 1
ATOM 2771 C CA . THR F 1 8 ? -40.241 3.242 -20.794 1.00 5.54 5 THR F CA 1
ATOM 2772 C C . THR F 1 8 ? -41.182 4.223 -20.104 1.00 5.46 5 THR F C 1
ATOM 2773 O O . THR F 1 8 ? -41.453 4.121 -18.897 1.00 5.56 5 THR F O 1
ATOM 2777 N N . LEU F 1 9 ? -41.684 5.161 -20.905 1.00 5.01 6 LEU F N 1
ATOM 2778 C CA . LEU F 1 9 ? -42.690 6.131 -20.489 1.00 4.40 6 LEU F CA 1
ATOM 2779 C C . LEU F 1 9 ? -43.996 5.877 -21.211 1.00 4.47 6 LEU F C 1
ATOM 2780 O O . LEU F 1 9 ? -44.965 6.608 -21.035 1.00 4.75 6 LEU F O 1
ATOM 2785 N N . VAL F 1 10 ? -44.015 4.842 -22.042 1.00 4.73 7 VAL F N 1
ATOM 2786 C CA . VAL F 1 10 ? -45.235 4.446 -22.723 1.00 4.26 7 VAL F CA 1
ATOM 2787 C C . VAL F 1 10 ? -46.048 3.517 -21.837 1.00 4.20 7 VAL F C 1
ATOM 2788 O O . VAL F 1 10 ? -45.565 2.494 -21.364 1.00 4.33 7 VAL F O 1
ATOM 2792 N N . THR F 1 11 ? -47.295 3.894 -21.612 1.00 4.16 8 THR F N 1
ATOM 2793 C CA . THR F 1 11 ? -48.155 3.154 -20.736 1.00 3.90 8 THR F CA 1
ATOM 2794 C C . THR F 1 11 ? -49.421 2.872 -21.509 1.00 4.07 8 THR F C 1
ATOM 2795 O O . THR F 1 11 ? -49.788 3.656 -22.379 1.00 4.14 8 THR F O 1
ATOM 2799 N N . ALA F 1 12 ? -50.084 1.758 -21.204 1.00 4.06 9 ALA F N 1
ATOM 2800 C CA . ALA F 1 12 ? -51.297 1.391 -21.918 1.00 4.43 9 ALA F CA 1
ATOM 2801 C C . ALA F 1 12 ? -52.465 2.399 -21.798 1.00 4.76 9 ALA F C 1
ATOM 2802 O O . ALA F 1 12 ? -53.207 2.589 -22.763 1.00 4.89 9 ALA F O 1
ATOM 2804 N N . THR F 1 13 ? -52.620 3.032 -20.630 1.00 4.97 10 THR F N 1
ATOM 2805 C CA . THR F 1 13 ? -53.794 3.864 -20.317 1.00 4.96 10 THR F CA 1
ATOM 2806 C C . THR F 1 13 ? -53.465 5.103 -19.471 1.00 5.29 10 THR F C 1
ATOM 2807 O O . THR F 1 13 ? -52.472 5.122 -18.738 1.00 5.15 10 THR F O 1
ATOM 2811 N N . PRO F 1 14 ? -54.311 6.148 -19.555 1.00 5.39 11 PRO F N 1
ATOM 2812 C CA . PRO F 1 14 ? -54.051 7.332 -18.732 1.00 5.77 11 PRO F CA 1
ATOM 2813 C C . PRO F 1 14 ? -53.823 6.965 -17.279 1.00 5.99 11 PRO F C 1
ATOM 2814 O O . PRO F 1 14 ? -52.823 7.341 -16.688 1.00 6.51 11 PRO F O 1
ATOM 2818 N N . GLN F 1 15 ? -54.743 6.200 -16.724 1.00 6.24 12 GLN F N 1
ATOM 2819 C CA . GLN F 1 15 ? -54.659 5.763 -15.353 1.00 6.43 12 GLN F CA 1
ATOM 2820 C C . GLN F 1 15 ? -53.324 5.081 -15.036 1.00 6.08 12 GLN F C 1
ATOM 2821 O O . GLN F 1 15 ? -52.887 5.070 -13.893 1.00 6.09 12 GLN F O 1
ATOM 2827 N N . GLU F 1 16 ? -52.687 4.504 -16.051 1.00 5.81 13 GLU F N 1
ATOM 2828 C CA . GLU F 1 16 ? -51.408 3.835 -15.853 1.00 5.37 13 GLU F CA 1
ATOM 2829 C C . GLU F 1 16 ? -50.296 4.834 -15.941 1.00 4.36 13 GLU F C 1
ATOM 2830 O O . GLU F 1 16 ? -49.283 4.688 -15.267 1.00 4.15 13 GLU F O 1
ATOM 2836 N N . GLY F 1 17 ? -50.516 5.856 -16.767 1.00 3.58 14 GLY F N 1
ATOM 2837 C CA . GLY F 1 17 ? -49.644 7.020 -16.841 1.00 2.47 14 GLY F CA 1
ATOM 2838 C C . GLY F 1 17 ? -49.572 7.816 -15.545 1.00 2.00 14 GLY F C 1
ATOM 2839 O O . GLY F 1 17 ? -48.511 8.303 -15.173 1.00 2.00 14 GLY F O 1
ATOM 2840 N N . PHE F 1 18 ? -50.699 7.947 -14.855 1.00 2.00 15 PHE F N 1
ATOM 2841 C CA . PHE F 1 18 ? -50.762 8.702 -13.610 1.00 2.00 15 PHE F CA 1
ATOM 2842 C C . PHE F 1 18 ? -50.030 7.983 -12.484 1.00 2.00 15 PHE F C 1
ATOM 2843 O O . PHE F 1 18 ? -49.350 8.624 -11.687 1.00 2.00 15 PHE F O 1
ATOM 2851 N N . ASP F 1 19 ? -50.178 6.654 -12.427 1.00 2.00 16 ASP F N 1
ATOM 2852 C CA . ASP F 1 19 ? -49.461 5.820 -11.453 1.00 2.00 16 ASP F CA 1
ATOM 2853 C C . ASP F 1 19 ? -47.957 5.909 -11.655 1.00 2.00 16 ASP F C 1
ATOM 2854 O O . ASP F 1 19 ? -47.203 6.082 -10.688 1.00 2.00 16 ASP F O 1
ATOM 2859 N N . LEU F 1 20 ? -47.532 5.791 -12.912 1.00 2.00 17 LEU F N 1
ATOM 2860 C CA . LEU F 1 20 ? -46.128 5.970 -13.290 1.00 2.00 17 LEU F CA 1
ATOM 2861 C C . LEU F 1 20 ? -45.600 7.311 -12.817 1.00 2.00 17 LEU F C 1
ATOM 2862 O O . LEU F 1 20 ? -44.488 7.390 -12.324 1.00 2.00 17 LEU F O 1
ATOM 2867 N N . ALA F 1 21 ? -46.410 8.352 -12.955 1.00 2.00 18 ALA F N 1
ATOM 2868 C CA . ALA F 1 21 ? -46.061 9.672 -12.468 1.00 2.00 18 ALA F CA 1
ATOM 2869 C C . ALA F 1 21 ? -45.875 9.732 -10.958 1.00 2.00 18 ALA F C 1
ATOM 2870 O O . ALA F 1 21 ? -45.086 10.534 -10.465 1.00 2.00 18 ALA F O 1
ATOM 2872 N N . VAL F 1 22 ? -46.608 8.903 -10.222 1.00 2.00 19 VAL F N 1
ATOM 2873 C CA . VAL F 1 22 ? -46.483 8.881 -8.755 1.00 2.00 19 VAL F CA 1
ATOM 2874 C C . VAL F 1 22 ? -45.228 8.123 -8.358 1.00 2.00 19 VAL F C 1
ATOM 2875 O O . VAL F 1 22 ? -44.614 8.410 -7.321 1.00 2.00 19 VAL F O 1
ATOM 2879 N N . LYS F 1 23 ? -44.868 7.145 -9.196 1.00 2.00 20 LYS F N 1
ATOM 2880 C CA . LYS F 1 23 ? -43.701 6.302 -8.968 1.00 2.00 20 LYS F CA 1
ATOM 2881 C C . LYS F 1 23 ? -42.466 7.177 -9.133 1.00 2.00 20 LYS F C 1
ATOM 2882 O O . LYS F 1 23 ? -41.630 7.257 -8.251 1.00 2.00 20 LYS F O 1
ATOM 2888 N N . LEU F 1 24 ? -42.404 7.859 -10.269 1.00 2.00 21 LEU F N 1
ATOM 2889 C CA . LEU F 1 24 ? -41.333 8.780 -10.598 1.00 2.00 21 LEU F CA 1
ATOM 2890 C C . LEU F 1 24 ? -41.077 9.841 -9.524 1.00 2.00 21 LEU F C 1
ATOM 2891 O O . LEU F 1 24 ? -39.935 10.149 -9.219 1.00 2.00 21 LEU F O 1
ATOM 2896 N N . SER F 1 25 ? -42.150 10.394 -8.973 1.00 2.00 22 SER F N 1
ATOM 2897 C CA . SER F 1 25 ? -42.075 11.396 -7.927 1.00 2.00 22 SER F CA 1
ATOM 2898 C C . SER F 1 25 ? -41.512 10.791 -6.646 1.00 2.00 22 SER F C 1
ATOM 2899 O O . SER F 1 25 ? -40.931 11.494 -5.826 1.00 2.00 22 SER F O 1
ATOM 2902 N N . ARG F 1 26 ? -41.693 9.484 -6.483 1.00 2.00 23 ARG F N 1
ATOM 2903 C CA . ARG F 1 26 ? -41.214 8.801 -5.288 1.00 2.00 23 ARG F CA 1
ATOM 2904 C C . ARG F 1 26 ? -39.758 8.359 -5.389 1.00 2.00 23 ARG F C 1
ATOM 2905 O O . ARG F 1 26 ? -38.993 8.480 -4.417 1.00 2.00 23 ARG F O 1
ATOM 2913 N N . ILE F 1 27 ? -39.379 7.841 -6.556 1.00 2.00 24 ILE F N 1
ATOM 2914 C CA . ILE F 1 27 ? -38.073 7.257 -6.676 1.00 2.00 24 ILE F CA 1
ATOM 2915 C C . ILE F 1 27 ? -37.004 8.344 -6.542 1.00 2.00 24 ILE F C 1
ATOM 2916 O O . ILE F 1 27 ? -35.910 8.079 -6.054 1.00 2.00 24 ILE F O 1
ATOM 2921 N N . ALA F 1 28 ? -37.332 9.567 -6.959 1.00 2.00 25 ALA F N 1
ATOM 2922 C CA . ALA F 1 28 ? -36.444 10.715 -6.741 1.00 2.00 25 ALA F CA 1
ATOM 2923 C C . ALA F 1 28 ? -36.200 10.940 -5.250 1.00 2.00 25 ALA F C 1
ATOM 2924 O O . ALA F 1 28 ? -35.150 11.418 -4.854 1.00 2.25 25 ALA F O 1
ATOM 2926 N N . VAL F 1 29 ? -37.171 10.586 -4.422 1.00 2.00 26 VAL F N 1
ATOM 2927 C CA . VAL F 1 29 ? -37.019 10.745 -2.988 1.00 2.00 26 VAL F CA 1
ATOM 2928 C C . VAL F 1 29 ? -36.159 9.637 -2.452 1.00 2.00 26 VAL F C 1
ATOM 2929 O O . VAL F 1 29 ? -35.239 9.873 -1.666 1.00 2.22 26 VAL F O 1
ATOM 2933 N N . LYS F 1 30 ? -36.472 8.422 -2.873 1.00 2.22 27 LYS F N 1
ATOM 2934 C CA . LYS F 1 30 ? -35.712 7.253 -2.467 1.00 2.90 27 LYS F CA 1
ATOM 2935 C C . LYS F 1 30 ? -34.234 7.457 -2.807 1.00 2.71 27 LYS F C 1
ATOM 2936 O O . LYS F 1 30 ? -33.367 7.362 -1.933 1.00 2.73 27 LYS F O 1
ATOM 2942 N N . LYS F 1 31 ? -33.956 7.780 -4.070 1.00 2.61 28 LYS F N 1
ATOM 2943 C CA . LYS F 1 31 ? -32.583 7.986 -4.531 1.00 2.49 28 LYS F CA 1
ATOM 2944 C C . LYS F 1 31 ? -31.830 9.033 -3.733 1.00 2.49 28 LYS F C 1
ATOM 2945 O O . LYS F 1 31 ? -30.638 8.866 -3.497 1.00 2.96 28 LYS F O 1
ATOM 2951 N N . THR F 1 32 ? -32.501 10.111 -3.328 1.00 2.13 29 THR F N 1
ATOM 2952 C CA . THR F 1 32 ? -31.789 11.163 -2.595 1.00 2.07 29 THR F CA 1
ATOM 2953 C C . THR F 1 32 ? -31.702 10.906 -1.104 1.00 2.00 29 THR F C 1
ATOM 2954 O O . THR F 1 32 ? -30.878 11.507 -0.434 1.00 2.00 29 THR F O 1
ATOM 2958 N N . GLN F 1 33 ? -32.574 10.045 -0.590 1.00 2.00 30 GLN F N 1
ATOM 2959 C CA . GLN F 1 33 ? -32.490 9.600 0.801 1.00 2.25 30 GLN F CA 1
ATOM 2960 C C . GLN F 1 33 ? -32.828 8.116 0.878 1.00 2.46 30 GLN F C 1
ATOM 2961 O O . GLN F 1 33 ? -33.984 7.745 1.078 1.00 2.42 30 GLN F O 1
ATOM 2967 N N . PRO F 1 34 ? -31.802 7.262 0.706 1.00 2.80 31 PRO F N 1
ATOM 2968 C CA . PRO F 1 34 ? -31.959 5.815 0.593 1.00 2.98 31 PRO F CA 1
ATOM 2969 C C . PRO F 1 34 ? -32.093 5.092 1.936 1.00 3.20 31 PRO F C 1
ATOM 2970 O 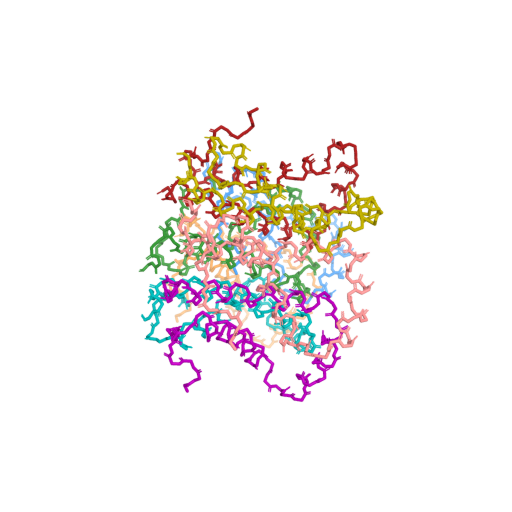O . PRO F 1 34 ? -32.387 3.897 1.960 1.00 3.49 31 PRO F O 1
ATOM 2974 N N . ASP F 1 35 ? -31.882 5.806 3.037 1.00 3.42 32 ASP F N 1
ATOM 2975 C CA . ASP F 1 35 ? -32.160 5.274 4.363 1.00 3.54 32 ASP F CA 1
ATOM 2976 C C . ASP F 1 35 ? -33.675 5.108 4.536 1.00 3.84 32 ASP F C 1
ATOM 2977 O O . ASP F 1 35 ? -34.375 6.030 4.947 1.00 4.00 32 ASP F O 1
ATOM 2982 N N . ALA F 1 36 ? -34.171 3.920 4.207 1.00 4.19 33 ALA F N 1
ATOM 2983 C CA . ALA F 1 36 ? -35.587 3.575 4.338 1.00 4.41 33 ALA F CA 1
ATOM 2984 C C . ALA F 1 36 ? -36.176 3.969 5.693 1.00 4.57 33 ALA F C 1
ATOM 2985 O O . ALA F 1 36 ? -37.350 4.348 5.781 1.00 4.50 33 ALA F O 1
ATOM 2987 N N . GLN F 1 37 ? -35.341 3.884 6.727 1.00 4.71 34 GLN F N 1
ATOM 2988 C CA . GLN F 1 37 ? -35.719 4.161 8.109 1.00 4.98 34 GLN F CA 1
ATOM 2989 C C . GLN F 1 37 ? -36.067 5.622 8.389 1.00 4.47 34 GLN F C 1
ATOM 2990 O O . GLN F 1 37 ? -37.039 5.893 9.089 1.00 4.52 34 GLN F O 1
ATOM 2996 N N . VAL F 1 38 ? -35.282 6.563 7.863 1.00 4.14 35 VAL F N 1
ATOM 2997 C CA . VAL F 1 38 ? -35.620 7.993 8.022 1.00 3.53 35 VAL F CA 1
ATOM 2998 C C . VAL F 1 38 ? -36.862 8.344 7.205 1.00 3.20 35 VAL F C 1
ATOM 2999 O O . VAL F 1 38 ? -37.649 9.188 7.613 1.00 2.91 35 VAL F O 1
ATOM 3003 N N . ARG F 1 39 ? -37.025 7.685 6.056 1.00 3.13 36 ARG F N 1
ATOM 3004 C CA . ARG F 1 39 ? -38.162 7.919 5.175 1.00 3.13 36 ARG F CA 1
ATOM 3005 C C . ARG F 1 39 ? -39.447 7.575 5.905 1.00 3.51 36 ARG F C 1
ATOM 3006 O O . ARG F 1 39 ? -40.472 8.232 5.723 1.00 3.53 36 ARG F O 1
ATOM 3014 N N . ASP F 1 40 ? -39.372 6.530 6.731 1.00 4.03 37 ASP F N 1
ATOM 3015 C CA . ASP F 1 40 ? -40.460 6.151 7.621 1.00 4.21 37 ASP F CA 1
ATOM 3016 C C . ASP F 1 40 ? -40.735 7.273 8.628 1.00 4.08 37 ASP F C 1
ATOM 3017 O O . ASP F 1 40 ? -41.898 7.584 8.903 1.00 4.30 37 ASP F O 1
ATOM 3022 N N . THR F 1 41 ? -39.669 7.886 9.148 1.00 3.68 38 THR F N 1
ATOM 3023 C CA . THR F 1 41 ? -39.777 8.999 10.100 1.00 3.46 38 THR F CA 1
ATOM 3024 C C . THR F 1 41 ? -40.418 10.209 9.430 1.00 3.23 38 THR F C 1
ATOM 3025 O O . THR F 1 41 ? -41.303 10.853 10.000 1.00 3.49 38 THR F O 1
ATOM 3029 N N . LEU F 1 42 ? -39.976 10.507 8.212 1.00 2.87 39 LEU F N 1
ATOM 3030 C CA . LEU F 1 42 ? -40.502 11.640 7.459 1.00 2.25 39 LEU F CA 1
ATOM 3031 C C . LEU F 1 42 ? -41.927 11.395 6.937 1.00 2.03 39 LEU F C 1
ATOM 3032 O O . LEU F 1 42 ? -42.715 12.347 6.818 1.00 2.00 39 LEU F O 1
ATOM 3037 N N . ARG F 1 43 ? -42.256 10.135 6.636 1.00 2.00 40 ARG F N 1
ATOM 3038 C CA . ARG F 1 43 ? -43.605 9.780 6.189 1.00 2.00 40 ARG F CA 1
ATOM 3039 C C . ARG F 1 43 ? -44.610 10.183 7.243 1.00 2.00 40 ARG F C 1
ATOM 3040 O O . ARG F 1 43 ? -45.555 10.918 6.946 1.00 2.00 40 ARG F O 1
ATOM 3048 N N . ALA F 1 44 ? -44.392 9.712 8.473 1.00 2.00 41 ALA F N 1
ATOM 3049 C CA . ALA F 1 44 ? -45.275 10.035 9.584 1.00 2.00 41 ALA F CA 1
ATOM 3050 C C . ALA F 1 44 ? -45.460 11.549 9.720 1.00 2.00 41 ALA F C 1
ATOM 3051 O O . ALA F 1 44 ? -46.526 12.013 10.118 1.00 2.00 41 ALA F O 1
ATOM 3053 N N . VAL F 1 45 ? -44.433 12.312 9.351 1.00 2.00 42 VAL F N 1
ATOM 3054 C CA . VAL F 1 45 ? -44.503 13.765 9.370 1.00 2.00 42 VAL F CA 1
ATOM 3055 C C . VAL F 1 45 ? -45.375 14.330 8.240 1.00 2.00 42 VAL F C 1
ATOM 3056 O O . VAL F 1 45 ? -46.341 15.039 8.499 1.00 2.00 42 VAL F O 1
ATOM 3060 N N . TYR F 1 46 ? -45.040 14.048 6.987 1.00 2.00 43 TYR F N 1
ATOM 3061 C CA . TYR F 1 46 ? -45.700 14.774 5.897 1.00 2.00 43 TYR F CA 1
ATOM 3062 C C . TYR F 1 46 ? -47.073 14.216 5.570 1.00 2.00 43 TYR F C 1
ATOM 3063 O O . TYR F 1 46 ? -47.868 14.874 4.884 1.00 2.32 43 TYR F O 1
ATOM 3072 N N . GLU F 1 47 ? -47.342 12.991 6.014 1.00 2.00 44 GLU F N 1
ATOM 3073 C CA . GLU F 1 47 ? -48.591 12.352 5.645 1.00 2.40 44 GLU F CA 1
ATOM 3074 C C . GLU F 1 47 ? -49.751 13.062 6.343 1.00 2.78 44 GLU F C 1
ATOM 3075 O O . GLU F 1 47 ? -50.874 13.045 5.847 1.00 3.11 44 GLU F O 1
ATOM 3081 N N . LYS F 1 48 ? -49.449 13.693 7.484 1.00 2.80 45 LYS F N 1
ATOM 3082 C CA . LYS F 1 48 ? -50.390 14.538 8.204 1.00 3.00 45 LYS F CA 1
ATOM 3083 C C . LYS F 1 48 ? -50.098 16.023 8.000 1.00 2.54 45 LYS F C 1
ATOM 3084 O O . LYS F 1 48 ? -50.552 16.862 8.786 1.00 2.78 45 LYS F O 1
ATOM 3090 N N . ASP F 1 49 ? -49.344 16.351 6.955 1.00 2.00 46 ASP F N 1
ATOM 3091 C CA . ASP F 1 49 ? -49.102 17.754 6.619 1.00 2.00 46 ASP F CA 1
ATOM 3092 C C . ASP F 1 49 ? -49.818 18.176 5.332 1.00 2.00 46 ASP F C 1
ATOM 3093 O O . ASP F 1 49 ? -49.434 17.776 4.232 1.00 2.00 46 ASP F O 1
ATOM 3098 N N . ALA F 1 50 ? -50.849 19.007 5.495 1.00 2.00 47 ALA F N 1
ATOM 3099 C CA . ALA F 1 50 ? -51.636 19.555 4.378 1.00 2.00 47 ALA F CA 1
ATOM 3100 C C . ALA F 1 50 ? -50.773 20.136 3.288 1.00 2.00 47 ALA F C 1
ATOM 3101 O O . ALA F 1 50 ? -50.879 19.724 2.139 1.00 2.00 47 ALA F O 1
ATOM 3103 N N . ASN F 1 51 ? -49.924 21.095 3.655 1.00 2.00 48 ASN F N 1
ATOM 3104 C CA . ASN F 1 51 ? -49.122 21.791 2.672 1.00 2.00 48 ASN F CA 1
ATOM 3105 C C . ASN F 1 51 ? -48.201 20.843 1.910 1.00 2.00 48 ASN F C 1
ATOM 3106 O O . ASN F 1 51 ? -48.020 21.001 0.706 1.00 2.00 48 ASN F O 1
ATOM 3111 N N . ALA F 1 52 ? -47.637 19.853 2.603 1.00 2.00 49 ALA F N 1
ATOM 3112 C CA . ALA F 1 52 ? -46.732 18.875 1.979 1.00 2.00 49 ALA F CA 1
ATOM 3113 C C . ALA F 1 52 ? -47.445 18.065 0.928 1.00 2.00 49 ALA F C 1
ATOM 3114 O O . ALA F 1 52 ? -46.925 17.860 -0.160 1.00 2.00 49 ALA F O 1
ATOM 3116 N N . LEU F 1 53 ? -48.652 17.623 1.259 1.00 2.00 50 LEU F N 1
ATOM 3117 C CA . LEU F 1 53 ? -49.447 16.795 0.371 1.00 2.00 50 LEU F CA 1
ATOM 3118 C C . LEU F 1 53 ? -49.856 17.514 -0.911 1.00 2.00 50 LEU F C 1
ATOM 3119 O O . LEU F 1 53 ? -49.882 16.906 -1.998 1.00 2.00 50 LEU F O 1
ATOM 3124 N N . ILE F 1 54 ? -50.200 18.794 -0.777 1.00 2.00 51 ILE F N 1
ATOM 3125 C CA . ILE F 1 54 ? -50.439 19.636 -1.929 1.00 2.00 51 ILE F CA 1
ATOM 3126 C C . ILE F 1 54 ? -49.155 19.641 -2.757 1.00 2.00 51 ILE F C 1
ATOM 3127 O O . ILE F 1 54 ? -49.179 19.385 -3.968 1.00 2.00 51 ILE F O 1
ATOM 3132 N N . ALA F 1 55 ? -48.033 19.886 -2.075 1.00 2.00 52 ALA F N 1
ATOM 3133 C CA . ALA F 1 55 ? -46.723 19.946 -2.696 1.00 2.00 52 ALA F CA 1
ATOM 3134 C C . ALA F 1 55 ? -46.362 18.614 -3.342 1.00 2.00 52 ALA F C 1
ATOM 3135 O O . ALA F 1 55 ? -45.662 18.568 -4.352 1.00 2.00 52 ALA F O 1
ATOM 3137 N N . VAL F 1 56 ? -46.821 17.532 -2.717 1.00 2.00 53 VAL F N 1
ATOM 3138 C CA . VAL F 1 56 ? -46.655 16.202 -3.259 1.00 2.00 53 VAL F CA 1
ATOM 3139 C C . VAL F 1 56 ? -47.429 16.134 -4.565 1.00 2.00 53 VAL F C 1
ATOM 3140 O O . VAL F 1 56 ? -46.877 15.781 -5.596 1.00 2.00 53 VAL F O 1
ATOM 3144 N N . SER F 1 57 ? -48.702 16.511 -4.521 1.00 2.00 54 SER F N 1
ATOM 3145 C CA . SER F 1 57 ? -49.572 16.410 -5.690 1.00 2.00 54 SER F CA 1
ATOM 3146 C C . SER F 1 57 ? -49.034 17.222 -6.886 1.00 2.00 54 SER F C 1
ATOM 3147 O O . SER F 1 57 ? -49.268 16.868 -8.047 1.00 2.00 54 SER F O 1
ATOM 3150 N N . ALA F 1 58 ? -48.299 18.293 -6.580 1.00 2.00 55 ALA F N 1
ATOM 3151 C CA . ALA F 1 58 ? -47.770 19.202 -7.582 1.00 2.00 55 ALA F CA 1
ATOM 3152 C C . ALA F 1 58 ? -46.616 18.527 -8.302 1.00 2.00 55 ALA F C 1
ATOM 3153 O O . ALA F 1 58 ? -46.467 18.667 -9.515 1.00 2.00 55 ALA F O 1
ATOM 3155 N N . VAL F 1 59 ? -45.811 17.785 -7.544 1.00 2.00 56 VAL F N 1
ATOM 3156 C CA . VAL F 1 59 ? -44.696 17.049 -8.114 1.00 2.00 56 VAL F CA 1
ATOM 3157 C C . VAL F 1 59 ? -45.182 15.998 -9.113 1.00 2.00 56 VAL F C 1
ATOM 3158 O O . VAL F 1 59 ? -44.549 15.795 -10.163 1.00 2.00 56 VAL F O 1
ATOM 3162 N N . VAL F 1 60 ? -46.295 15.334 -8.789 1.00 2.00 57 VAL F N 1
ATOM 3163 C CA . VAL F 1 60 ? -46.844 14.318 -9.704 1.00 2.00 57 VAL F CA 1
ATOM 3164 C C . VAL F 1 60 ? -47.509 14.966 -10.910 1.00 2.00 57 VAL F C 1
ATOM 3165 O O . VAL F 1 60 ? -47.581 14.381 -11.976 1.00 2.00 57 VAL F O 1
ATOM 3169 N N . ALA F 1 61 ? -47.979 16.190 -10.713 1.00 2.00 58 ALA F N 1
ATOM 3170 C CA . ALA F 1 61 ? -48.537 17.001 -11.797 1.00 2.00 58 ALA F CA 1
ATOM 3171 C C . ALA F 1 61 ? -47.496 17.222 -12.888 1.00 2.00 58 ALA F C 1
ATOM 3172 O O . ALA F 1 61 ? -47.777 17.038 -14.072 1.00 2.00 58 ALA F O 1
ATOM 3174 N N . THR F 1 62 ? -46.282 17.566 -12.482 1.00 2.00 59 THR F N 1
ATOM 3175 C CA . THR F 1 62 ? -45.227 17.807 -13.433 1.00 2.00 59 THR F CA 1
ATOM 3176 C C . THR F 1 62 ? -44.893 16.544 -14.242 1.00 2.00 59 THR F C 1
ATOM 3177 O O . THR F 1 62 ? -44.892 16.564 -15.470 1.00 2.00 59 THR F O 1
ATOM 3181 N N . HIS F 1 63 ? -44.623 15.449 -13.541 1.00 2.00 60 HIS F N 1
ATOM 3182 C CA . HIS F 1 63 ? -44.378 14.184 -14.189 1.00 2.00 60 HIS F CA 1
ATOM 3183 C C . HIS F 1 63 ? -45.502 13.762 -15.137 1.00 2.00 60 HIS F C 1
ATOM 3184 O O . HIS F 1 63 ? -45.232 13.411 -16.288 1.00 2.00 60 HIS F O 1
ATOM 3191 N N . PHE F 1 64 ? -46.749 13.801 -14.670 1.00 2.00 61 PHE F N 1
ATOM 3192 C CA . PHE F 1 64 ? -47.878 13.382 -15.504 1.00 2.00 61 PHE F CA 1
ATOM 3193 C C . PHE F 1 64 ? -47.883 14.189 -16.777 1.00 2.00 61 PHE F C 1
ATOM 3194 O O . PHE F 1 64 ? -48.225 13.690 -17.838 1.00 2.00 61 PHE F O 1
ATOM 3202 N N . GLN F 1 65 ? -47.446 15.430 -16.667 1.00 2.00 62 GLN F N 1
ATOM 3203 C CA . GLN F 1 65 ? -47.283 16.278 -17.830 1.00 2.00 62 GLN F CA 1
ATOM 3204 C C . GLN F 1 65 ? -46.383 15.588 -18.831 1.00 2.00 62 GLN F C 1
ATOM 3205 O O . GLN F 1 65 ? -46.747 15.421 -19.995 1.00 2.00 62 GLN F O 1
ATOM 3211 N N . THR F 1 66 ? -45.218 15.156 -18.351 1.00 2.00 63 THR F N 1
ATOM 3212 C CA . THR F 1 66 ? -44.220 14.503 -19.183 1.00 2.00 63 THR F CA 1
ATOM 3213 C C . THR F 1 66 ? -44.663 13.151 -19.738 1.00 2.11 63 THR F C 1
ATOM 3214 O O . THR F 1 66 ? -44.513 12.886 -20.926 1.00 2.38 63 THR F O 1
ATOM 3218 N N . ILE F 1 67 ? -45.219 12.298 -18.885 1.00 2.39 64 ILE F N 1
ATOM 3219 C CA . ILE F 1 67 ? -45.636 10.980 -19.344 1.00 2.57 64 ILE F CA 1
ATOM 3220 C C . ILE F 1 67 ? -46.870 11.016 -20.245 1.00 2.55 64 ILE F C 1
ATOM 3221 O O . ILE F 1 67 ? -46.977 10.202 -21.162 1.00 2.69 64 ILE F O 1
ATOM 3226 N N . ALA F 1 68 ? -47.780 11.959 -20.004 1.00 2.70 65 ALA F N 1
ATOM 3227 C CA . ALA F 1 68 ? -48.913 12.159 -20.915 1.00 2.63 65 ALA F CA 1
ATOM 3228 C C . ALA F 1 68 ? -48.415 12.576 -22.291 1.00 2.87 65 ALA F C 1
ATOM 3229 O O . ALA F 1 68 ? -48.945 12.125 -23.306 1.00 2.61 65 ALA F O 1
ATOM 3231 N N . ALA F 1 69 ? -47.384 13.421 -22.316 1.00 3.18 66 ALA F N 1
ATOM 3232 C CA . ALA F 1 69 ? -46.761 13.836 -23.570 1.00 4.04 66 ALA F CA 1
ATOM 3233 C C . ALA F 1 69 ? -46.231 12.626 -24.356 1.00 4.29 66 ALA F C 1
ATOM 3234 O O . ALA F 1 69 ? -46.411 12.531 -25.569 1.00 4.34 66 ALA F O 1
ATOM 3236 N N . ALA F 1 70 ? -45.594 11.709 -23.631 1.00 4.53 67 ALA F N 1
ATOM 3237 C CA . ALA F 1 70 ? -44.995 10.506 -24.189 1.00 4.74 67 ALA F CA 1
ATOM 3238 C C . ALA F 1 70 ? -46.045 9.671 -24.911 1.00 5.29 67 ALA F C 1
ATOM 3239 O O . ALA F 1 70 ? -45.898 9.311 -26.095 1.00 5.55 67 ALA F O 1
ATOM 3241 N N . ASN F 1 71 ? -47.110 9.379 -24.178 1.00 4.96 68 ASN F N 1
ATOM 3242 C CA . ASN F 1 71 ? -48.196 8.573 -24.666 1.00 5.12 68 ASN F CA 1
ATOM 3243 C C . ASN F 1 71 ? -49.131 9.324 -25.583 1.00 5.46 68 ASN F C 1
ATOM 3244 O O . ASN F 1 71 ? -50.212 8.824 -25.905 1.00 5.07 68 ASN F O 1
ATOM 3249 N N . ASP F 1 72 ? -48.706 10.531 -25.981 1.00 5.88 69 ASP F N 1
ATOM 3250 C CA . ASP F 1 72 ? -49.470 11.388 -26.875 1.00 5.99 69 ASP F CA 1
ATOM 3251 C C . ASP F 1 72 ? -50.888 11.583 -26.325 1.00 5.78 69 ASP F C 1
ATOM 3252 O O . ASP F 1 72 ? -51.867 11.692 -27.079 1.00 5.85 69 ASP F O 1
ATOM 3257 N N . TYR F 1 73 ? -50.981 11.612 -24.995 1.00 5.38 70 TYR F N 1
ATOM 3258 C CA . TYR F 1 73 ? -52.238 11.856 -24.272 1.00 5.03 70 TYR F CA 1
ATOM 3259 C C . TYR F 1 73 ? -53.280 10.726 -24.468 1.00 5.33 70 TYR F C 1
ATOM 3260 O O . TYR F 1 73 ? -54.475 10.878 -24.139 1.00 5.31 70 TYR F O 1
ATOM 3269 N N . TRP F 1 74 ? -52.805 9.589 -24.979 1.00 5.26 71 TRP F N 1
ATOM 3270 C CA . TRP F 1 74 ? -53.627 8.392 -25.173 1.00 5.52 71 TRP F CA 1
ATOM 3271 C C . TRP F 1 74 ? -54.805 8.634 -26.103 1.00 5.63 71 TRP F C 1
ATOM 3272 O O . TRP F 1 74 ? -54.653 9.264 -27.151 1.00 5.99 71 TRP F O 1
ATOM 3283 N N . THR G 1 4 ? -54.645 49.643 -23.062 1.00 9.30 1 THR G N 1
ATOM 3284 C CA . THR G 1 4 ? -54.043 48.444 -23.721 1.00 9.53 1 THR G CA 1
ATOM 3285 C C . THR G 1 4 ? -52.561 48.279 -23.368 1.00 9.42 1 THR G C 1
ATOM 3286 O O . THR G 1 4 ? -51.692 48.823 -24.031 1.00 9.82 1 THR G O 1
ATOM 3288 N N . TRP G 1 5 ? -52.294 47.513 -22.316 1.00 9.20 2 TRP G N 1
ATOM 3289 C CA . TRP G 1 5 ? -50.946 47.286 -21.795 1.00 8.75 2 TRP G CA 1
ATOM 3290 C C . TRP G 1 5 ? -50.278 46.040 -22.414 1.00 8.27 2 TRP G C 1
ATOM 3291 O O . TRP G 1 5 ? -49.047 45.906 -22.399 1.00 8.17 2 TRP G O 1
ATOM 3302 N N . LEU G 1 6 ? -51.090 45.129 -22.947 1.00 7.43 3 LEU G N 1
ATOM 3303 C CA . LEU G 1 6 ? -50.574 43.948 -23.654 1.00 6.51 3 LEU G CA 1
ATOM 3304 C C . LEU G 1 6 ? -51.165 43.849 -25.073 1.00 6.21 3 LEU G C 1
ATOM 3305 O O . LEU G 1 6 ? -52.285 43.348 -25.268 1.00 6.12 3 LEU G O 1
ATOM 3310 N N . PRO G 1 7 ? -50.427 44.375 -26.062 1.00 5.99 4 PRO G N 1
ATOM 3311 C CA . PRO G 1 7 ? -50.798 44.348 -27.495 1.00 5.91 4 PRO G CA 1
ATOM 3312 C C . PRO G 1 7 ? -50.444 43.043 -28.234 1.00 5.91 4 PRO G C 1
ATOM 3313 O O . PRO G 1 7 ? -51.295 42.482 -28.944 1.00 5.41 4 PRO G O 1
ATOM 3317 N N . THR G 1 8 ? -49.194 42.588 -28.089 1.00 5.96 5 THR G N 1
ATOM 3318 C CA . THR G 1 8 ? -48.780 41.268 -28.572 1.00 6.12 5 THR G CA 1
ATOM 3319 C C . THR G 1 8 ? -47.823 40.603 -27.608 1.00 5.90 5 THR G C 1
ATOM 3320 O O . THR G 1 8 ? -47.440 41.177 -26.584 1.00 6.14 5 THR G O 1
ATOM 3324 N N . LEU G 1 9 ? -47.458 39.370 -27.938 1.00 5.44 6 LEU G N 1
ATOM 3325 C CA . LEU G 1 9 ? -46.392 38.675 -27.230 1.00 4.98 6 LEU G CA 1
ATOM 3326 C C . LEU G 1 9 ? -45.137 38.663 -28.085 1.00 4.78 6 LEU G C 1
ATOM 3327 O O . LEU G 1 9 ? -44.060 38.281 -27.614 1.00 5.02 6 LEU G O 1
ATOM 3332 N N . VAL G 1 10 ? -45.286 39.100 -29.338 1.00 4.65 7 VAL G N 1
ATOM 3333 C CA . VAL G 1 10 ? -44.203 39.097 -30.325 1.00 4.35 7 VAL G CA 1
ATOM 3334 C C . VAL G 1 10 ? -43.200 40.223 -30.077 1.00 4.22 7 VAL G C 1
ATOM 3335 O O . VAL G 1 10 ? -43.530 41.413 -30.100 1.00 4.22 7 VAL G O 1
ATOM 3339 N N . THR G 1 11 ? -41.963 39.809 -29.852 1.00 4.03 8 THR G N 1
ATOM 3340 C CA . THR G 1 11 ? -40.888 40.686 -29.455 1.00 3.74 8 THR G CA 1
ATOM 3341 C C . THR G 1 11 ? -39.761 40.681 -30.491 1.00 4.08 8 THR G C 1
ATOM 3342 O O . THR G 1 11 ? -39.419 39.633 -31.062 1.00 4.25 8 THR G O 1
ATOM 3346 N N . ALA G 1 12 ? -39.187 41.856 -30.736 1.00 4.09 9 ALA G N 1
ATOM 3347 C CA . ALA G 1 12 ? -38.065 41.981 -31.649 1.00 4.19 9 ALA G CA 1
ATOM 3348 C C . ALA G 1 12 ? -36.884 41.081 -31.257 1.00 4.50 9 ALA G C 1
ATOM 3349 O O . ALA G 1 12 ? -36.420 40.266 -32.064 1.00 4.30 9 ALA G O 1
ATOM 3351 N N . THR G 1 13 ? -36.413 41.231 -30.017 1.00 4.70 10 THR G N 1
ATOM 3352 C CA . THR G 1 13 ? -35.244 40.492 -29.530 1.00 4.77 10 THR G CA 1
ATOM 3353 C C . THR G 1 13 ? -35.468 39.766 -28.184 1.00 4.88 10 THR G C 1
ATOM 3354 O O . THR G 1 13 ? -36.167 40.280 -27.312 1.00 4.53 10 THR G O 1
ATOM 3358 N N . PRO G 1 14 ? -34.831 38.587 -28.004 1.00 5.06 11 PRO G N 1
ATOM 3359 C CA . PRO G 1 14 ? -34.946 37.797 -26.778 1.00 5.43 11 PRO G CA 1
ATOM 3360 C C . PRO G 1 14 ? -34.850 38.653 -25.518 1.00 5.84 11 PRO G C 1
ATOM 3361 O O . PRO G 1 14 ? -35.503 38.362 -24.527 1.00 6.05 11 PRO G O 1
ATOM 3365 N N . GLN G 1 15 ? -34.046 39.710 -25.576 1.00 6.28 12 GLN G N 1
ATOM 3366 C CA . GLN G 1 15 ? -33.885 40.637 -24.462 1.00 6.57 12 GLN G CA 1
ATOM 3367 C C . GLN G 1 15 ? -35.154 41.404 -24.158 1.00 6.51 12 GLN G C 1
ATOM 3368 O O . GLN G 1 15 ? -35.550 41.498 -22.996 1.00 6.92 12 GLN G O 1
ATOM 3374 N N . GLU G 1 16 ? -35.775 41.975 -25.189 1.00 6.17 13 GLU G N 1
ATOM 3375 C CA . GLU G 1 16 ? -37.101 42.555 -25.027 1.00 5.76 13 GLU G CA 1
ATOM 3376 C C . GLU G 1 16 ? -38.078 41.457 -24.608 1.00 5.15 13 GLU G C 1
ATOM 3377 O O . GLU G 1 16 ? -39.073 41.729 -23.922 1.00 5.21 13 GLU G O 1
ATOM 3383 N N . GLY G 1 17 ? -37.770 40.222 -25.017 1.00 4.12 14 GLY G N 1
ATOM 3384 C CA . GLY G 1 17 ? -38.527 39.045 -24.611 1.00 3.26 14 GLY G CA 1
ATOM 3385 C C . GLY G 1 17 ? -38.506 38.793 -23.109 1.00 2.74 14 GLY G C 1
ATOM 3386 O O . GLY G 1 17 ? -39.538 38.412 -22.527 1.00 2.87 14 GLY G O 1
ATOM 3387 N N . PHE G 1 18 ? -37.345 39.012 -22.484 1.00 2.00 15 PHE G N 1
ATOM 3388 C CA . PHE G 1 18 ? -37.203 38.848 -21.045 1.00 2.00 15 PHE G CA 1
ATOM 3389 C C . PHE G 1 18 ? -37.975 39.917 -20.286 1.00 2.00 15 PHE G C 1
ATOM 3390 O O . PHE G 1 18 ? -38.650 39.610 -19.300 1.00 2.00 15 PHE G O 1
ATOM 3398 N N . ASP G 1 19 ? -37.867 41.161 -20.750 1.00 2.00 16 ASP G N 1
ATOM 3399 C CA . ASP G 1 19 ? -38.546 42.319 -20.127 1.00 2.00 16 ASP G CA 1
ATOM 3400 C C . ASP G 1 19 ? -40.068 42.216 -20.123 1.00 2.00 16 ASP G C 1
ATOM 3401 O O . ASP G 1 19 ? -40.725 42.590 -19.153 1.00 2.00 16 ASP G O 1
ATOM 3406 N N . LEU G 1 20 ? -40.611 41.724 -21.232 1.00 2.00 17 LEU G N 1
ATOM 3407 C CA . LEU G 1 20 ? -42.031 41.436 -21.329 1.00 2.00 17 LEU G CA 1
ATOM 3408 C C . LEU G 1 20 ? -42.419 40.423 -20.276 1.00 2.00 17 LEU G C 1
ATOM 3409 O O . LEU G 1 20 ? -43.506 40.502 -19.726 1.00 2.00 17 LEU G O 1
ATOM 3414 N N . ALA G 1 21 ? -41.510 39.496 -19.979 1.00 2.00 18 ALA G N 1
ATOM 3415 C CA . ALA G 1 21 ? -41.757 38.443 -19.000 1.00 2.00 18 ALA G CA 1
ATOM 3416 C C . ALA G 1 21 ? -41.677 38.972 -17.583 1.00 2.00 18 ALA G C 1
ATOM 3417 O O . ALA G 1 21 ? -42.245 38.373 -16.646 1.00 2.00 18 ALA G O 1
ATOM 3419 N N . VAL G 1 22 ? -40.955 40.084 -17.436 1.00 2.00 19 VAL G N 1
ATOM 3420 C CA . VAL G 1 22 ? -40.819 40.752 -16.156 1.00 2.00 19 VAL G CA 1
ATOM 3421 C C . VAL G 1 22 ? -42.064 41.565 -15.970 1.00 2.00 19 VAL G C 1
ATOM 3422 O O . VAL G 1 22 ? -42.561 41.689 -14.851 1.00 2.00 19 VAL G O 1
ATOM 3426 N N . LYS G 1 23 ? -42.581 42.102 -17.075 1.00 2.00 20 LYS G N 1
ATOM 3427 C CA . LYS G 1 23 ? -43.821 42.874 -17.047 1.00 2.00 20 LYS G CA 1
ATOM 3428 C C . LYS G 1 23 ? -44.977 41.983 -16.587 1.00 2.00 20 LYS G C 1
ATOM 3429 O O . LYS G 1 23 ? -45.538 42.199 -15.509 1.00 2.00 20 LYS G O 1
ATOM 3435 N N . LEU G 1 24 ? -45.297 40.960 -17.382 1.00 2.00 21 LEU G N 1
ATOM 3436 C CA . LEU G 1 24 ? -46.379 40.030 -17.058 1.00 2.00 21 LEU G CA 1
ATOM 3437 C C . LEU G 1 24 ? -46.380 39.571 -15.587 1.00 2.00 21 LEU G C 1
ATOM 3438 O O . LEU G 1 24 ? -47.439 39.291 -15.012 1.00 2.00 21 LEU G O 1
ATOM 3443 N N . SER G 1 25 ? -45.189 39.512 -14.993 1.00 2.00 22 SER G N 1
ATOM 3444 C CA . SER G 1 25 ? -45.016 39.039 -13.633 1.00 2.00 22 SER G CA 1
ATOM 3445 C C . SER G 1 25 ? -45.445 40.097 -12.631 1.00 2.00 22 SER G C 1
ATOM 3446 O O . SER G 1 25 ? -45.924 39.783 -11.542 1.00 2.00 22 SER G O 1
ATOM 3449 N N . ARG G 1 26 ? -45.282 41.359 -13.013 1.00 2.00 23 ARG G N 1
ATOM 3450 C CA . ARG G 1 26 ? -45.661 42.456 -12.147 1.00 2.00 23 ARG G CA 1
ATOM 3451 C C . ARG G 1 26 ? -47.125 42.810 -12.336 1.00 2.00 23 ARG G C 1
ATOM 3452 O O . ARG G 1 26 ? -47.854 43.012 -11.358 1.00 2.00 23 ARG G O 1
ATOM 3460 N N . ILE G 1 27 ? -47.572 42.872 -13.583 1.00 2.00 24 ILE G N 1
ATOM 3461 C CA . ILE G 1 27 ? -48.954 43.280 -13.842 1.00 2.00 24 ILE G CA 1
ATOM 3462 C C . ILE G 1 27 ? -49.963 42.384 -13.120 1.00 2.00 24 ILE G C 1
ATOM 3463 O O . ILE G 1 27 ? -50.987 42.861 -12.651 1.00 2.00 24 ILE G O 1
ATOM 3468 N N . ALA G 1 28 ? -49.663 41.090 -13.039 1.00 2.00 25 ALA G N 1
ATOM 3469 C CA . ALA G 1 28 ? -50.499 40.150 -12.303 1.00 2.00 25 ALA G CA 1
ATOM 3470 C C . ALA G 1 28 ? -50.628 40.579 -10.843 1.00 2.00 25 ALA G C 1
ATOM 3471 O O . ALA G 1 28 ? -51.701 40.470 -10.278 1.00 2.00 25 ALA G O 1
ATOM 3473 N N . VAL G 1 29 ? -49.538 41.074 -10.255 1.00 2.00 26 VAL G N 1
ATOM 3474 C CA . VAL G 1 29 ? -49.538 41.570 -8.879 1.00 2.00 26 VAL G CA 1
ATOM 3475 C C . VAL G 1 29 ? -50.331 42.865 -8.811 1.00 2.00 26 VAL G C 1
ATOM 3476 O O . VAL G 1 29 ? -51.113 43.074 -7.880 1.00 2.00 26 VAL G O 1
ATOM 3480 N N . LYS G 1 30 ? -50.094 43.737 -9.792 1.00 2.16 27 LYS G N 1
ATOM 3481 C CA . LYS G 1 30 ? -50.790 45.017 -9.874 1.00 2.59 27 LYS G CA 1
ATOM 3482 C C . LYS G 1 30 ? -52.309 44.794 -9.884 1.00 2.30 27 LYS G C 1
ATOM 3483 O O . LYS G 1 30 ? -53.043 45.436 -9.129 1.00 2.21 27 LYS G O 1
ATOM 3489 N N . LYS G 1 31 ? -52.760 43.873 -10.729 1.00 2.00 28 LYS G N 1
ATOM 3490 C CA . LYS G 1 31 ? -54.179 43.592 -10.877 1.00 2.00 28 LYS G CA 1
ATOM 3491 C C . LYS G 1 31 ? -54.819 43.064 -9.607 1.00 2.00 28 LYS G C 1
ATOM 3492 O O . LYS G 1 31 ? -55.939 43.448 -9.274 1.00 2.00 28 LYS G O 1
ATOM 3498 N N . THR G 1 32 ? -54.118 42.196 -8.893 1.00 2.00 29 THR G N 1
ATOM 3499 C CA . THR G 1 32 ? -54.723 41.564 -7.729 1.00 2.00 29 THR G CA 1
ATOM 3500 C C . THR G 1 32 ? -54.672 42.502 -6.547 1.00 2.00 29 THR G C 1
ATOM 3501 O O . THR G 1 32 ? -55.503 42.413 -5.636 1.00 2.00 29 THR G O 1
ATOM 3505 N N . GLN G 1 33 ? -53.690 43.399 -6.581 1.00 2.00 30 GLN G N 1
ATOM 3506 C CA . GLN G 1 33 ? -53.514 44.369 -5.528 1.00 2.09 30 GLN G CA 1
ATOM 3507 C C . GLN G 1 33 ? -53.296 45.756 -6.140 1.00 2.34 30 GLN G C 1
ATOM 3508 O O . GLN G 1 33 ? -52.161 46.184 -6.368 1.00 2.62 30 GLN G O 1
ATOM 3514 N N . PRO G 1 34 ? -54.405 46.462 -6.406 1.00 2.50 31 PRO G N 1
ATOM 3515 C CA . PRO G 1 34 ? -54.366 47.766 -7.045 1.00 2.87 31 PRO G CA 1
ATOM 3516 C C . PRO G 1 34 ? -54.141 48.951 -6.099 1.00 3.06 31 PRO G C 1
ATOM 3517 O O . PRO G 1 34 ? -54.055 50.079 -6.575 1.00 3.03 31 PRO G O 1
ATOM 3521 N N . ASP G 1 35 ? -54.039 48.708 -4.788 1.00 3.46 32 ASP G N 1
ATOM 3522 C CA . ASP G 1 35 ? -53.676 49.775 -3.830 1.00 3.64 32 ASP G CA 1
ATOM 3523 C C . ASP G 1 35 ? -52.181 50.052 -3.954 1.00 3.76 32 ASP G C 1
ATOM 3524 O O . ASP G 1 35 ? -51.374 49.493 -3.210 1.00 3.99 32 ASP G O 1
ATOM 3529 N N . ALA G 1 36 ? -51.835 50.911 -4.912 1.00 3.88 33 ALA G N 1
ATOM 3530 C CA . ALA G 1 36 ? -50.453 51.275 -5.229 1.00 4.22 33 ALA G CA 1
ATOM 3531 C C . ALA G 1 36 ? -49.580 51.644 -4.014 1.00 4.51 33 ALA G C 1
ATOM 3532 O O . ALA G 1 36 ? -48.346 51.697 -4.110 1.00 4.74 33 ALA G O 1
ATOM 3534 N N . GLN G 1 37 ? -50.222 51.884 -2.878 1.00 4.70 34 GLN G N 1
ATOM 3535 C CA . GLN G 1 37 ? -49.522 52.210 -1.656 1.00 4.92 34 GLN G CA 1
ATOM 3536 C C . GLN G 1 37 ? -49.036 50.963 -0.935 1.00 4.37 34 GLN G C 1
ATOM 3537 O O . GLN G 1 37 ? -47.889 50.926 -0.487 1.00 4.50 34 GLN G O 1
ATOM 3543 N N . VAL G 1 38 ? -49.894 49.952 -0.804 1.00 3.95 35 VAL G N 1
ATOM 3544 C CA . VAL G 1 38 ? -49.484 48.700 -0.133 1.00 3.85 35 VAL G CA 1
ATOM 3545 C C . VAL G 1 38 ? -48.386 48.000 -0.931 1.00 3.46 35 VAL G C 1
ATOM 3546 O O . VAL G 1 38 ? -47.475 47.407 -0.355 1.00 3.22 35 VAL G O 1
ATOM 3550 N N . ARG G 1 39 ? -48.479 48.107 -2.256 1.00 3.23 36 ARG G N 1
ATOM 3551 C CA . ARG G 1 39 ? -47.443 47.649 -3.172 1.00 3.15 36 ARG G CA 1
ATOM 3552 C C . ARG G 1 39 ? -46.072 48.228 -2.820 1.00 3.51 36 ARG G C 1
ATOM 3553 O O . ARG G 1 39 ? -45.066 47.535 -2.964 1.00 3.43 36 ARG G O 1
ATOM 3561 N N . ASP G 1 40 ? -46.041 49.480 -2.339 1.00 3.85 37 ASP G N 1
ATOM 3562 C CA . ASP G 1 40 ? -44.803 50.096 -1.827 1.00 4.20 37 ASP G CA 1
ATOM 3563 C C . ASP G 1 40 ? -44.385 49.504 -0.476 1.00 4.26 37 ASP G C 1
ATOM 3564 O O . ASP G 1 40 ? -43.195 49.275 -0.241 1.00 4.72 37 ASP G O 1
ATOM 3569 N N . THR G 1 41 ? -45.346 49.265 0.414 1.00 4.02 38 THR G N 1
ATOM 3570 C CA . THR G 1 41 ? -45.043 48.622 1.703 1.00 3.90 38 THR G CA 1
ATOM 3571 C C . THR G 1 41 ? -44.471 47.200 1.530 1.00 3.59 38 THR G C 1
ATOM 3572 O O . THR G 1 41 ? -43.504 46.828 2.194 1.00 3.44 38 THR G O 1
ATOM 3576 N N . LEU G 1 42 ? -45.068 46.426 0.623 1.00 3.33 39 LEU G N 1
ATOM 3577 C CA . LEU G 1 42 ? -44.622 45.055 0.330 1.00 2.63 39 LEU G CA 1
ATOM 3578 C C . LEU G 1 42 ? -43.320 44.995 -0.461 1.00 2.44 39 LEU G C 1
ATOM 3579 O O . LEU G 1 42 ? -42.530 44.040 -0.310 1.00 2.27 39 LEU G O 1
ATOM 3584 N N . ARG G 1 43 ? -43.113 46.008 -1.310 1.00 2.00 40 ARG G N 1
ATOM 3585 C CA . ARG G 1 43 ? -41.887 46.144 -2.080 1.00 2.00 40 ARG G CA 1
ATOM 3586 C C . ARG G 1 43 ? -40.680 46.203 -1.163 1.00 2.00 40 ARG G C 1
ATOM 3587 O O . ARG G 1 43 ? -39.708 45.493 -1.380 1.00 2.00 40 ARG G O 1
ATOM 3595 N N . ALA G 1 44 ? -40.762 47.057 -0.144 1.00 2.00 41 ALA G N 1
ATOM 3596 C CA . ALA G 1 44 ? -39.748 47.159 0.901 1.00 2.00 41 ALA G CA 1
ATOM 3597 C C . ALA G 1 44 ? -39.548 45.853 1.674 1.00 2.00 41 ALA G C 1
ATOM 3598 O O . ALA G 1 44 ? -38.462 45.608 2.197 1.00 2.02 41 ALA G O 1
ATOM 3600 N N . VAL G 1 45 ? -40.579 45.019 1.749 1.00 2.00 42 VAL G N 1
ATOM 3601 C CA . VAL G 1 45 ? -40.452 43.730 2.416 1.00 2.00 42 VAL G CA 1
ATOM 3602 C C . VAL G 1 45 ? -39.687 42.694 1.553 1.00 2.00 42 VAL G C 1
ATOM 3603 O O . VAL G 1 45 ? -38.726 42.066 2.025 1.00 2.00 42 VAL G O 1
ATOM 3607 N N . TYR G 1 46 ? -40.092 42.533 0.292 1.00 2.00 43 TYR G N 1
ATOM 3608 C CA . TYR G 1 46 ? -39.484 41.494 -0.567 1.00 2.00 43 TYR G CA 1
ATOM 3609 C C . TYR G 1 46 ? -38.132 41.845 -1.191 1.00 2.00 43 TYR G C 1
ATOM 3610 O O . TYR G 1 46 ? -37.289 40.960 -1.385 1.00 2.37 43 TYR G O 1
ATOM 3619 N N . GLU G 1 47 ? -37.917 43.126 -1.480 1.00 2.17 44 GLU G N 1
ATOM 3620 C CA . GLU G 1 47 ? -36.680 43.591 -2.106 1.00 2.44 44 GLU G CA 1
ATOM 3621 C C . GLU G 1 47 ? -35.439 43.314 -1.251 1.00 2.84 44 GLU G C 1
ATOM 3622 O O . GLU G 1 47 ? -34.298 43.482 -1.720 1.00 2.75 44 GLU G O 1
ATOM 3628 N N . LYS G 1 48 ? -35.673 42.887 -0.005 1.00 3.06 45 LYS G N 1
ATOM 3629 C CA . LYS G 1 48 ? -34.600 42.507 0.929 1.00 3.32 45 LYS G CA 1
ATOM 3630 C C . LYS G 1 48 ? -34.833 41.088 1.495 1.00 3.27 45 LYS G C 1
ATOM 3631 O O . LYS G 1 48 ? -34.270 40.708 2.545 1.00 3.17 45 LYS G O 1
ATOM 3637 N N . ASP G 1 49 ? -35.652 40.314 0.771 1.00 2.69 46 ASP G N 1
ATOM 3638 C CA . ASP G 1 49 ? -35.993 38.939 1.119 1.00 2.06 46 ASP G CA 1
ATOM 3639 C C . ASP G 1 49 ? -35.458 37.964 0.040 1.00 2.22 46 ASP G C 1
ATOM 3640 O O . ASP G 1 49 ? -35.840 38.036 -1.138 1.00 2.54 46 ASP G O 1
ATOM 3645 N N . ALA G 1 50 ? -34.580 37.053 0.451 1.00 2.00 47 ALA G N 1
ATOM 3646 C CA . ALA G 1 50 ? -33.854 36.190 -0.476 1.00 2.00 47 ALA G CA 1
ATOM 3647 C C . ALA G 1 50 ? -34.798 35.239 -1.203 1.00 2.00 47 ALA G C 1
ATOM 3648 O O . ALA G 1 50 ? -34.886 35.251 -2.440 1.00 2.00 47 ALA G O 1
ATOM 3650 N N . ASN G 1 51 ? -35.494 34.420 -0.414 1.00 2.00 48 ASN G N 1
ATOM 3651 C CA . ASN G 1 51 ? -36.533 33.526 -0.899 1.00 2.00 48 ASN G CA 1
ATOM 3652 C C . ASN G 1 51 ? -37.487 34.211 -1.857 1.00 2.00 48 ASN G C 1
ATOM 3653 O O . ASN G 1 51 ? -37.770 33.674 -2.930 1.00 2.00 48 ASN G O 1
ATOM 3658 N N . ALA G 1 52 ? -37.950 35.403 -1.476 1.00 2.00 49 ALA G N 1
ATOM 3659 C CA . ALA G 1 52 ? -38.814 36.221 -2.329 1.00 2.00 49 ALA G CA 1
ATOM 3660 C C . ALA G 1 52 ? -38.219 36.476 -3.718 1.00 2.00 49 ALA G C 1
ATOM 3661 O O . ALA G 1 52 ? -38.830 36.183 -4.723 1.00 2.00 49 ALA G O 1
ATOM 3663 N N . LEU G 1 53 ? -37.021 37.027 -3.750 1.00 2.00 50 LEU G N 1
ATOM 3664 C CA . LEU G 1 53 ? -36.332 37.319 -4.993 1.00 2.00 50 LEU G CA 1
ATOM 3665 C C . LEU G 1 53 ? -36.103 36.081 -5.877 1.00 2.00 50 LEU G C 1
ATOM 3666 O O . LEU G 1 53 ? -36.055 36.193 -7.101 1.00 2.00 50 LEU G O 1
ATOM 3671 N N . ILE G 1 54 ? -35.964 34.911 -5.256 1.00 2.00 51 ILE G N 1
ATOM 3672 C CA . ILE G 1 54 ? -35.822 33.667 -5.993 1.00 2.00 51 ILE G CA 1
ATOM 3673 C C . ILE G 1 54 ? -37.182 33.300 -6.583 1.00 2.00 51 ILE G C 1
ATOM 3674 O O . ILE G 1 54 ? -37.305 32.982 -7.781 1.00 2.00 51 ILE G O 1
ATOM 3679 N N . ALA G 1 55 ? -38.200 33.380 -5.722 1.00 2.00 52 ALA G N 1
ATOM 3680 C CA . ALA G 1 55 ? -39.594 33.099 -6.077 1.00 2.00 52 ALA G CA 1
ATOM 3681 C C . ALA G 1 55 ? -40.093 34.064 -7.144 1.00 2.00 52 ALA G C 1
ATOM 3682 O O . ALA G 1 55 ? -40.976 33.729 -7.938 1.00 2.00 52 ALA G O 1
ATOM 3684 N N . VAL G 1 56 ? -39.531 35.273 -7.130 1.00 2.00 53 VAL G N 1
ATOM 3685 C CA . VAL G 1 56 ? -39.830 36.320 -8.083 1.00 2.00 53 VAL G CA 1
ATOM 3686 C C . VAL G 1 56 ? -39.260 35.952 -9.431 1.00 2.00 53 VAL G C 1
ATOM 3687 O O . VAL G 1 56 ? -39.867 36.207 -10.453 1.00 2.00 53 VAL G O 1
ATOM 3691 N N . SER G 1 57 ? -38.065 35.371 -9.413 1.00 2.00 54 SER G N 1
ATOM 3692 C CA . SER G 1 57 ? -37.344 34.969 -10.604 1.00 2.00 54 SER G CA 1
ATOM 3693 C C . SER G 1 57 ? -38.078 33.799 -11.243 1.00 2.00 54 SER G C 1
ATOM 3694 O O . SER G 1 57 ? -38.159 33.694 -12.484 1.00 2.00 54 SER G O 1
ATOM 3697 N N . ALA G 1 58 ? -38.629 32.941 -10.379 1.00 2.00 55 ALA G N 1
ATOM 3698 C CA . ALA G 1 58 ? -39.360 31.760 -10.818 1.00 2.00 55 ALA G CA 1
ATOM 3699 C C . ALA G 1 58 ? -40.498 32.139 -11.757 1.00 2.00 55 ALA G C 1
ATOM 3700 O O . ALA G 1 58 ? -40.686 31.532 -12.825 1.00 2.00 55 ALA G O 1
ATOM 3702 N N . VAL G 1 59 ? -41.242 33.161 -11.346 1.00 2.00 56 VAL G N 1
ATOM 3703 C CA . VAL G 1 59 ? -42.387 33.629 -12.113 1.00 2.00 56 VAL G CA 1
ATOM 3704 C C . VAL G 1 59 ? -41.977 34.104 -13.505 1.00 2.00 56 VAL G C 1
ATOM 3705 O O . VAL G 1 59 ? -42.685 33.846 -14.475 1.00 2.00 56 VAL G O 1
ATOM 3709 N N . VAL G 1 60 ? -40.835 34.780 -13.604 1.00 2.00 57 VAL G N 1
ATOM 3710 C CA . VAL G 1 60 ? -40.409 35.328 -14.910 1.00 2.00 57 VAL G CA 1
ATOM 3711 C C . VAL G 1 60 ? -39.780 34.261 -15.782 1.00 2.00 57 VAL G C 1
ATOM 3712 O O . VAL G 1 60 ? -39.657 34.422 -16.978 1.00 2.00 57 VAL G O 1
ATOM 3716 N N . ALA G 1 61 ? -39.412 33.153 -15.158 1.00 2.00 58 ALA G N 1
ATOM 3717 C CA . ALA G 1 61 ? -38.923 32.008 -15.878 1.00 2.00 58 ALA G CA 1
ATOM 3718 C C . ALA G 1 61 ? -40.094 31.354 -16.587 1.00 2.00 58 ALA G C 1
ATOM 3719 O O . ALA G 1 61 ? -39.961 30.916 -17.729 1.00 2.00 58 ALA G O 1
ATOM 3721 N N . THR G 1 62 ? -41.245 31.323 -15.925 1.00 2.00 59 THR G N 1
ATOM 3722 C CA . THR G 1 62 ? -42.448 30.734 -16.516 1.00 2.00 59 THR G CA 1
ATOM 3723 C C . THR G 1 62 ? -43.035 31.593 -17.647 1.00 2.00 59 THR G C 1
ATOM 3724 O O . THR G 1 62 ? -43.379 31.058 -18.716 1.00 2.00 59 THR G O 1
ATOM 3728 N N . HIS G 1 63 ? -43.145 32.908 -17.417 1.00 2.00 60 HIS G N 1
ATOM 3729 C CA . HIS G 1 63 ? -43.606 33.820 -18.462 1.00 2.00 60 HIS G CA 1
ATOM 3730 C C . HIS G 1 63 ? -42.663 33.791 -19.660 1.00 2.00 60 HIS G C 1
ATOM 3731 O O . HIS G 1 63 ? -43.116 33.662 -20.785 1.00 2.00 60 HIS G O 1
ATOM 3738 N N . PHE G 1 64 ? -41.355 33.880 -19.402 1.00 2.00 61 PHE G N 1
ATOM 3739 C CA . PHE G 1 64 ? -40.360 33.897 -20.458 1.00 2.00 61 PHE G CA 1
ATOM 3740 C C . PHE G 1 64 ? -40.439 32.642 -21.309 1.00 2.00 61 PHE G C 1
ATOM 3741 O O . PHE G 1 64 ? -40.179 32.678 -22.505 1.00 2.00 61 PHE G O 1
ATOM 3749 N N . GLN G 1 65 ? -40.821 31.538 -20.678 1.00 2.00 62 GLN G N 1
ATOM 3750 C CA . GLN G 1 65 ? -41.009 30.281 -21.377 1.00 2.00 62 GLN G CA 1
ATOM 3751 C C . GLN G 1 65 ? -42.122 30.433 -22.409 1.00 2.00 62 GLN G C 1
ATOM 3752 O O . GLN G 1 65 ? -41.986 29.984 -23.540 1.00 2.00 62 GLN G O 1
ATOM 3758 N N . THR G 1 66 ? -43.215 31.079 -21.997 1.00 2.00 63 THR G N 1
ATOM 3759 C CA . THR G 1 66 ? -44.364 31.339 -22.859 1.00 2.00 63 THR G CA 1
ATOM 3760 C C . THR G 1 66 ? -44.029 32.260 -24.036 1.00 2.21 63 THR G C 1
ATOM 3761 O O . THR G 1 66 ? -44.436 31.988 -25.174 1.00 2.76 63 THR G O 1
ATOM 3765 N N . ILE G 1 67 ? -43.329 33.359 -23.765 1.00 2.22 64 ILE G N 1
ATOM 3766 C CA . ILE G 1 67 ? -43.052 34.347 -24.812 1.00 2.79 64 ILE G CA 1
ATOM 3767 C C . ILE G 1 67 ? -41.883 33.951 -25.690 1.00 3.01 64 ILE G C 1
ATOM 3768 O O . ILE G 1 67 ? -41.774 34.430 -26.824 1.00 3.07 64 ILE G O 1
ATOM 3773 N N . ALA G 1 68 ? -41.010 33.090 -25.165 1.00 2.98 65 ALA G N 1
ATOM 3774 C CA . ALA G 1 68 ? -39.972 32.492 -25.984 1.00 2.84 65 ALA G CA 1
ATOM 3775 C C . ALA G 1 68 ? -40.666 31.679 -27.067 1.00 3.00 65 ALA G C 1
ATOM 3776 O O . ALA G 1 68 ? -40.507 31.954 -28.264 1.00 2.66 65 ALA G O 1
ATOM 3778 N N . ALA G 1 69 ? -41.463 30.700 -26.634 1.00 2.98 66 ALA G N 1
ATOM 3779 C CA . ALA G 1 69 ? -42.240 29.890 -27.558 1.00 3.67 66 ALA G CA 1
ATOM 3780 C C . ALA G 1 69 ? -42.943 30.773 -28.597 1.00 3.93 66 ALA G C 1
ATOM 3781 O O . ALA G 1 69 ? -42.845 30.528 -29.795 1.00 3.28 66 ALA G O 1
ATOM 3783 N N . ALA G 1 70 ? -43.658 31.789 -28.108 1.00 4.36 67 ALA G N 1
ATOM 3784 C CA . ALA G 1 70 ? -44.386 32.717 -28.969 1.00 4.83 67 ALA G CA 1
ATOM 3785 C C . ALA G 1 70 ? -43.496 33.191 -30.114 1.00 4.70 67 ALA G C 1
ATOM 3786 O O . ALA G 1 70 ? -43.816 32.985 -31.281 1.00 4.61 67 ALA G O 1
ATOM 3788 N N . ASN G 1 71 ? -42.363 33.784 -29.748 1.00 4.86 68 ASN G N 1
ATOM 3789 C CA . ASN G 1 71 ? -41.387 34.338 -30.690 1.00 5.23 68 ASN G CA 1
ATOM 3790 C C . ASN G 1 71 ? -40.589 33.305 -31.459 1.00 5.52 68 ASN G C 1
ATOM 3791 O O . ASN G 1 71 ? -39.516 33.615 -31.971 1.00 5.98 68 ASN G O 1
ATOM 3796 N N . ASP G 1 72 ? -41.133 32.089 -31.545 1.00 5.82 69 ASP G N 1
ATOM 3797 C CA . ASP G 1 72 ? -40.473 30.939 -32.140 1.00 5.85 69 ASP G CA 1
ATOM 3798 C C . ASP G 1 72 ? -38.991 30.850 -31.724 1.00 5.64 69 ASP G C 1
ATOM 3799 O O . ASP G 1 72 ? -38.136 30.361 -32.473 1.00 5.43 69 ASP G O 1
ATOM 3804 N N . TYR G 1 73 ? -38.706 31.326 -30.511 1.00 5.29 70 TYR G N 1
ATOM 3805 C CA . TYR G 1 73 ? -37.342 31.343 -29.944 1.00 4.84 70 TYR G CA 1
ATOM 3806 C C . TYR G 1 73 ? -36.318 32.215 -30.726 1.00 4.67 70 TYR G C 1
ATOM 3807 O O . TYR G 1 73 ? -35.119 31.994 -30.642 1.00 4.46 70 TYR G O 1
ATOM 3816 N N . TRP G 1 74 ? -36.802 33.203 -31.473 1.00 4.76 71 TRP G N 1
ATOM 3817 C CA . TRP G 1 74 ? -35.936 34.176 -32.160 1.00 5.19 71 TRP G CA 1
ATOM 3818 C C . TRP G 1 74 ? -34.824 33.551 -33.032 1.00 5.26 71 TRP G C 1
ATOM 3819 O O . TRP G 1 74 ? -35.071 33.051 -34.137 1.00 5.14 71 TRP G O 1
ATOM 3830 N N . THR H 1 4 ? -72.292 27.073 -16.376 1.00 9.61 1 THR H N 1
ATOM 3831 C CA . THR H 1 4 ? -71.348 27.238 -17.523 1.00 9.62 1 THR H CA 1
ATOM 3832 C C . THR H 1 4 ? -70.573 28.544 -17.392 1.00 9.41 1 THR H C 1
ATOM 3833 O O . THR H 1 4 ? -71.131 29.630 -17.573 1.00 9.51 1 THR H O 1
ATOM 3835 N N . TRP H 1 5 ? -69.285 28.419 -17.081 1.00 8.97 2 TRP H N 1
ATOM 3836 C CA . TRP H 1 5 ? -68.422 29.567 -16.790 1.00 8.36 2 TRP H CA 1
ATOM 3837 C C . TRP H 1 5 ? -67.160 29.669 -17.676 1.00 7.58 2 TRP H C 1
ATOM 3838 O O . TRP H 1 5 ? -66.589 30.745 -17.810 1.00 7.49 2 TRP H O 1
ATOM 3849 N N . LEU H 1 6 ? -66.722 28.557 -18.262 1.00 6.66 3 LEU H N 1
ATOM 3850 C CA . LEU H 1 6 ? -65.537 28.565 -19.134 1.00 6.06 3 LEU H CA 1
ATOM 3851 C C . LEU H 1 6 ? -65.854 27.936 -20.490 1.00 5.90 3 LEU H C 1
ATOM 3852 O O . LEU H 1 6 ? -65.507 26.772 -20.736 1.00 6.02 3 LEU H O 1
ATOM 3857 N N . PRO H 1 7 ? -66.541 28.693 -21.366 1.00 5.55 4 PRO H N 1
ATOM 3858 C CA . PRO H 1 7 ? -66.894 28.195 -22.695 1.00 5.61 4 PRO H CA 1
ATOM 3859 C C . PRO H 1 7 ? -65.674 27.937 -23.601 1.00 5.52 4 PRO H C 1
ATOM 3860 O O . PRO H 1 7 ? -65.607 26.888 -24.234 1.00 5.29 4 PRO H O 1
ATOM 3864 N N . THR H 1 8 ? -64.740 28.891 -23.670 1.00 5.48 5 THR H N 1
ATOM 3865 C CA . THR H 1 8 ? -63.517 28.719 -24.461 1.00 5.58 5 THR H CA 1
ATOM 3866 C C . THR H 1 8 ? -62.269 29.271 -23.799 1.00 5.17 5 THR H C 1
ATOM 3867 O O . THR H 1 8 ? -62.322 29.973 -22.783 1.00 5.20 5 THR H O 1
ATOM 3871 N N . LEU H 1 9 ? -61.143 28.921 -24.412 1.00 4.78 6 LEU H N 1
ATOM 3872 C CA . LEU H 1 9 ? -59.839 29.464 -24.089 1.00 4.25 6 LEU H CA 1
ATOM 3873 C C . LEU H 1 9 ? -59.473 30.421 -25.209 1.00 4.27 6 LEU H C 1
ATOM 3874 O O . LEU H 1 9 ? -58.550 31.226 -25.079 1.00 4.09 6 LEU H O 1
ATOM 3879 N N . VAL H 1 10 ? -60.226 30.322 -26.307 1.00 4.29 7 VAL H N 1
ATOM 3880 C CA . VAL H 1 10 ? -60.050 31.170 -27.473 1.00 4.06 7 VAL H CA 1
ATOM 3881 C C . VAL H 1 10 ? -60.401 32.619 -27.150 1.00 4.12 7 VAL H C 1
ATOM 3882 O O . VAL H 1 10 ? -61.571 32.977 -26.983 1.00 3.87 7 VAL H O 1
ATOM 3886 N N . THR H 1 11 ? -59.362 33.441 -27.074 1.00 4.12 8 THR H N 1
ATOM 3887 C CA . THR H 1 11 ? -59.482 34.843 -26.705 1.00 3.92 8 THR H CA 1
ATOM 3888 C C . THR H 1 11 ? -59.116 35.768 -27.876 1.00 4.16 8 THR H C 1
ATOM 3889 O O . THR H 1 11 ? -58.312 35.403 -28.740 1.00 4.03 8 THR H O 1
ATOM 3893 N N . ALA H 1 12 ? -59.714 36.956 -27.904 1.00 4.41 9 ALA H N 1
ATOM 3894 C CA . ALA H 1 12 ? -59.504 37.911 -28.996 1.00 4.81 9 ALA H CA 1
ATOM 3895 C C . ALA H 1 12 ? -58.108 38.545 -29.042 1.00 5.06 9 ALA H C 1
ATOM 3896 O O . ALA H 1 12 ? -57.602 38.850 -30.127 1.00 5.07 9 ALA H O 1
ATOM 3898 N N . THR H 1 13 ? -57.504 38.745 -27.866 1.00 5.32 10 THR H N 1
ATOM 3899 C CA . THR H 1 13 ? -56.246 39.488 -27.713 1.00 5.33 10 THR H CA 1
ATOM 3900 C C . THR H 1 13 ? -55.406 38.960 -26.536 1.00 5.63 10 THR H C 1
ATOM 3901 O O . THR H 1 13 ? -55.960 38.509 -25.528 1.00 5.36 10 THR H O 1
ATOM 3905 N N . PRO H 1 14 ? -54.063 39.050 -26.648 1.00 5.56 11 PRO H N 1
ATOM 3906 C CA . PRO H 1 14 ? -53.150 38.723 -25.548 1.00 5.68 11 PRO H CA 1
ATOM 3907 C C . PRO H 1 14 ? -53.657 39.206 -24.201 1.00 5.89 11 PRO H C 1
ATOM 3908 O O . PRO H 1 14 ? -53.641 38.446 -23.226 1.00 5.91 11 PRO H O 1
ATOM 3912 N N . GLN H 1 15 ? -54.130 40.452 -24.161 1.00 6.05 12 GLN H N 1
ATOM 3913 C CA . GLN H 1 15 ? -54.613 41.085 -22.915 1.00 6.27 12 GLN H CA 1
ATOM 3914 C C . GLN H 1 15 ? -55.835 40.403 -22.286 1.00 5.88 12 GLN H C 1
ATOM 3915 O O . GLN H 1 15 ? -55.921 40.271 -21.065 1.00 5.72 12 GLN H O 1
ATOM 3921 N N . GLU H 1 16 ? -56.777 39.989 -23.13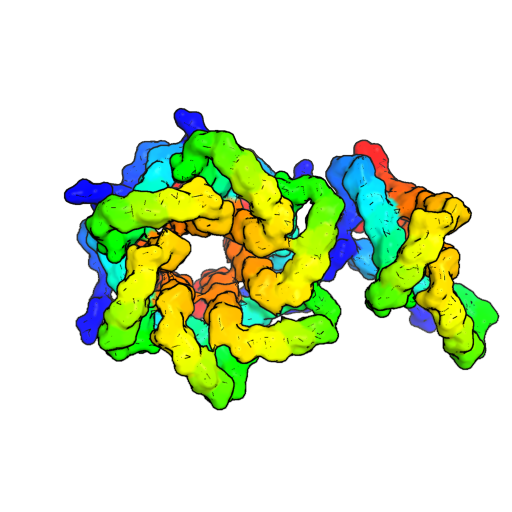0 1.00 5.62 13 GLU H N 1
ATOM 3922 C CA . GLU H 1 16 ? -57.901 39.169 -22.701 1.00 5.28 13 GLU H CA 1
ATOM 3923 C C . GLU H 1 16 ? -57.385 37.835 -22.189 1.00 4.72 13 GLU H C 1
ATOM 3924 O O . GLU H 1 16 ? -57.847 37.337 -21.154 1.00 4.82 13 GLU H O 1
ATOM 3930 N N . GLY H 1 17 ? -56.406 37.286 -22.912 1.00 3.38 14 GLY H N 1
ATOM 3931 C CA . GLY H 1 17 ? -55.746 36.064 -22.525 1.00 2.32 14 GLY H CA 1
ATOM 3932 C C . GLY H 1 17 ? -55.265 36.065 -21.095 1.00 2.00 14 GLY H C 1
ATOM 3933 O O . GLY H 1 17 ? -55.502 35.115 -20.365 1.00 2.00 14 GLY H O 1
ATOM 3934 N N . PHE H 1 18 ? -54.589 37.140 -20.702 1.00 2.00 15 PHE H N 1
ATOM 3935 C CA . PHE H 1 18 ? -54.053 37.282 -19.357 1.00 2.00 15 PHE H CA 1
ATOM 3936 C C . PHE H 1 18 ? -55.199 37.346 -18.343 1.00 2.00 15 PHE H C 1
ATOM 3937 O O . PHE H 1 18 ? -55.116 36.734 -17.269 1.00 2.00 15 PHE H O 1
ATOM 3945 N N . ASP H 1 19 ? -56.265 38.076 -18.693 1.00 2.00 16 ASP H N 1
ATOM 3946 C CA . ASP H 1 19 ? -57.436 38.194 -17.827 1.00 2.00 16 ASP H CA 1
ATOM 3947 C C . ASP H 1 19 ? -58.075 36.833 -17.610 1.00 2.00 16 ASP H C 1
ATOM 3948 O O . ASP H 1 19 ? -58.448 36.490 -16.487 1.00 2.00 16 ASP H O 1
ATOM 3953 N N . LEU H 1 20 ? -58.209 36.072 -18.697 1.00 2.00 17 LEU H N 1
ATOM 3954 C CA . LEU H 1 20 ? -58.669 34.687 -18.630 1.00 2.00 17 LEU H CA 1
ATOM 3955 C C . LEU H 1 20 ? -57.744 33.845 -17.751 1.00 2.00 17 LEU H C 1
ATOM 3956 O O . LEU H 1 20 ? -58.201 32.959 -17.026 1.00 2.09 17 LEU H O 1
ATOM 3961 N N . ALA H 1 21 ? -56.448 34.131 -17.801 1.00 2.00 18 ALA H N 1
ATOM 3962 C CA . ALA H 1 21 ? -55.496 33.404 -16.973 1.00 2.00 18 ALA H CA 1
ATOM 3963 C C . ALA H 1 21 ? -55.635 33.816 -15.506 1.00 2.00 18 ALA H C 1
ATOM 3964 O O . ALA H 1 21 ? -55.346 33.036 -14.604 1.00 2.00 18 ALA H O 1
ATOM 3966 N N . VAL H 1 22 ? -56.099 35.037 -15.270 1.00 2.00 19 VAL H N 1
ATOM 3967 C CA . VAL H 1 22 ? -56.344 35.492 -13.910 1.00 2.00 19 VAL H CA 1
ATOM 3968 C C . VAL H 1 22 ? -57.629 34.883 -13.371 1.00 2.00 19 VAL H C 1
ATOM 3969 O O . VAL H 1 22 ? -57.736 34.619 -12.172 1.00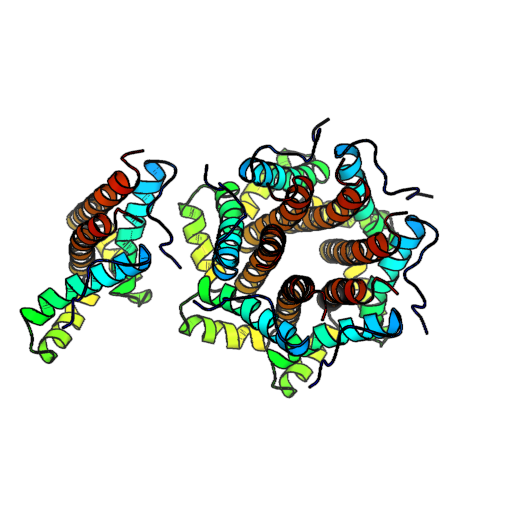 2.00 19 VAL H O 1
ATOM 3973 N N . LYS H 1 23 ? -58.582 34.632 -14.270 1.00 2.00 20 LYS H N 1
ATOM 3974 C CA . LYS H 1 23 ? -59.862 34.060 -13.904 1.00 2.00 20 LYS H CA 1
ATOM 3975 C C . LYS H 1 23 ? -59.671 32.622 -13.456 1.00 2.00 20 LYS H C 1
ATOM 3976 O O . LYS H 1 23 ? -59.984 32.270 -12.308 1.00 2.00 20 LYS H O 1
ATOM 3982 N N . LEU H 1 24 ? -59.130 31.808 -14.361 1.00 2.00 21 LEU H N 1
ATOM 3983 C CA . LEU H 1 24 ? -58.830 30.406 -14.086 1.00 2.00 21 LEU H CA 1
ATOM 3984 C C . LEU H 1 24 ? -58.065 30.227 -12.791 1.00 2.00 21 LEU H C 1
ATOM 3985 O O . LEU H 1 24 ? -58.316 29.292 -12.034 1.00 2.00 21 LEU H O 1
ATOM 3990 N N . SER H 1 25 ? -57.128 31.138 -12.550 1.00 2.00 22 SER H N 1
ATOM 3991 C CA . SER H 1 25 ? -56.388 31.180 -11.299 1.00 2.00 22 SER H CA 1
ATOM 3992 C C . SER H 1 25 ? -57.355 31.216 -10.139 1.00 2.00 22 SER H C 1
ATOM 3993 O O . SER H 1 25 ? -57.313 30.351 -9.281 1.00 2.00 22 SER H O 1
ATOM 3996 N N . ARG H 1 26 ? -58.253 32.199 -10.145 1.00 2.00 23 ARG H N 1
ATOM 3997 C CA . ARG H 1 26 ? -59.152 32.397 -9.027 1.00 2.00 23 ARG H CA 1
ATOM 3998 C C . ARG H 1 26 ? -60.139 31.259 -8.913 1.00 2.00 23 ARG H C 1
ATOM 3999 O O . ARG H 1 26 ? -60.296 30.689 -7.834 1.00 2.00 23 ARG H O 1
ATOM 4007 N N . ILE H 1 27 ? -60.789 30.893 -10.013 1.00 2.00 24 ILE H N 1
ATOM 4008 C CA . ILE H 1 27 ? -61.954 30.022 -9.866 1.00 2.00 24 ILE H CA 1
ATOM 4009 C C . ILE H 1 27 ? -61.619 28.695 -9.161 1.00 2.00 24 ILE H C 1
ATOM 4010 O O . ILE H 1 27 ? -62.479 28.100 -8.500 1.00 2.00 24 ILE H O 1
ATOM 4015 N N . ALA H 1 28 ? -60.373 28.241 -9.300 1.00 2.00 25 ALA H N 1
ATOM 4016 C CA . ALA H 1 28 ? -59.907 27.067 -8.572 1.00 2.00 25 ALA H CA 1
ATOM 4017 C C . ALA H 1 28 ? -60.043 27.336 -7.081 1.00 2.00 25 ALA H C 1
ATOM 4018 O O . ALA H 1 28 ? -60.381 26.442 -6.321 1.00 2.09 25 ALA H O 1
ATOM 4020 N N . VAL H 1 29 ? -59.821 28.584 -6.676 1.00 2.00 26 VAL H N 1
ATOM 4021 C CA . VAL H 1 29 ? -59.943 28.964 -5.274 1.00 2.00 26 VAL H CA 1
ATOM 4022 C C . VAL H 1 29 ? -61.398 28.923 -4.885 1.00 2.16 26 VAL H C 1
ATOM 4023 O O . VAL H 1 29 ? -61.764 28.334 -3.861 1.00 2.50 26 VAL H O 1
ATOM 4027 N N . LYS H 1 30 ? -62.215 29.554 -5.717 1.00 2.31 27 LYS H N 1
ATOM 4028 C CA . LYS H 1 30 ? -63.645 29.649 -5.498 1.00 3.01 27 LYS H CA 1
ATOM 4029 C C . LYS H 1 30 ? -64.289 28.254 -5.432 1.00 2.79 27 LYS H C 1
ATOM 4030 O O . LYS H 1 30 ? -65.270 28.060 -4.711 1.00 2.71 27 LYS H O 1
ATOM 4036 N N . LYS H 1 31 ? -63.724 27.292 -6.163 1.00 2.30 28 LYS H N 1
ATOM 4037 C CA . LYS H 1 31 ? -64.236 25.920 -6.159 1.00 2.26 28 LYS H CA 1
ATOM 4038 C C . LYS H 1 31 ? -63.782 25.091 -4.960 1.00 2.20 28 LYS H C 1
ATOM 4039 O O . LYS H 1 31 ? -64.554 24.276 -4.442 1.00 2.34 28 LYS H O 1
ATOM 4045 N N . THR H 1 32 ? -62.536 25.262 -4.530 1.00 2.00 29 THR H N 1
ATOM 4046 C CA . THR H 1 32 ? -62.064 24.474 -3.398 1.00 2.00 29 THR H CA 1
ATOM 4047 C C . THR H 1 32 ? -62.526 25.083 -2.071 1.00 2.00 29 THR H C 1
ATOM 4048 O O . THR H 1 32 ? -62.580 24.415 -1.043 1.00 2.00 29 THR H O 1
ATOM 4052 N N . GLN H 1 33 ? -62.873 26.356 -2.125 1.00 2.00 30 GLN H N 1
ATOM 4053 C CA . GLN H 1 33 ? -63.388 27.061 -0.977 1.00 2.21 30 GLN H CA 1
ATOM 4054 C C . GLN H 1 33 ? -64.545 27.947 -1.451 1.00 2.32 30 GLN H C 1
ATOM 4055 O O . GLN H 1 33 ? -64.363 29.148 -1.710 1.00 2.20 30 GLN H O 1
ATOM 4061 N N . PRO H 1 34 ? -65.739 27.346 -1.587 1.00 2.54 31 PRO H N 1
ATOM 4062 C CA . PRO H 1 34 ? -66.887 28.070 -2.118 1.00 2.87 31 PRO H CA 1
ATOM 4063 C C . PRO H 1 34 ? -67.522 29.040 -1.127 1.00 3.11 31 PRO H C 1
ATOM 4064 O O . PRO H 1 34 ? -68.358 29.842 -1.530 1.00 3.26 31 PRO H O 1
ATOM 4068 N N . ASP H 1 35 ? -67.116 28.986 0.143 1.00 3.46 32 ASP H N 1
ATOM 4069 C CA . ASP H 1 35 ? -67.639 29.907 1.154 1.00 3.67 32 ASP H CA 1
ATOM 4070 C C . ASP H 1 35 ? -67.092 31.319 0.967 1.00 3.86 32 ASP H C 1
ATOM 4071 O O . ASP H 1 35 ? -66.050 31.671 1.513 1.00 4.17 32 ASP H O 1
ATOM 4076 N N . ALA H 1 36 ? -67.824 32.137 0.219 1.00 4.11 33 ALA H N 1
ATOM 4077 C CA . ALA H 1 36 ? -67.370 33.488 -0.120 1.00 4.43 33 ALA H CA 1
ATOM 4078 C C . ALA H 1 36 ? -67.010 34.353 1.099 1.00 4.59 33 ALA H C 1
ATOM 4079 O O . ALA H 1 36 ? -66.241 35.319 0.995 1.00 4.37 33 ALA H O 1
ATOM 4081 N N . GLN H 1 37 ? -67.557 33.997 2.255 1.00 4.83 34 GLN H N 1
ATOM 4082 C CA . GLN H 1 37 ? -67.303 34.754 3.472 1.00 5.18 34 GLN H CA 1
ATOM 4083 C C . GLN H 1 37 ? -65.860 34.559 3.953 1.00 4.41 34 GLN H C 1
ATOM 4084 O O . GLN H 1 37 ? -65.189 35.531 4.287 1.00 4.39 34 GLN H O 1
ATOM 4090 N N . VAL H 1 38 ? -65.382 33.317 3.960 1.00 3.80 35 VAL H N 1
ATOM 4091 C CA . VAL H 1 38 ? -64.001 33.029 4.377 1.00 3.60 35 VAL H CA 1
ATOM 4092 C C . VAL H 1 38 ? -62.951 33.550 3.376 1.00 3.36 35 VAL H C 1
ATOM 4093 O O . VAL H 1 38 ? -61.848 33.936 3.771 1.00 2.90 35 VAL H O 1
ATOM 4097 N N . ARG H 1 39 ? -63.317 33.562 2.093 1.00 3.11 36 ARG H N 1
ATOM 4098 C CA . ARG H 1 39 ? -62.482 34.122 1.037 1.00 3.15 36 ARG H CA 1
ATOM 4099 C C . ARG H 1 39 ? -62.298 35.620 1.229 1.00 3.50 36 ARG H C 1
ATOM 4100 O O . ARG H 1 39 ? -61.323 36.206 0.759 1.00 3.36 36 ARG H O 1
ATOM 4108 N N . ASP H 1 40 ? -63.247 36.228 1.934 1.00 4.06 37 ASP H N 1
ATOM 4109 C CA . ASP H 1 40 ? -63.132 37.620 2.350 1.00 4.40 37 ASP H CA 1
ATOM 4110 C C . ASP H 1 40 ? -62.177 37.772 3.549 1.00 4.31 37 ASP H C 1
ATOM 4111 O O . ASP H 1 40 ? -61.388 38.732 3.618 1.00 4.69 37 ASP H O 1
ATOM 4116 N N . THR H 1 41 ? -62.233 36.819 4.475 1.00 3.68 38 THR H N 1
ATOM 4117 C CA . THR H 1 41 ? -61.342 36.853 5.627 1.00 3.57 38 THR H CA 1
ATOM 4118 C C . THR H 1 41 ? -59.912 36.584 5.174 1.00 3.30 38 THR H C 1
ATOM 4119 O O . THR H 1 41 ? -58.956 37.127 5.737 1.00 3.31 38 THR H O 1
ATOM 4123 N N . LEU H 1 42 ? -59.789 35.762 4.136 1.00 3.08 39 LEU H N 1
ATOM 4124 C CA . LEU H 1 42 ? -58.490 35.372 3.592 1.00 2.41 39 LEU H CA 1
ATOM 4125 C C . LEU H 1 42 ? -57.912 36.394 2.621 1.00 2.13 39 LEU H C 1
ATOM 4126 O O . LEU H 1 42 ? -56.704 36.605 2.616 1.00 2.54 39 LEU H O 1
ATOM 4131 N N . ARG H 1 43 ? -58.751 37.009 1.787 1.00 2.00 40 ARG H N 1
ATOM 4132 C CA . ARG H 1 43 ? -58.285 38.112 0.936 1.00 2.00 40 ARG H CA 1
ATOM 4133 C C . ARG H 1 43 ? -57.530 39.122 1.791 1.00 2.00 40 ARG H C 1
ATOM 4134 O O . ARG H 1 43 ? -56.380 39.435 1.507 1.00 2.00 40 ARG H O 1
ATOM 4142 N N . ALA H 1 44 ? -58.180 39.594 2.854 1.00 2.00 41 ALA H N 1
ATOM 4143 C CA . ALA H 1 44 ? -57.588 40.557 3.774 1.00 2.00 41 ALA H CA 1
ATOM 4144 C C . ALA H 1 44 ? -56.210 40.117 4.246 1.00 2.00 41 ALA H C 1
ATOM 4145 O O . ALA H 1 44 ? -55.403 40.949 4.682 1.00 2.00 41 ALA H O 1
ATOM 4147 N N . VAL H 1 45 ? -55.933 38.816 4.152 1.00 2.00 42 VAL H N 1
ATOM 4148 C CA . VAL H 1 45 ? -54.597 38.315 4.483 1.00 2.00 42 VAL H CA 1
ATOM 4149 C C . VAL H 1 45 ? -53.638 38.397 3.277 1.00 2.00 42 VAL H C 1
ATOM 4150 O O . VAL H 1 45 ? -52.715 39.225 3.283 1.00 2.00 42 VAL H O 1
ATOM 4154 N N . TYR H 1 46 ? -53.863 37.575 2.247 1.00 2.00 43 TYR H N 1
ATOM 4155 C CA . TYR H 1 46 ? -52.933 37.517 1.113 1.00 2.02 43 TYR H CA 1
ATOM 4156 C C . TYR H 1 46 ? -52.700 38.843 0.385 1.00 2.22 43 TYR H C 1
ATOM 4157 O O . TYR H 1 46 ? -51.602 39.072 -0.117 1.00 3.03 43 TYR H O 1
ATOM 4166 N N . GLU H 1 47 ? -53.712 39.708 0.330 1.00 2.49 44 GLU H N 1
ATOM 4167 C CA . GLU H 1 47 ? -53.597 40.996 -0.358 1.00 2.66 44 GLU H CA 1
ATOM 4168 C C . GLU H 1 47 ? -52.475 41.873 0.172 1.00 3.21 44 GLU H C 1
ATOM 4169 O O . GLU H 1 47 ? -51.944 42.717 -0.561 1.00 3.63 44 GLU H O 1
ATOM 4175 N N . LYS H 1 48 ? -52.144 41.700 1.454 1.00 3.47 45 LYS H N 1
ATOM 4176 C CA . LYS H 1 48 ? -51.070 42.461 2.089 1.00 3.21 45 LYS H CA 1
ATOM 4177 C C . LYS H 1 48 ? -49.849 41.569 2.377 1.00 2.77 45 LYS H C 1
ATOM 4178 O O . LYS H 1 48 ? -49.037 41.850 3.259 1.00 2.62 45 LYS H O 1
ATOM 4184 N N . ASP H 1 49 ? -49.724 40.490 1.613 1.00 2.36 46 ASP H N 1
ATOM 4185 C CA . ASP H 1 49 ? -48.633 39.550 1.798 1.00 2.00 46 ASP H CA 1
ATOM 4186 C C . ASP H 1 49 ? -47.833 39.444 0.500 1.00 2.00 46 ASP H C 1
ATOM 4187 O O . ASP H 1 49 ? -48.357 39.036 -0.542 1.00 2.02 46 ASP H O 1
ATOM 4192 N N . ALA H 1 50 ? -46.558 39.809 0.582 1.00 2.00 47 ALA H N 1
ATOM 4193 C CA . ALA H 1 50 ? -45.707 39.899 -0.592 1.00 2.00 47 ALA H CA 1
ATOM 4194 C C . ALA H 1 50 ? -45.494 38.541 -1.245 1.00 2.00 47 ALA H C 1
ATOM 4195 O O . ALA H 1 50 ? -45.678 38.409 -2.455 1.00 2.00 47 ALA H O 1
ATOM 4197 N N . ASN H 1 51 ? -45.126 37.547 -0.429 1.00 2.00 48 ASN H N 1
ATOM 4198 C CA . ASN H 1 51 ? -44.957 36.142 -0.857 1.00 2.00 48 ASN H CA 1
ATOM 4199 C C . ASN H 1 51 ? -46.185 35.594 -1.587 1.00 2.00 48 ASN H C 1
ATOM 4200 O O . ASN H 1 51 ? -46.082 35.041 -2.702 1.00 2.00 48 ASN H O 1
ATOM 4205 N N . ALA H 1 52 ? -47.337 35.752 -0.936 1.00 2.00 49 ALA H N 1
ATOM 4206 C CA . ALA H 1 52 ? -48.611 35.324 -1.474 1.00 2.00 49 ALA H CA 1
ATOM 4207 C C . ALA H 1 52 ? -48.867 35.948 -2.843 1.00 2.00 49 ALA H C 1
ATOM 4208 O O . ALA H 1 52 ? -49.283 35.249 -3.758 1.00 2.00 49 ALA H O 1
ATOM 4210 N N . LEU H 1 53 ? -48.595 37.248 -2.981 1.00 2.00 50 LEU H N 1
ATOM 4211 C CA . LEU H 1 53 ? -48.867 37.938 -4.226 1.00 2.00 50 LEU H CA 1
ATOM 4212 C C . LEU H 1 53 ? -47.934 37.446 -5.316 1.00 2.00 50 LEU H C 1
ATOM 4213 O O . LEU H 1 53 ? -48.342 37.317 -6.480 1.00 2.00 50 LEU H O 1
ATOM 4218 N N . ILE H 1 54 ? -46.687 37.164 -4.939 1.00 2.00 51 ILE H N 1
ATOM 4219 C CA . ILE H 1 54 ? -45.726 36.585 -5.869 1.00 2.00 51 ILE H CA 1
ATOM 4220 C C . ILE H 1 54 ? -46.242 35.223 -6.326 1.00 2.00 51 ILE H C 1
ATOM 4221 O O . ILE H 1 54 ? -46.371 34.972 -7.521 1.00 2.00 51 ILE H O 1
ATOM 4226 N N . ALA H 1 55 ? -46.571 34.373 -5.356 1.00 2.00 52 ALA H N 1
ATOM 4227 C CA . ALA H 1 55 ? -47.095 33.037 -5.611 1.00 2.00 52 ALA H CA 1
ATOM 4228 C C . ALA H 1 55 ? -48.409 33.060 -6.397 1.00 2.00 52 ALA H C 1
ATOM 4229 O O . ALA H 1 55 ? -48.745 32.076 -7.077 1.00 2.00 52 ALA H O 1
ATOM 4231 N N . VAL H 1 56 ? -49.154 34.162 -6.281 1.00 2.00 53 VAL H N 1
ATOM 4232 C CA . VAL H 1 56 ? -50.326 34.364 -7.101 1.00 2.00 53 VAL H CA 1
ATOM 4233 C C . VAL H 1 56 ? -49.876 34.537 -8.555 1.00 2.00 53 VAL H C 1
ATOM 4234 O O . VAL H 1 56 ? -50.356 33.831 -9.444 1.00 2.08 53 VAL H O 1
ATOM 4238 N N . SER H 1 57 ? -48.934 35.451 -8.790 1.00 2.00 54 SER H N 1
ATOM 4239 C CA . SER H 1 57 ? -48.438 35.719 -10.136 1.00 2.00 54 SER H CA 1
ATOM 4240 C C . SER H 1 57 ? -47.844 34.465 -10.778 1.00 2.00 54 SER H C 1
ATOM 4241 O O . SER H 1 57 ? -47.804 34.343 -12.011 1.00 2.00 54 SER H O 1
ATOM 4244 N N . ALA H 1 58 ? -47.359 33.554 -9.937 1.00 2.00 55 ALA H N 1
ATOM 4245 C CA . ALA H 1 58 ? -46.878 32.270 -10.410 1.00 2.00 55 ALA H CA 1
ATOM 4246 C C . ALA H 1 58 ? -48.018 31.511 -11.064 1.00 2.00 55 ALA H C 1
ATOM 4247 O O . ALA H 1 58 ? -47.869 31.006 -12.182 1.00 2.00 55 ALA H O 1
ATOM 4249 N N . VAL H 1 59 ? -49.163 31.447 -10.375 1.00 2.00 56 VAL H N 1
ATOM 4250 C CA . VAL H 1 59 ? -50.288 30.650 -10.853 1.00 2.00 56 VAL H CA 1
ATOM 4251 C C . VAL H 1 59 ? -50.835 31.156 -12.188 1.00 2.00 56 VAL H C 1
ATOM 4252 O O . VAL H 1 59 ? -51.171 30.374 -13.073 1.00 2.00 56 VAL H O 1
ATOM 4256 N N . VAL H 1 60 ? -50.911 32.470 -12.323 1.00 2.00 57 VAL H N 1
ATOM 4257 C CA . VAL H 1 60 ? -51.418 33.071 -13.554 1.00 2.00 57 VAL H CA 1
ATOM 4258 C C . VAL H 1 60 ? -50.419 32.831 -14.667 1.00 2.00 57 VAL H C 1
ATOM 4259 O O . VAL H 1 60 ? -50.819 32.509 -15.780 1.00 2.00 57 VAL H O 1
ATOM 4263 N N . ALA H 1 61 ? -49.129 32.936 -14.341 1.00 2.00 58 ALA H N 1
ATOM 4264 C CA . ALA H 1 61 ? -48.049 32.615 -15.289 1.00 2.00 58 ALA H CA 1
ATOM 4265 C C . ALA H 1 61 ? -48.302 31.270 -15.974 1.00 2.00 58 ALA H C 1
ATOM 4266 O O . ALA H 1 61 ? -48.389 31.207 -17.214 1.00 2.00 58 ALA H O 1
ATOM 4268 N N . THR H 1 62 ? -48.477 30.227 -15.167 1.00 2.00 59 THR H N 1
ATOM 4269 C CA . THR H 1 62 ? -48.776 28.891 -15.664 1.00 2.00 59 THR H CA 1
ATOM 4270 C C . THR H 1 62 ? -50.048 28.833 -16.516 1.00 2.00 59 THR H C 1
ATOM 4271 O O . THR H 1 62 ? -50.025 28.281 -17.633 1.00 2.00 59 THR H O 1
ATOM 4275 N N . HIS H 1 63 ? -51.142 29.399 -16.000 1.00 2.00 60 HIS H N 1
ATOM 4276 C CA . HIS H 1 63 ? -52.394 29.397 -16.733 1.00 2.00 60 HIS H CA 1
ATOM 4277 C C . HIS H 1 63 ? -52.210 30.152 -18.049 1.00 2.00 60 HIS H C 1
ATOM 4278 O O . HIS H 1 63 ? -52.618 29.665 -19.107 1.00 2.00 60 HIS H O 1
ATOM 4285 N N . PHE H 1 64 ? -51.580 31.323 -17.988 1.00 2.00 61 PHE H N 1
ATOM 4286 C CA . PHE H 1 64 ? -51.406 32.145 -19.186 1.00 2.00 61 PHE H CA 1
ATOM 4287 C C . PHE H 1 64 ? -50.635 31.370 -20.238 1.00 2.00 61 PHE H C 1
ATOM 4288 O O . PHE H 1 64 ? -50.869 31.538 -21.421 1.00 2.00 61 PHE H O 1
ATOM 4296 N N . GLN H 1 65 ? -49.742 30.500 -19.788 1.00 2.00 62 GLN H N 1
ATOM 4297 C CA . GLN H 1 65 ? -48.974 29.658 -20.691 1.00 2.07 62 GLN H CA 1
ATOM 4298 C C . GLN H 1 65 ? -49.886 28.717 -21.465 1.00 2.22 62 GLN H C 1
ATOM 4299 O O . GLN H 1 65 ? -49.714 28.542 -22.668 1.00 2.48 62 GLN H O 1
ATOM 4305 N N . THR H 1 66 ? -50.863 28.122 -20.780 1.00 2.73 63 THR H N 1
ATOM 4306 C CA . THR H 1 66 ? -51.821 27.232 -21.440 1.00 2.75 63 THR H CA 1
ATOM 4307 C C . THR H 1 66 ? -52.678 28.009 -22.431 1.00 2.85 63 THR H C 1
ATOM 4308 O O . THR H 1 66 ? -52.732 27.665 -23.614 1.00 3.03 63 THR H O 1
ATOM 4312 N N . ILE H 1 67 ? -53.349 29.055 -21.959 1.00 2.83 64 ILE H N 1
ATOM 4313 C CA . ILE H 1 67 ? -54.196 29.828 -22.856 1.00 3.15 64 ILE H CA 1
ATOM 4314 C C . ILE H 1 67 ? -53.438 30.445 -24.057 1.00 3.27 64 ILE H C 1
ATOM 4315 O O . ILE H 1 67 ? -53.989 30.540 -25.149 1.00 3.04 64 ILE H O 1
ATOM 4320 N N . ALA H 1 68 ? -52.174 30.820 -23.854 1.00 3.41 65 ALA H N 1
ATOM 4321 C CA . ALA H 1 68 ? -51.346 31.386 -24.924 1.00 3.48 65 ALA H CA 1
ATOM 4322 C C . ALA H 1 68 ? -51.120 30.381 -26.046 1.00 3.57 65 ALA H C 1
ATOM 4323 O O . ALA H 1 68 ? -51.187 30.736 -27.228 1.00 3.49 65 ALA H O 1
ATOM 4325 N N . ALA H 1 69 ? -50.853 29.129 -25.674 1.00 3.37 66 ALA H N 1
ATOM 4326 C CA . ALA H 1 69 ? -50.666 28.084 -26.661 1.00 3.56 66 ALA H CA 1
ATOM 4327 C C . ALA H 1 69 ? -51.991 27.800 -27.354 1.00 3.80 66 ALA H C 1
ATOM 4328 O O . ALA H 1 69 ? -52.028 27.579 -28.556 1.00 3.76 66 ALA H O 1
ATOM 4330 N N . ALA H 1 70 ? -53.080 27.845 -26.590 1.00 4.32 67 ALA H N 1
ATOM 4331 C CA . ALA H 1 70 ? -54.431 27.694 -27.144 1.00 4.64 67 ALA H CA 1
ATOM 4332 C C . ALA H 1 70 ? -54.706 28.658 -28.303 1.00 5.00 67 ALA H C 1
ATOM 4333 O O . ALA H 1 70 ? -55.324 28.274 -29.305 1.00 5.48 67 ALA H O 1
ATOM 4335 N N . ASN H 1 71 ? -54.247 29.903 -28.158 1.00 5.14 68 ASN H N 1
ATOM 4336 C CA . ASN H 1 71 ? -54.479 30.955 -29.149 1.00 5.30 68 ASN H CA 1
ATOM 4337 C C . ASN H 1 71 ? -53.290 31.143 -30.066 1.00 5.74 68 ASN H C 1
ATOM 4338 O O . ASN H 1 71 ? -53.138 32.202 -30.709 1.00 5.72 68 ASN H O 1
ATOM 4343 N N . ASP H 1 72 ? -52.436 30.118 -30.090 1.00 5.92 69 ASP H N 1
ATOM 4344 C CA . ASP H 1 72 ? -51.270 30.075 -30.943 1.00 5.99 69 ASP H CA 1
ATOM 4345 C C . ASP H 1 72 ? -50.424 31.330 -30.778 1.00 5.51 69 ASP H C 1
ATOM 4346 O O . ASP H 1 72 ? -49.666 31.695 -31.664 1.00 5.52 69 ASP H O 1
ATOM 4351 N N . TYR H 1 73 ? -50.562 31.979 -29.624 1.00 5.03 70 TYR H N 1
ATOM 4352 C CA . TYR H 1 73 ? -49.760 33.148 -29.243 1.00 4.60 70 TYR H CA 1
ATOM 4353 C C . TYR H 1 73 ? -50.229 34.452 -29.904 1.00 4.52 70 TYR H C 1
ATOM 4354 O O . TYR H 1 73 ? -49.621 35.516 -29.714 1.00 4.47 70 TYR H O 1
ATOM 4363 N N . TRP H 1 74 ? -51.333 34.374 -30.645 1.00 4.54 71 TRP H N 1
ATOM 4364 C CA . TRP H 1 74 ? -51.955 35.567 -31.239 1.00 4.78 71 TRP H CA 1
ATOM 4365 C C . TRP H 1 74 ? -51.060 36.223 -32.300 1.00 4.67 71 TRP H C 1
ATOM 4366 O O . TRP H 1 74 ? -50.674 35.600 -33.278 1.00 4.33 71 TRP H O 1
#

Radius of gyration: 26.08 Å; Cα contacts (8 Å, |Δi|>4): 806; chains: 8; bounding box: 70×72×52 Å

Sequence (568 aa):
TWLPTLVTATPQEGFDLAVKLSRIAVKKTQPDAQVRDTLRAVYEKDANALIAVSAVVATHFQTIAAANDYWTWLPTLVTATPQEGFDLAVKLSRIAVKKTQPDAQVRDTLRAVYEKDANALIAVSAVVATHFQTIAAANDYWTWLPTLVTATPQEGFDLAVKLSRIAVKKTQPDAQVRDTLRAVYEKDANALIAVSAVVATHFQTIAAANDYWTWLPTLVTATPQEGFDLAVKLSRIAVKKTQPDAQVRDTLRAVYEKDANALIAVSAVVATHFQTIAAANDYWTWLPTLVTATPQEGFDLAVKLSRIAVKKTQPDAQVRDTLRAVYEKDANALIAVSAVVATHFQTIAAANDYWTWLPTLVTATPQEGFDLAVKLSRIAVKKTQPDAQVRDTLRAVYEKDANALIAVSAVVATHFQTIAAANDYWTWLPTLVTATPQEGFDLAVKLSRIAVKKTQPDAQVRDTLRAVYEKDANALIAVSAVVATHFQTIAAANDYWTWLPTLVTATPQEGFDLAVKLSRIAVKKTQPDAQVRDTLRAVYEKDANALIAVSAVVATHFQTIAAANDYW

Solvent-accessible surface area: 26925 Å² total; per-residue (Å²): 74,65,2,85,63,0,97,11,84,63,67,140,59,0,98,77,23,0,56,87,0,10,171,23,0,33,115,78,20,8,92,68,52,142,38,56,101,88,20,113,48,88,54,74,156,51,72,112,0,84,123,37,42,66,56,5,8,56,34,0,59,111,1,0,7,27,20,22,116,151,85,152,98,66,108,82,64,113,16,83,61,3,34,82,0,0,65,26,0,22,89,16,18,176,25,52,88,122,132,109,63,96,66,54,131,38,60,102,81,100,74,46,93,73,40,127,59,11,78,23,6,19,56,40,2,36,73,1,0,79,50,0,50,72,0,0,55,47,24,119,50,76,131,70,3,102,63,0,93,21,79,56,4,31,85,0,0,62,23,0,27,86,0,10,146,20,0,37,93,75,21,7,92,73,42,136,37,56,102,88,19,71,41,88,49,31,117,41,13,80,4,4,19,42,23,2,35,4,1,0,26,0,0,25,2,0,0,28,24,18,116,46,77,130,64,2,102,74,1,102,16,81,62,6,34,86,0,0,69,22,0,25,84,0,11,173,19,1,32,126,75,22,7,93,65,53,142,40,60,98,87,18,70,50,85,48,38,123,49,12,77,1,4,15,34,20,2,39,7,0,0,26,0,0,30,1,0,0,28,21,19,111,51,78,129,68,4,95,74,1,108,18,80,59,6,36,84,0,0,69,22,0,32,82,0,11,178,18,0,31,124,82,22,5,93,70,54,132,32,58,103,85,16,79,46,84,44,40,127,46,12,82,2,5,16,42,22,2,37,6,3,0,27,0,0,30,3,0,0,28,22,19,114,47,79,136,58,1,101,68,0,95,22,87,61,4,36,78,0,0,62,25,0,24,91,0,11,171,22,0,36,124,48,19,8,85,69,57,139,38,57,103,87,20,68,44,82,51,40,122,46,11,76,1,5,15,40,20,2,35,6,0,0,28,0,0,33,2,0,0,28,21,17,108,56,82,132,67,3,97,68,0,101,16,81,61,6,32,87,0,0,61,24,0,26,87,0,13,171,20,0,32,126,75,20,6,92,68,58,132,32,59,101,87,18,72,42,82,43,42,127,45,15,79,1,6,17,41,22,1,39,5,2,0,27,0,0,27,2,0,0,29,19,17,122,50,86,140,62,2,102,68,0,102,19,80,56,7,42,81,0,0,67,23,0,24,87,0,10,169,20,0,35,128,76,20,10,93,64,54,138,35,51,104,92,20,72,46,80,48,40,126,45,9,75,1,4,14,44,20,2,36,5,0,0,29,0,0,28,2,0,0,28,23,18,114,46,79

InterPro domains:
  IPR021111 Hexameric tyrosine-coordinated heme protein (HTHP) [PF11534] (4-75)
  IPR038125 HTHP domain superfamily [G3DSA:6.10.80.10] (1-76)

Nearest PDB structures (foldseek):
  2oyy-assembly1_A  TM=1.009E+00  e=2.063E-09  Ruegeria pomeroyi
  4f52-assembly2_F  TM=3.513E-01  e=4.955E+00  Homo sapiens
  5x11-assembly3_D  TM=3.255E-01  e=7.613E+00  Bacillus spizizenii str. W23
  2oyy-assembly1_A  TM=1.011E+00  e=1.987E-09  Ruegeria pomeroyi
  2oyy-assembly1_A  TM=1.010E+00  e=6.161E-09  Ruegeria pomeroyi

B-factor: mean 3.8, std 2.68, range [2.0, 34.05]

CATH classification: 6.10.80.10

Secondary structure (DSSP, 8-state):
-----S--SSHHHHHHHHHHHHHHHHHHH---HHHHHHHHHHHTT-HHHHHHHHHHHHHHHHHHHHHTTT-/-----S--SSHHHHHHHHHHHHHHHHHHH---HHHHHHHHHHHTT-HHHHHHHHHHHHHHHHHHHHHTTT-/-----S--SSHHHHHHHHHHHHHHHHHHH---HHHHHHHHHHHTT-HHHHHHHHHHHHHHHHHHHHHTTT-/-----S--SSHHHHHHHHHHHHHHHHHHH---HHHHHHHHHHHTT-HHHHHHHHHHHHHHHHHHHHHTTT-/-----S--SSHHHHHHHHHHHHHHHHHHH---HHHHHHHHHHHTT-HHHHHHHHHHHHHHHHHHHHHTTT-/-----S--SSHHHHHHHHHHHHHHHHHHH---HHHHHHHHHHHTT-HHHHHHHHHHHHHHHHHHHHHTTT-/-----S--SSHHHHHHHHHHHHHHHHHHH---TTHHHHHHHHHTT-HHHHHHHHHHHHHHHHHHHHHTTT-/-----S--SSHHHHHHHHHHHHHHHHHHH---HHHHHHHHHHHTT-HHHHHHHHHHHHHHHHHHHHHTTT-